Protein AF-A0A954XA92-F1 (afdb_monomer_lite)

Foldseek 3Di:
DVCLVVVQDDAAAFAEAAAAVLRCLLLVVLLCCQQPLVLVVAAEEEEEADPVVLVVNVVSNVVRNVNRNNDDPDAAEAEEEPDPPHDHQVPQALRHRYYRYYLVRLLVCLVVVPVNVVSNLVSRVLRYEYEYEQLLCCLPPSNVVSLVSSCVSRVSYHYYYYHNDLDHPDPVSRVCSCVSGVVYHPDHDAPLLCCLQVSDPQDDDDDDDDPDDQDDDPVNVVVCVVPPNDDDPVSLVVCLPPLRNLLVVLVVCLVCVVVCPQDDDDHDDQSSQVSNCVSNVVVVAQDHGADADDDPDPDDPCNVPGCDPVNNVVRVVCSVVCVSPDDDDPDPVVPDPPDPPPDRDDPDDQDPVLFVVQCVVQVCAALQQGDRPDSVQKDKQFLQHSSSNGDSDSVRIHIHGCQQCDPLHCPNPNAEQVDQAAPDPDFDPDFRQGDQDAAPRLLDPSSVSSRVSRRVCRRSSYSFWDDKFDDNDDPSVQEIETETDPNYDPVSCVVVFVVVLVVSQVRQVNNVHHRHHNYYYYYD

Secondary structure (DSSP, 8-state):
-HHHHHT--SS-EEEEEE--TTS-HHHHHHHHHIIIIITTT-EEEEEESSHHHHHHHHHHHHTTGGG--S--S---EEEESSSTTSBPGGG--TT-SEEEEEHHHHHHHHHTT-HHHHHHHHHTTT-EEEEEETGGGTTSHHHHHHHHHHHHH-TT-EEEEEES----SSHHHHTTHHHH-TT-EEEE--HHHHHHTTSSPPP---PPPP-PPP---HHHHHHHHTTTTPPPHHHHHHHHH-HHHHHHHHHHHHHTHHHH-S-----SSHHHHHHHHHHHHHTT-----------S-TTSGGGG----HHHHHHHHHHHHTTTT-------TTTTS------------PPPHHHHHHHHHHTTTS-TTT---S-GGGEEEEESS-GGGT--S-GGGEEEEEHHHHSTTTTTTS---TT-SS---SS--SS---PPPP-GGGGG-HHHHHHHHHHHHHHHHTS--EEEEE--SSSHHHHEEEEEEPTTS-GGGTGGGHHHHHHHHHHHHHHTTS----SEEEEE-

Sequence (524 aa):
MDRWYKSAPSEHRGGILVLPTGGGKTFTACHFLGRNPLSDGFKVLWLAHTHHLLEQAFASFDQLVGLIAEPKTQFNIRVVSGTIGHFPVHSIQPRDDVVISSLQTICNAMGHRHQKFDQFLDSARGRLFVVFDEAHHSPAPSYRSLLQSLRERCPQMHLLGLTATPTYTDEKKRGWLPKLFPQEIIFEIPAKDLMAAGILSRPVFEEARTTFEANFDDREYENWVGTHRDIPDTIIASLASSRERNEYIAGCYVNERAKYGKTIIFADRWEQCEQLSEALKKRGVKADAIYSHVDANPGSAEGRNRRMSAENAKVLQAFRDGKDACEHGNDPENHRPFFQTPEAIPIVEPSEELKDRVKSRDGFRCLCCGYNKLRSKLQVDHISPSYHGGGNHFDNLQTLCKDCNGPAGKGIDNISFRNNQTTLTTSPSRLPLPKPPTGVHAKSAERWELFLRRTINLFFRCAAVDTVEIGGRGPRFRHWQIRLFPGNNEAWLKPHLPDLIQRIREARERAGYEAAPDKITVTS

Structure (mmCIF, N/CA/C/O backbone):
data_AF-A0A954XA92-F1
#
_entry.id   AF-A0A954XA92-F1
#
loop_
_atom_site.group_PDB
_atom_site.id
_atom_site.type_symbol
_atom_site.label_atom_id
_atom_site.label_alt_id
_atom_site.label_comp_id
_atom_site.label_asym_id
_atom_site.label_entity_id
_atom_site.label_seq_id
_atom_site.pdbx_PDB_ins_code
_atom_site.Cartn_x
_atom_site.Cartn_y
_atom_site.Cartn_z
_atom_site.occupancy
_atom_site.B_iso_or_equiv
_atom_site.auth_seq_id
_atom_site.auth_comp_id
_atom_site.auth_asym_id
_atom_site.auth_atom_id
_atom_site.pdbx_PDB_model_num
ATOM 1 N N . MET A 1 1 ? 1.728 0.191 -20.570 1.00 84.75 1 MET A N 1
ATOM 2 C CA . MET A 1 1 ? 3.183 0.062 -20.800 1.00 84.75 1 MET A CA 1
ATOM 3 C C . MET A 1 1 ? 3.549 0.223 -22.272 1.00 84.75 1 MET A C 1
ATOM 5 O O . MET A 1 1 ? 4.360 1.088 -22.556 1.00 84.75 1 MET A O 1
ATOM 9 N N . ASP A 1 2 ? 2.906 -0.478 -23.212 1.00 86.12 2 ASP A N 1
ATOM 10 C CA . ASP A 1 2 ? 3.204 -0.370 -24.658 1.00 86.12 2 ASP A CA 1
ATOM 11 C C . ASP A 1 2 ? 3.196 1.067 -25.203 1.00 86.12 2 ASP A C 1
ATOM 13 O O . ASP A 1 2 ? 4.102 1.458 -25.934 1.00 86.12 2 ASP A O 1
ATOM 17 N N . ARG A 1 3 ? 2.208 1.885 -24.804 1.00 86.75 3 ARG A N 1
ATOM 18 C CA . ARG A 1 3 ? 2.155 3.312 -25.174 1.00 86.75 3 ARG A CA 1
ATOM 19 C C . ARG A 1 3 ? 3.400 4.084 -24.721 1.00 86.75 3 ARG A C 1
ATOM 21 O O . ARG A 1 3 ? 3.930 4.859 -25.503 1.00 86.75 3 ARG A O 1
ATOM 28 N N . TRP A 1 4 ? 3.874 3.842 -23.496 1.00 89.50 4 TRP A N 1
ATOM 29 C CA . TRP A 1 4 ? 5.079 4.477 -22.944 1.00 89.50 4 TRP A CA 1
ATOM 30 C C . TRP A 1 4 ? 6.350 4.001 -23.654 1.00 89.50 4 TRP A C 1
ATOM 32 O O . TRP A 1 4 ? 7.219 4.803 -23.984 1.00 89.50 4 TRP A O 1
ATOM 42 N N . TYR A 1 5 ? 6.442 2.701 -23.937 1.00 89.56 5 TYR A N 1
ATOM 43 C CA . TYR A 1 5 ? 7.590 2.137 -24.639 1.00 89.56 5 TYR A CA 1
ATOM 44 C C . TYR A 1 5 ? 7.730 2.707 -26.060 1.00 89.56 5 TYR A C 1
ATOM 46 O O . TYR A 1 5 ? 8.819 3.102 -26.469 1.00 89.56 5 TYR A O 1
ATOM 54 N N . LYS A 1 6 ? 6.608 2.845 -26.780 1.00 85.62 6 LYS A N 1
ATOM 55 C CA . LYS A 1 6 ? 6.569 3.397 -28.143 1.00 85.62 6 LYS A CA 1
ATOM 56 C C . LYS A 1 6 ? 6.732 4.918 -28.203 1.00 85.62 6 LYS A C 1
ATOM 58 O O . LYS A 1 6 ? 7.181 5.424 -29.224 1.00 85.62 6 LYS A O 1
ATOM 63 N N . SER A 1 7 ? 6.385 5.657 -27.145 1.00 80.12 7 SER A N 1
ATOM 64 C CA . SER A 1 7 ? 6.400 7.129 -27.167 1.00 80.12 7 SER A CA 1
ATOM 65 C C . SER A 1 7 ? 7.797 7.761 -27.140 1.00 80.12 7 SER A C 1
ATOM 67 O O . SER A 1 7 ? 7.891 8.966 -27.336 1.00 80.12 7 SER A O 1
ATOM 69 N N . ALA A 1 8 ? 8.858 6.985 -26.880 1.00 64.25 8 ALA A N 1
ATOM 70 C CA . ALA A 1 8 ? 10.270 7.392 -26.969 1.00 64.25 8 ALA A CA 1
ATOM 71 C C . ALA A 1 8 ? 10.578 8.847 -26.505 1.00 64.25 8 ALA A C 1
ATOM 73 O O . ALA A 1 8 ? 11.054 9.649 -27.310 1.00 64.25 8 ALA A O 1
ATOM 74 N N . PRO A 1 9 ? 10.330 9.208 -25.225 1.00 62.28 9 PRO A N 1
ATOM 75 C CA . PRO A 1 9 ? 10.504 10.580 -24.731 1.00 62.28 9 PRO A CA 1
ATOM 76 C C . PRO A 1 9 ? 11.953 11.088 -24.870 1.00 62.28 9 PRO A C 1
ATOM 78 O O . PRO A 1 9 ? 12.904 10.302 -24.835 1.00 62.28 9 PRO A O 1
ATOM 81 N N . SER A 1 10 ? 12.101 12.410 -25.034 1.00 57.12 10 SER A N 1
ATOM 82 C CA . SER A 1 10 ? 13.317 13.085 -25.524 1.00 57.12 10 SER A CA 1
ATOM 83 C C . SER A 1 10 ? 14.496 13.136 -24.547 1.00 57.12 10 SER A C 1
ATOM 85 O O . SER A 1 10 ? 15.609 13.417 -24.979 1.00 57.12 10 SER A O 1
ATOM 87 N N . GLU A 1 11 ? 14.300 12.839 -23.261 1.00 63.09 11 GLU A N 1
ATOM 88 C CA . GLU A 1 11 ? 15.386 12.829 -22.276 1.00 63.09 11 GLU A CA 1
ATOM 89 C C . GLU A 1 11 ? 15.151 11.736 -21.221 1.00 63.09 11 GLU A C 1
ATOM 91 O O . GLU A 1 11 ? 14.123 11.745 -20.550 1.00 63.09 11 GLU A O 1
ATOM 96 N N . HIS A 1 12 ? 16.093 10.783 -21.122 1.00 75.88 12 HIS A N 1
ATOM 97 C CA . HIS A 1 12 ? 16.122 9.616 -20.221 1.00 75.88 12 HIS A CA 1
ATOM 98 C C . HIS A 1 12 ? 14.807 8.813 -20.100 1.00 75.88 12 HIS A C 1
ATOM 100 O O . HIS A 1 12 ? 13.819 9.253 -19.523 1.00 75.88 12 HIS A O 1
ATOM 106 N N . ARG A 1 13 ? 14.786 7.553 -20.544 1.00 88.25 13 ARG A N 1
ATOM 107 C CA . ARG A 1 13 ? 13.566 6.726 -20.487 1.00 88.25 13 ARG A CA 1
ATOM 108 C C . ARG A 1 13 ? 13.476 6.002 -19.139 1.00 88.25 13 ARG A C 1
ATOM 110 O O . ARG A 1 13 ? 14.216 5.054 -18.896 1.00 88.25 13 ARG A O 1
ATOM 117 N N . GLY A 1 14 ? 12.607 6.459 -18.242 1.00 92.12 14 GLY A N 1
ATOM 118 C CA . GLY A 1 14 ? 12.354 5.885 -16.922 1.00 92.12 14 GLY A CA 1
ATOM 119 C C . GLY A 1 14 ? 10.914 6.084 -16.438 1.00 92.12 14 GLY A C 1
ATOM 120 O O . GLY A 1 14 ? 10.512 7.223 -16.216 1.00 92.12 14 GLY A O 1
ATOM 121 N N . GLY A 1 15 ? 10.177 4.994 -16.213 1.00 92.38 15 GLY A N 1
ATOM 122 C CA . GLY A 1 15 ? 8.802 5.013 -15.693 1.00 92.38 15 GLY A CA 1
ATOM 123 C C . GLY A 1 15 ? 8.561 3.978 -14.591 1.00 92.38 15 GLY A C 1
ATOM 124 O O . GLY A 1 15 ? 9.321 3.020 -14.460 1.00 92.38 15 GLY A O 1
ATOM 125 N N . ILE A 1 16 ? 7.507 4.167 -13.797 1.00 92.94 16 ILE A N 1
ATOM 126 C CA . ILE A 1 16 ? 7.153 3.324 -12.648 1.00 92.94 16 ILE A CA 1
ATOM 127 C C . ILE A 1 16 ? 5.808 2.632 -12.886 1.00 92.94 16 ILE A C 1
ATOM 129 O O . ILE A 1 16 ? 4.801 3.278 -13.180 1.00 92.94 16 ILE A O 1
ATOM 133 N N . LEU A 1 17 ? 5.797 1.311 -12.726 1.00 93.75 17 LEU A N 1
ATOM 134 C CA . LEU A 1 17 ? 4.610 0.474 -12.655 1.00 93.75 17 LEU A CA 1
ATOM 135 C C . LEU A 1 17 ? 4.245 0.238 -11.187 1.00 93.75 17 LEU A C 1
ATOM 137 O O . LEU A 1 17 ? 4.991 -0.412 -10.447 1.00 93.75 17 LEU A O 1
ATOM 141 N N . VAL A 1 18 ? 3.081 0.744 -10.783 1.00 91.50 18 VAL A N 1
ATOM 142 C CA . VAL A 1 18 ? 2.555 0.582 -9.428 1.00 91.50 18 VAL A CA 1
ATOM 143 C C . VAL A 1 18 ? 1.498 -0.514 -9.420 1.00 91.50 18 VAL A C 1
ATOM 145 O O . VAL A 1 18 ? 0.409 -0.373 -9.979 1.00 91.50 18 VAL A O 1
ATOM 148 N N . LEU A 1 19 ? 1.846 -1.632 -8.793 1.00 89.38 19 LEU A N 1
ATOM 149 C CA . LEU A 1 19 ? 0.996 -2.811 -8.678 1.00 89.38 19 LEU A CA 1
ATOM 150 C C . LEU A 1 19 ? 1.098 -3.350 -7.238 1.00 89.38 19 LEU A C 1
ATOM 152 O O . LEU A 1 19 ? 2.203 -3.630 -6.760 1.00 89.38 19 LEU A O 1
ATOM 156 N N . PRO A 1 20 ? -0.027 -3.538 -6.535 1.00 85.62 20 PRO A N 1
ATOM 157 C CA . PRO A 1 20 ? -0.081 -4.101 -5.191 1.00 85.62 20 PRO A CA 1
ATOM 158 C C . PRO A 1 20 ? 0.601 -5.467 -5.086 1.00 85.62 20 PRO A C 1
ATOM 160 O O . PRO A 1 20 ? 0.795 -6.187 -6.071 1.00 85.62 20 PRO A O 1
ATOM 163 N N . THR A 1 21 ? 1.011 -5.847 -3.879 1.00 83.31 21 THR A N 1
ATOM 164 C CA . THR A 1 21 ? 1.504 -7.210 -3.624 1.00 83.31 21 THR A CA 1
ATOM 165 C C . THR A 1 21 ? 0.387 -8.216 -3.897 1.00 83.31 21 THR A C 1
ATOM 167 O O . THR A 1 21 ? -0.765 -7.967 -3.562 1.00 83.31 21 THR A O 1
ATOM 170 N N . GLY A 1 22 ? 0.714 -9.304 -4.598 1.00 80.62 22 GLY A N 1
ATOM 171 C CA . GLY A 1 22 ? -0.271 -10.252 -5.135 1.00 80.62 22 GLY A CA 1
ATOM 172 C C . GLY A 1 22 ? -0.924 -9.826 -6.459 1.00 80.62 22 GLY A C 1
ATOM 173 O O . GLY A 1 22 ? -1.494 -10.663 -7.141 1.00 80.62 22 GLY A O 1
ATOM 174 N N . GLY A 1 23 ? -0.780 -8.569 -6.893 1.00 81.00 23 GLY A N 1
ATOM 175 C CA . GLY A 1 23 ? -1.396 -8.055 -8.124 1.00 81.00 23 GLY A CA 1
ATOM 176 C C . GLY A 1 23 ? -0.697 -8.429 -9.435 1.00 81.00 23 GLY A C 1
ATOM 177 O O . GLY A 1 23 ? -0.973 -7.824 -10.462 1.00 81.00 23 GLY A O 1
ATOM 178 N N . GLY A 1 24 ? 0.253 -9.368 -9.412 1.00 87.44 24 GLY A N 1
ATOM 179 C CA . GLY A 1 24 ? 0.945 -9.816 -10.624 1.00 87.44 24 GLY A CA 1
ATOM 180 C C . GLY A 1 24 ? 2.026 -8.863 -11.154 1.00 87.44 24 GLY A C 1
ATOM 181 O O . GLY A 1 24 ? 2.227 -8.808 -12.366 1.00 87.44 24 GLY A O 1
ATOM 182 N N . LYS A 1 25 ? 2.743 -8.133 -10.278 1.00 90.62 25 LYS A N 1
ATOM 183 C CA . LYS A 1 25 ? 3.892 -7.259 -10.632 1.00 90.62 25 LYS A CA 1
ATOM 184 C C . LYS A 1 25 ? 4.873 -7.920 -11.603 1.00 90.62 25 LYS A C 1
ATOM 186 O O . LYS A 1 25 ? 5.048 -7.457 -12.728 1.00 90.62 25 LYS A O 1
ATOM 191 N N . THR A 1 26 ? 5.491 -9.010 -11.151 1.00 88.62 26 THR A N 1
ATOM 192 C CA . THR A 1 26 ? 6.530 -9.737 -11.889 1.00 88.62 26 THR A CA 1
ATOM 193 C C . THR A 1 26 ? 5.985 -10.299 -13.197 1.00 88.62 26 THR A C 1
ATOM 195 O O . THR A 1 26 ? 6.572 -10.061 -14.245 1.00 88.62 26 THR A O 1
ATOM 198 N N . PHE A 1 27 ? 4.815 -10.947 -13.153 1.00 88.75 27 PHE A N 1
ATOM 199 C CA . PHE A 1 27 ? 4.141 -11.487 -14.337 1.00 88.75 27 PHE A CA 1
ATOM 200 C C . PHE A 1 27 ? 3.892 -10.408 -15.397 1.00 88.75 27 PHE A C 1
ATOM 202 O O . PHE A 1 27 ? 4.273 -10.568 -16.552 1.00 88.75 27 PHE A O 1
ATOM 209 N N . THR A 1 28 ? 3.309 -9.277 -14.994 1.00 90.56 28 THR A N 1
ATOM 210 C CA . THR A 1 28 ? 2.965 -8.175 -15.901 1.00 90.56 28 THR A CA 1
ATOM 211 C C . THR A 1 28 ? 4.214 -7.578 -16.549 1.00 90.56 28 THR A C 1
ATOM 213 O O . THR A 1 28 ? 4.221 -7.313 -17.752 1.00 90.56 28 THR A O 1
ATOM 216 N N . ALA A 1 29 ? 5.292 -7.413 -15.776 1.00 93.75 29 ALA A N 1
ATOM 217 C CA . ALA A 1 29 ? 6.573 -6.941 -16.286 1.00 93.75 29 ALA A CA 1
ATOM 218 C C . ALA A 1 29 ? 7.216 -7.950 -17.252 1.00 93.75 29 ALA A C 1
ATOM 220 O O . ALA A 1 29 ? 7.543 -7.567 -18.371 1.00 93.75 29 ALA A O 1
ATOM 221 N N . CYS A 1 30 ? 7.340 -9.231 -16.889 1.00 90.81 30 CYS A N 1
ATOM 222 C CA . CYS A 1 30 ? 7.895 -10.269 -17.768 1.00 90.81 30 CYS A CA 1
ATOM 223 C C . CYS A 1 30 ? 7.089 -10.421 -19.067 1.00 90.81 30 CYS A C 1
ATOM 225 O O . CYS A 1 30 ? 7.675 -10.486 -20.146 1.00 90.81 30 CYS A O 1
ATOM 227 N N . HIS A 1 31 ? 5.755 -10.389 -18.989 1.00 91.19 31 HIS A N 1
ATOM 228 C CA . HIS A 1 31 ? 4.875 -10.455 -20.156 1.00 91.19 31 HIS A CA 1
ATOM 229 C C . HIS A 1 31 ? 5.090 -9.258 -21.095 1.00 91.19 31 HIS A C 1
ATOM 231 O O . HIS A 1 31 ? 5.191 -9.418 -22.313 1.00 91.19 31 HIS A O 1
ATOM 237 N N . PHE A 1 32 ? 5.209 -8.048 -20.538 1.00 93.38 32 PHE A N 1
ATOM 238 C CA . PHE A 1 32 ? 5.537 -6.849 -21.307 1.00 93.38 32 PHE A CA 1
ATOM 239 C C . PHE A 1 32 ? 6.926 -6.929 -21.954 1.00 93.38 32 PHE A C 1
ATOM 241 O O . PHE A 1 32 ? 7.054 -6.607 -23.136 1.00 93.38 32 PHE A O 1
ATOM 248 N N . LEU A 1 33 ? 7.941 -7.376 -21.206 1.00 93.88 33 LEU A N 1
ATOM 249 C CA . LEU A 1 33 ? 9.314 -7.523 -21.693 1.00 93.88 33 LEU A CA 1
ATOM 250 C C . LEU A 1 33 ? 9.385 -8.511 -22.854 1.00 93.88 33 LEU A C 1
ATOM 252 O O . LEU A 1 33 ? 10.007 -8.192 -23.862 1.00 93.88 33 LEU A O 1
ATOM 256 N N . GLY A 1 34 ? 8.720 -9.665 -22.728 1.00 89.69 34 GLY A N 1
ATOM 257 C CA . GLY A 1 34 ? 8.687 -10.700 -23.759 1.00 89.69 34 GLY A CA 1
ATOM 258 C C . GLY A 1 34 ? 8.094 -10.190 -25.069 1.00 89.69 34 GLY A C 1
ATOM 259 O O . GLY A 1 34 ? 8.745 -10.260 -26.108 1.00 89.69 34 GLY A O 1
ATOM 260 N N . ARG A 1 35 ? 6.899 -9.588 -25.010 1.00 89.50 35 ARG A N 1
ATOM 261 C CA . ARG A 1 35 ? 6.171 -9.104 -26.200 1.00 89.50 35 ARG A CA 1
ATOM 262 C C . ARG A 1 35 ? 6.770 -7.866 -26.864 1.00 89.50 35 ARG A C 1
ATOM 264 O O . ARG A 1 35 ? 6.435 -7.596 -28.011 1.00 89.50 35 ARG A O 1
ATOM 271 N N . ASN A 1 36 ? 7.559 -7.082 -26.131 1.00 91.25 36 ASN A N 1
ATOM 272 C CA . ASN A 1 36 ? 8.072 -5.796 -26.600 1.00 91.25 36 ASN A CA 1
ATOM 273 C C . ASN A 1 36 ? 9.618 -5.764 -26.514 1.00 91.25 36 ASN A C 1
ATOM 275 O O . ASN A 1 36 ? 10.221 -6.318 -27.426 1.00 91.25 36 ASN A O 1
ATOM 279 N N . PRO A 1 37 ? 10.304 -5.219 -25.474 1.00 93.50 37 PRO A N 1
ATOM 280 C CA . PRO A 1 37 ? 11.764 -5.074 -25.473 1.00 93.50 37 PRO A CA 1
ATOM 281 C C . PRO A 1 37 ? 12.572 -6.279 -25.957 1.00 93.50 37 PRO A C 1
ATOM 283 O O . PRO A 1 37 ? 13.443 -6.111 -26.805 1.00 93.50 37 PRO A O 1
ATOM 286 N N . LEU A 1 38 ? 12.294 -7.480 -25.448 1.00 92.56 38 LEU A N 1
ATOM 287 C CA . LEU A 1 38 ? 13.018 -8.686 -25.854 1.00 92.56 38 LEU A CA 1
ATOM 288 C C . LEU A 1 38 ? 12.739 -9.032 -27.320 1.00 92.56 38 LEU A C 1
ATOM 290 O O . LEU A 1 38 ? 13.668 -9.360 -28.044 1.00 92.56 38 LEU A O 1
ATOM 294 N N . SER A 1 39 ? 11.494 -8.878 -27.777 1.00 90.94 39 SER A N 1
ATOM 295 C CA . SER A 1 39 ? 11.123 -9.049 -29.190 1.00 90.94 39 SER A CA 1
ATOM 296 C C . SER A 1 39 ? 11.783 -8.020 -30.121 1.00 90.94 39 SER A C 1
ATOM 298 O O . SER A 1 39 ? 12.052 -8.325 -31.280 1.00 90.94 39 SER A O 1
ATOM 300 N N . ASP A 1 40 ? 12.108 -6.832 -29.606 1.00 91.56 40 ASP A N 1
ATOM 301 C CA . ASP A 1 40 ? 12.797 -5.758 -30.336 1.00 91.56 40 ASP A CA 1
ATOM 302 C C . ASP A 1 40 ? 14.341 -5.853 -30.234 1.00 91.56 40 ASP A C 1
ATOM 304 O O . ASP A 1 40 ? 15.083 -4.958 -30.674 1.00 91.56 40 ASP A O 1
ATOM 308 N N . GLY A 1 41 ? 14.849 -6.945 -29.650 1.00 91.31 41 GLY A N 1
ATOM 309 C CA . GLY A 1 41 ? 16.274 -7.243 -29.515 1.00 91.31 41 GLY A CA 1
ATOM 310 C C . GLY A 1 41 ? 16.976 -6.492 -28.380 1.00 91.31 41 GLY A C 1
ATOM 311 O O . GLY A 1 41 ? 18.195 -6.309 -28.427 1.00 91.31 41 GLY A O 1
ATOM 312 N N . PHE A 1 42 ? 16.239 -6.010 -27.374 1.00 95.06 42 PHE A N 1
ATOM 313 C CA . PHE A 1 42 ? 16.845 -5.478 -26.152 1.00 95.06 42 PHE A CA 1
ATOM 314 C C . PHE A 1 42 ? 17.377 -6.608 -25.273 1.00 95.06 42 PHE A C 1
ATOM 316 O O . PHE A 1 42 ? 16.752 -7.656 -25.136 1.00 95.06 42 PHE A O 1
ATOM 323 N N . LYS A 1 43 ? 18.492 -6.347 -24.587 1.00 96.56 43 LYS A N 1
ATOM 324 C CA . LYS A 1 43 ? 18.918 -7.150 -23.434 1.00 96.56 43 LYS A CA 1
ATOM 325 C C . LYS A 1 43 ? 18.266 -6.622 -22.169 1.00 96.56 43 LYS A C 1
ATOM 327 O O . LYS A 1 43 ? 18.122 -5.407 -22.009 1.00 96.56 43 LYS A O 1
ATOM 332 N N . VAL A 1 44 ? 17.913 -7.518 -21.253 1.00 97.81 44 VAL A N 1
ATOM 333 C CA . VAL A 1 44 ? 17.263 -7.158 -19.989 1.00 97.81 44 VAL A CA 1
ATOM 334 C C . VAL A 1 44 ? 18.221 -7.340 -18.816 1.00 97.81 44 VAL A C 1
ATOM 336 O O . VAL A 1 44 ? 18.825 -8.396 -18.646 1.00 97.81 44 VAL A O 1
ATOM 339 N N . LEU A 1 45 ? 18.315 -6.315 -17.971 1.00 98.19 45 LEU A N 1
ATOM 340 C CA . LEU A 1 45 ? 18.932 -6.383 -16.650 1.00 98.19 45 LEU A CA 1
ATOM 341 C C . LEU A 1 45 ? 17.839 -6.226 -15.590 1.00 98.19 45 LEU A C 1
ATOM 343 O O . LEU A 1 45 ? 17.310 -5.131 -15.406 1.00 98.19 45 LEU A O 1
ATOM 347 N N . TRP A 1 46 ? 17.501 -7.308 -14.895 1.00 98.12 46 TRP A N 1
ATOM 348 C CA . TRP A 1 46 ? 16.521 -7.299 -13.811 1.00 98.12 46 TRP A CA 1
ATOM 349 C C . TRP A 1 46 ? 17.226 -7.205 -12.461 1.00 98.12 46 TRP A C 1
ATOM 351 O O . TRP A 1 46 ? 18.015 -8.078 -12.104 1.00 98.12 46 TRP A O 1
ATOM 361 N N . LEU A 1 47 ? 16.931 -6.157 -11.699 1.00 96.00 47 LEU A N 1
ATOM 362 C CA . LEU A 1 47 ? 17.544 -5.864 -10.409 1.00 96.00 47 LEU A CA 1
ATOM 363 C C . LEU A 1 47 ? 16.515 -6.026 -9.291 1.00 96.00 47 LEU A C 1
ATOM 365 O O . LEU A 1 47 ? 15.463 -5.396 -9.340 1.00 96.00 47 LEU A O 1
ATOM 369 N N . ALA A 1 48 ? 16.834 -6.815 -8.266 1.00 87.94 48 ALA A N 1
ATOM 370 C CA . ALA A 1 48 ? 16.020 -6.911 -7.051 1.00 87.94 48 ALA A CA 1
ATOM 371 C C . ALA A 1 48 ? 16.887 -6.914 -5.783 1.00 87.94 48 ALA A C 1
ATOM 373 O O . ALA A 1 48 ? 18.095 -7.155 -5.827 1.00 87.94 48 ALA A O 1
ATOM 374 N N . HIS A 1 49 ? 16.282 -6.632 -4.631 1.00 75.69 49 HIS A N 1
ATOM 375 C CA . HIS A 1 49 ? 16.993 -6.529 -3.352 1.00 75.69 49 HIS A CA 1
ATOM 376 C C . HIS A 1 49 ? 17.079 -7.868 -2.588 1.00 75.69 49 HIS A C 1
ATOM 378 O O . HIS A 1 49 ? 17.993 -8.041 -1.785 1.00 75.69 49 HIS A O 1
ATOM 384 N N . THR A 1 50 ? 16.184 -8.830 -2.851 1.00 72.81 50 THR A N 1
ATOM 385 C CA . THR A 1 50 ? 16.161 -10.157 -2.202 1.00 72.81 50 THR A CA 1
ATOM 386 C C . THR A 1 50 ? 16.273 -11.292 -3.214 1.00 72.81 50 THR A C 1
ATOM 388 O O . THR A 1 50 ? 15.806 -11.188 -4.346 1.00 72.81 50 THR A O 1
ATOM 391 N N . HIS A 1 51 ? 16.869 -12.409 -2.795 1.00 72.38 51 HIS A N 1
ATOM 392 C CA . HIS A 1 51 ? 17.087 -13.583 -3.649 1.00 72.38 51 HIS A CA 1
ATOM 393 C C . HIS A 1 51 ? 15.784 -14.246 -4.103 1.00 72.38 51 HIS A C 1
ATOM 395 O O . HIS A 1 51 ? 15.675 -14.639 -5.258 1.00 72.38 51 HIS A O 1
ATOM 401 N N . HIS A 1 52 ? 14.769 -14.260 -3.236 1.00 70.81 52 HIS A N 1
ATOM 402 C CA . HIS A 1 52 ? 13.440 -14.773 -3.564 1.00 70.81 52 HIS A CA 1
ATOM 403 C C . HIS A 1 52 ? 12.803 -14.047 -4.759 1.00 70.81 52 HIS A C 1
ATOM 405 O O . HIS A 1 52 ? 12.166 -14.672 -5.603 1.00 70.81 52 HIS A O 1
ATOM 411 N N . LEU A 1 53 ? 12.985 -12.726 -4.861 1.00 81.00 53 LEU A N 1
ATOM 412 C CA . LEU A 1 53 ? 12.476 -11.961 -6.002 1.00 81.00 53 LEU A CA 1
ATOM 413 C C . LEU A 1 53 ? 13.208 -12.315 -7.304 1.00 81.00 53 LEU A C 1
ATOM 415 O O . LEU A 1 53 ? 12.596 -12.281 -8.370 1.00 81.00 53 LEU A O 1
ATOM 419 N N . LEU A 1 54 ? 14.488 -12.700 -7.231 1.00 81.88 54 LEU A N 1
ATOM 420 C CA . LEU A 1 54 ? 15.243 -13.163 -8.400 1.00 81.88 54 LEU A CA 1
ATOM 421 C C . LEU A 1 54 ? 14.694 -14.495 -8.918 1.00 81.88 54 LEU A C 1
ATOM 423 O O . LEU A 1 54 ? 14.459 -14.635 -10.115 1.00 81.88 54 LEU A O 1
ATOM 427 N N . GLU A 1 55 ? 14.455 -15.450 -8.017 1.00 78.25 55 GLU A N 1
ATOM 428 C CA . GLU A 1 55 ? 13.868 -16.754 -8.351 1.00 78.25 55 GLU A CA 1
ATOM 429 C C . GLU A 1 55 ? 12.453 -16.597 -8.925 1.00 78.25 55 GLU A C 1
ATOM 431 O O . GLU A 1 55 ? 12.120 -17.202 -9.943 1.00 78.25 55 GLU A O 1
ATOM 436 N N . GLN A 1 56 ? 11.641 -15.717 -8.332 1.00 80.25 56 GLN A N 1
ATOM 437 C CA . GLN A 1 56 ? 10.298 -15.405 -8.822 1.00 80.25 56 GLN A CA 1
ATOM 438 C C . GLN A 1 56 ? 10.322 -14.795 -10.233 1.00 80.25 56 GLN A C 1
ATOM 440 O O . GLN A 1 56 ? 9.492 -15.148 -11.076 1.00 80.25 56 GLN A O 1
ATOM 445 N N . ALA A 1 57 ? 11.268 -13.892 -10.510 1.00 84.88 57 ALA A N 1
ATOM 446 C CA . ALA A 1 57 ? 11.458 -13.334 -11.845 1.00 84.88 57 ALA A CA 1
ATOM 447 C C . ALA A 1 57 ? 11.908 -14.409 -12.845 1.00 84.88 57 ALA A C 1
ATOM 449 O O . ALA A 1 57 ? 11.340 -14.499 -13.931 1.00 84.88 57 ALA A O 1
ATOM 450 N N . PHE A 1 58 ? 12.862 -15.266 -12.465 1.00 85.56 58 PHE A N 1
ATOM 451 C CA . PHE A 1 58 ? 13.336 -16.372 -13.299 1.00 85.56 58 PHE A CA 1
ATOM 452 C C . PHE A 1 58 ? 12.201 -17.330 -13.686 1.00 85.56 58 PHE A C 1
ATOM 454 O O . PHE A 1 58 ? 11.984 -17.572 -14.872 1.00 85.56 58 PHE A O 1
ATOM 461 N N . ALA A 1 59 ? 11.420 -17.791 -12.705 1.00 81.88 59 ALA A N 1
ATOM 462 C CA . ALA A 1 59 ? 10.277 -18.674 -12.938 1.00 81.88 59 ALA A CA 1
ATOM 463 C C . ALA A 1 59 ? 9.195 -18.026 -13.822 1.00 81.88 59 ALA A C 1
ATOM 465 O O . ALA A 1 59 ? 8.558 -18.703 -14.624 1.00 81.88 59 ALA A O 1
ATOM 466 N N . SER A 1 60 ? 9.004 -16.706 -13.710 1.00 83.56 60 SER A N 1
ATOM 467 C CA . SER A 1 60 ? 8.050 -15.975 -14.554 1.00 83.56 60 SER A CA 1
ATOM 468 C C . SER A 1 60 ? 8.499 -15.919 -16.016 1.00 83.56 60 SER A C 1
ATOM 470 O O . SER A 1 60 ? 7.661 -15.988 -16.908 1.00 83.56 60 SER A O 1
ATOM 472 N N . PHE A 1 61 ? 9.803 -15.797 -16.287 1.00 81.12 61 PHE A N 1
ATOM 473 C CA . PHE A 1 61 ? 10.301 -15.802 -17.663 1.00 81.12 61 PHE A CA 1
ATOM 474 C C . PHE A 1 61 ? 10.180 -17.168 -18.330 1.00 81.12 61 PHE A C 1
ATOM 476 O O . PHE A 1 61 ? 9.806 -17.200 -19.497 1.00 81.12 61 PHE A O 1
ATOM 483 N N . ASP A 1 62 ? 10.440 -18.262 -17.609 1.00 75.62 62 ASP A N 1
ATOM 484 C CA . ASP A 1 62 ? 10.343 -19.634 -18.135 1.00 75.62 62 ASP A CA 1
ATOM 485 C C . ASP A 1 62 ? 8.975 -19.905 -18.790 1.00 75.62 62 ASP A C 1
ATOM 487 O O . ASP A 1 62 ? 8.886 -20.381 -19.920 1.00 75.62 62 ASP A O 1
ATOM 491 N N . GLN A 1 63 ? 7.899 -19.452 -18.143 1.00 73.06 63 GLN A N 1
ATOM 492 C CA . GLN A 1 63 ? 6.527 -19.590 -18.645 1.00 73.06 63 GLN A CA 1
ATOM 493 C C . GLN A 1 63 ? 6.193 -18.671 -19.832 1.00 73.06 63 GLN A C 1
ATOM 495 O O . GLN A 1 63 ? 5.185 -18.873 -20.508 1.00 73.06 63 GLN A O 1
ATOM 500 N N . LEU A 1 64 ? 6.997 -17.633 -20.072 1.00 73.88 64 LEU A N 1
ATOM 501 C CA . LEU A 1 64 ? 6.684 -16.534 -20.989 1.00 73.88 64 LEU A CA 1
ATOM 502 C C . LEU A 1 64 ? 7.659 -16.427 -22.169 1.00 73.88 64 LEU A C 1
ATOM 504 O O . LEU A 1 64 ? 7.459 -15.566 -23.027 1.00 73.88 64 LEU A O 1
ATOM 508 N N . VAL A 1 65 ? 8.665 -17.308 -22.264 1.00 74.38 65 VAL A N 1
ATOM 509 C CA . VAL A 1 65 ? 9.631 -17.338 -23.382 1.00 74.38 65 VAL A CA 1
ATOM 510 C C . VAL A 1 65 ? 8.920 -17.413 -24.738 1.00 74.38 65 VAL A C 1
ATOM 512 O O . VAL A 1 65 ? 9.327 -16.738 -25.679 1.00 74.38 65 VAL A O 1
ATOM 515 N N . GLY A 1 66 ? 7.812 -18.157 -24.833 1.00 76.19 66 GLY A N 1
ATOM 516 C CA . GLY A 1 66 ? 7.034 -18.299 -26.072 1.00 76.19 66 GLY A CA 1
ATOM 517 C C . GLY A 1 66 ? 6.367 -17.012 -26.582 1.00 76.19 66 GLY A C 1
ATOM 518 O O . GLY A 1 66 ? 5.865 -16.995 -27.701 1.00 76.19 66 GLY A O 1
ATOM 519 N N . LEU A 1 67 ? 6.351 -15.933 -25.792 1.00 79.56 67 LEU A N 1
ATOM 520 C CA . LEU A 1 67 ? 5.830 -14.626 -26.214 1.00 79.56 67 LEU A CA 1
ATOM 521 C C . LEU A 1 67 ? 6.853 -13.782 -26.981 1.00 79.56 67 LEU A C 1
ATOM 523 O O . LEU A 1 67 ? 6.493 -12.722 -27.495 1.00 79.56 67 LEU A O 1
ATOM 527 N N . ILE A 1 68 ? 8.116 -14.207 -27.010 1.00 82.56 68 ILE A N 1
ATOM 528 C CA . ILE A 1 68 ? 9.200 -13.476 -27.658 1.00 82.56 68 ILE A CA 1
ATOM 529 C C . ILE A 1 68 ? 9.139 -13.758 -29.157 1.00 82.56 68 ILE A C 1
ATOM 531 O O . ILE A 1 68 ? 9.330 -14.887 -29.599 1.00 82.56 68 ILE A O 1
ATOM 535 N N . ALA A 1 69 ? 8.858 -12.718 -29.937 1.00 78.56 69 ALA A N 1
ATOM 536 C CA . ALA A 1 69 ? 8.745 -12.802 -31.388 1.00 78.56 69 ALA A CA 1
ATOM 537 C C . ALA A 1 69 ? 10.107 -12.756 -32.099 1.00 78.56 69 ALA A C 1
ATOM 539 O O . ALA A 1 69 ? 10.192 -13.126 -33.269 1.00 78.56 69 ALA A O 1
ATOM 540 N N . GLU A 1 70 ? 11.165 -12.292 -31.420 1.00 72.38 70 GLU A N 1
ATOM 541 C CA . GLU A 1 70 ? 12.515 -12.264 -31.989 1.00 72.38 70 GLU A CA 1
ATOM 542 C C . GLU A 1 70 ? 12.948 -13.697 -32.355 1.00 72.38 70 GLU A C 1
ATOM 544 O O . GLU A 1 70 ? 12.964 -14.570 -31.482 1.00 72.38 70 GLU A O 1
ATOM 549 N N . PRO A 1 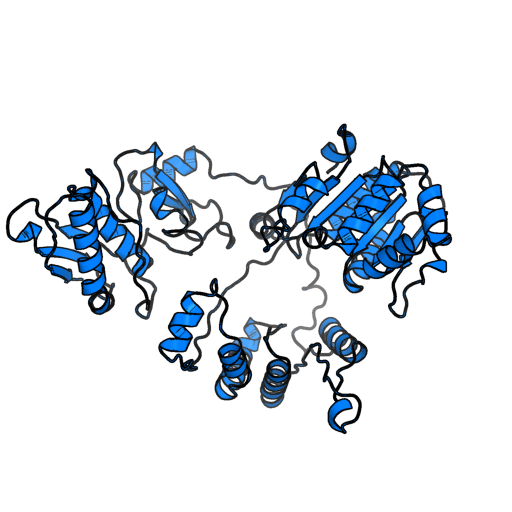71 ? 13.318 -13.974 -33.620 1.00 63.66 71 PRO A N 1
ATOM 550 C CA . PRO A 1 71 ? 13.715 -15.311 -34.032 1.00 63.66 71 PRO A CA 1
ATOM 551 C C . PRO A 1 71 ? 15.074 -15.660 -33.415 1.00 63.66 71 PRO A C 1
ATOM 553 O O . PRO A 1 71 ? 16.131 -15.310 -33.942 1.00 63.66 71 PRO A O 1
ATOM 556 N N . LYS A 1 72 ? 15.045 -16.372 -32.288 1.00 70.75 72 LYS A N 1
ATOM 557 C CA . LYS A 1 72 ? 16.224 -16.928 -31.619 1.00 70.75 72 LYS A CA 1
ATOM 558 C C . LYS A 1 72 ? 16.081 -18.432 -31.452 1.00 70.75 72 LYS A C 1
ATOM 560 O O . LYS A 1 72 ? 15.070 -18.928 -30.971 1.00 70.75 72 LYS A O 1
ATOM 565 N N . THR A 1 73 ? 17.132 -19.163 -31.814 1.00 73.12 73 THR A N 1
ATOM 566 C CA . THR A 1 73 ? 17.223 -20.614 -31.584 1.00 73.12 73 THR A CA 1
ATOM 567 C C . THR A 1 73 ? 17.510 -20.955 -30.122 1.00 73.12 73 THR A C 1
ATOM 569 O O . THR A 1 73 ? 17.282 -22.086 -29.701 1.00 73.12 73 THR A O 1
ATOM 572 N N . GLN A 1 74 ? 18.040 -19.999 -29.356 1.00 80.88 74 GLN A N 1
ATOM 573 C CA . GLN A 1 74 ? 18.373 -20.131 -27.941 1.00 80.88 74 GLN A CA 1
ATOM 574 C C . GLN A 1 74 ? 18.082 -18.812 -27.224 1.00 80.88 74 GLN A C 1
ATOM 576 O O . GLN A 1 74 ? 18.446 -17.749 -27.726 1.00 80.88 74 GLN A O 1
ATOM 581 N N . PHE A 1 75 ? 17.468 -18.898 -26.044 1.00 86.00 75 PHE A N 1
ATOM 582 C CA . PHE A 1 75 ? 17.197 -17.762 -25.168 1.00 86.00 75 PHE A CA 1
ATOM 583 C C . PHE A 1 75 ? 17.920 -17.969 -23.835 1.00 86.00 75 PHE A C 1
ATOM 585 O O . PHE A 1 75 ? 17.678 -18.955 -23.140 1.00 86.00 75 PHE A O 1
ATOM 592 N N . ASN A 1 76 ? 18.847 -17.075 -23.498 1.00 90.31 76 ASN A N 1
ATOM 593 C CA . ASN A 1 76 ? 19.758 -17.246 -22.370 1.00 90.31 76 ASN A CA 1
ATOM 594 C C . ASN A 1 76 ? 19.341 -16.363 -21.190 1.00 90.31 76 ASN A C 1
ATOM 596 O O . ASN A 1 76 ? 19.442 -15.136 -21.252 1.00 90.31 76 ASN A O 1
ATOM 600 N N . ILE A 1 77 ? 18.941 -16.990 -20.085 1.00 91.62 77 ILE A N 1
ATOM 601 C CA . ILE A 1 77 ? 18.624 -16.310 -18.825 1.00 91.62 77 ILE A CA 1
ATOM 602 C C . ILE A 1 77 ? 19.642 -16.726 -17.767 1.00 91.62 77 ILE A C 1
ATOM 604 O O . ILE A 1 77 ? 19.906 -17.916 -17.589 1.00 91.62 77 ILE A O 1
ATOM 608 N N . ARG A 1 78 ? 20.193 -15.758 -17.030 1.00 91.19 78 ARG A N 1
ATOM 609 C CA . ARG A 1 78 ? 21.144 -16.019 -15.943 1.00 91.19 78 ARG A CA 1
ATOM 610 C C . ARG A 1 78 ? 20.738 -15.319 -14.654 1.00 91.19 78 ARG A C 1
ATOM 612 O O . ARG A 1 78 ? 20.585 -14.101 -14.635 1.00 91.19 78 ARG A O 1
ATOM 619 N N . VAL A 1 79 ? 20.654 -16.086 -13.565 1.00 90.38 79 VAL A N 1
ATOM 620 C CA . VAL A 1 79 ? 20.458 -15.559 -12.206 1.00 90.38 79 VAL A CA 1
ATOM 621 C C . VAL A 1 79 ? 21.805 -15.407 -11.502 1.00 90.38 79 VAL A C 1
ATOM 623 O O . VAL A 1 79 ? 22.515 -16.394 -11.310 1.00 90.38 79 VAL A O 1
ATOM 626 N N . VAL A 1 80 ? 22.161 -14.182 -11.114 1.00 85.25 80 VAL A N 1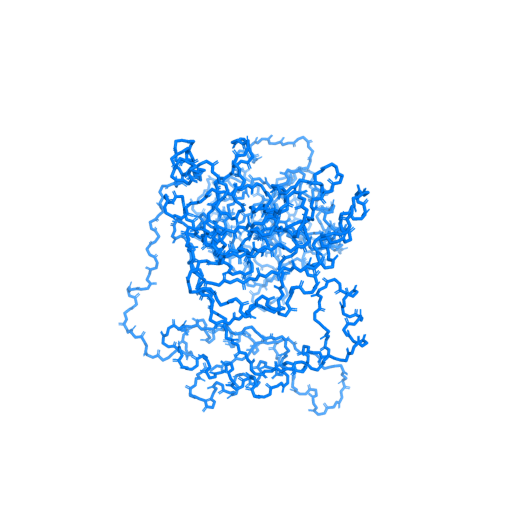
ATOM 627 C CA . VAL A 1 80 ? 23.471 -13.819 -10.558 1.00 85.25 80 VAL A CA 1
ATOM 628 C C . VAL A 1 80 ? 23.324 -13.244 -9.151 1.00 85.25 80 VAL A C 1
ATOM 630 O O . VAL A 1 80 ? 22.633 -12.252 -8.937 1.00 85.25 80 VAL A O 1
ATOM 633 N N . SER A 1 81 ? 23.978 -13.839 -8.153 1.00 82.88 81 SER A N 1
ATOM 634 C CA . SER A 1 81 ? 24.011 -13.274 -6.794 1.00 82.88 81 SER A CA 1
ATOM 635 C C . SER A 1 81 ? 25.078 -13.944 -5.919 1.00 82.88 81 SER A C 1
ATOM 637 O O . SER A 1 81 ? 25.766 -14.853 -6.371 1.00 82.88 81 SER A O 1
ATOM 639 N N . GLY A 1 82 ? 25.190 -13.524 -4.654 1.00 69.12 82 GLY A N 1
ATOM 640 C CA . GLY A 1 82 ? 26.026 -14.195 -3.647 1.00 69.12 82 GLY A CA 1
ATOM 641 C C . GLY A 1 82 ? 25.419 -15.457 -3.010 1.00 69.12 82 GLY A C 1
ATOM 642 O O . GLY A 1 82 ? 26.049 -16.036 -2.131 1.00 69.12 82 GLY A O 1
ATOM 643 N N . THR A 1 83 ? 24.208 -15.871 -3.393 1.00 69.50 83 THR A N 1
ATOM 644 C CA . THR A 1 83 ? 23.523 -17.043 -2.818 1.00 69.50 83 THR A CA 1
ATOM 645 C C . THR A 1 83 ? 24.005 -18.348 -3.429 1.00 69.50 83 THR A C 1
ATOM 647 O O . THR A 1 83 ? 24.278 -18.427 -4.626 1.00 69.50 83 THR A O 1
ATOM 650 N N . ILE A 1 84 ? 24.046 -19.396 -2.607 1.00 58.78 84 ILE A N 1
ATOM 651 C CA . ILE A 1 84 ? 24.306 -20.769 -3.049 1.00 58.78 84 ILE A CA 1
ATOM 652 C C . ILE A 1 84 ? 23.252 -21.174 -4.089 1.00 58.78 84 ILE A C 1
ATOM 654 O O . ILE A 1 84 ? 22.062 -20.987 -3.865 1.00 58.78 84 ILE A O 1
ATOM 658 N N . GLY A 1 85 ? 23.695 -21.725 -5.221 1.00 64.81 85 GLY A N 1
ATOM 659 C CA . GLY A 1 85 ? 22.825 -22.111 -6.339 1.00 64.81 85 GLY A CA 1
ATOM 660 C C . GLY A 1 85 ? 22.651 -21.028 -7.408 1.00 64.81 85 GLY A C 1
ATOM 661 O O . GLY A 1 85 ? 22.205 -21.336 -8.509 1.00 64.81 85 GLY A O 1
ATOM 662 N N . HIS A 1 86 ? 23.064 -19.786 -7.138 1.00 78.44 86 HIS A N 1
ATOM 663 C CA . HIS A 1 86 ? 23.119 -18.727 -8.145 1.00 78.44 86 HIS A CA 1
ATOM 664 C C . HIS A 1 86 ? 24.509 -18.612 -8.764 1.00 78.44 86 HIS A C 1
ATOM 666 O O . HIS A 1 86 ? 25.526 -19.005 -8.189 1.00 78.44 86 HIS A O 1
ATOM 672 N N . PHE A 1 87 ? 24.552 -18.046 -9.964 1.00 81.94 87 PHE A N 1
ATOM 673 C CA . PHE A 1 87 ? 25.795 -17.858 -10.681 1.00 81.94 87 PHE A CA 1
ATOM 674 C C . PHE A 1 87 ? 26.603 -16.668 -10.124 1.00 81.94 87 PHE A C 1
ATOM 676 O O . PHE A 1 87 ? 26.029 -15.638 -9.761 1.00 81.94 87 PHE A O 1
ATOM 683 N N . PRO A 1 88 ? 27.944 -16.744 -10.099 1.00 83.75 88 PRO A N 1
ATOM 684 C CA . PRO A 1 88 ? 28.790 -15.599 -9.772 1.00 83.75 88 PRO A CA 1
ATOM 685 C C . PRO A 1 88 ? 28.891 -14.621 -10.955 1.00 83.75 88 PRO A C 1
ATOM 687 O O . PRO A 1 88 ? 28.727 -15.007 -12.113 1.00 83.75 88 PRO A O 1
ATOM 690 N N . VAL A 1 89 ? 29.249 -13.358 -10.692 1.00 89.81 89 VAL A N 1
ATOM 691 C CA . VAL A 1 89 ? 29.335 -12.288 -11.717 1.00 89.81 89 VAL A CA 1
ATOM 692 C C . VAL A 1 89 ? 30.254 -12.648 -12.889 1.00 89.81 89 VAL A C 1
ATOM 694 O O . VAL A 1 89 ? 29.950 -12.332 -14.036 1.00 89.81 89 VAL A O 1
ATOM 697 N N . HIS A 1 90 ? 31.360 -13.352 -12.641 1.00 89.88 90 HIS A N 1
ATOM 698 C CA . HIS A 1 90 ? 32.306 -13.739 -13.695 1.00 89.88 90 HIS A CA 1
ATOM 699 C C . HIS A 1 90 ? 31.758 -14.768 -14.693 1.00 89.88 90 HIS A C 1
ATOM 701 O O . HIS A 1 90 ? 32.383 -15.017 -15.723 1.00 89.88 90 HIS A O 1
ATOM 707 N N . SER A 1 91 ? 30.601 -15.360 -14.408 1.00 90.50 91 SER A N 1
ATOM 708 C CA . SER A 1 91 ? 29.924 -16.269 -15.330 1.00 90.50 91 SER A CA 1
ATOM 709 C C . SER A 1 91 ? 28.969 -15.560 -16.294 1.00 90.50 91 SER A C 1
ATOM 711 O O . SER A 1 91 ? 28.463 -16.222 -17.195 1.00 90.50 91 SER A O 1
ATOM 713 N N . ILE A 1 92 ? 28.724 -14.251 -16.123 1.00 94.38 92 ILE A N 1
ATOM 714 C CA . ILE A 1 92 ? 27.948 -13.445 -17.075 1.00 94.38 92 ILE A CA 1
ATOM 715 C C . ILE A 1 92 ? 28.611 -13.528 -18.451 1.00 94.38 92 ILE A C 1
ATOM 717 O O . ILE A 1 92 ? 29.838 -13.455 -18.577 1.00 94.38 92 ILE A O 1
ATOM 721 N N . GLN A 1 93 ? 27.799 -13.690 -19.490 1.00 92.19 93 GLN A N 1
ATOM 722 C CA . GLN A 1 93 ? 28.255 -13.841 -20.862 1.00 92.19 93 GLN A CA 1
ATOM 723 C C . GLN A 1 93 ? 27.610 -12.794 -21.776 1.00 92.19 93 GLN A C 1
ATOM 725 O O . GLN A 1 93 ? 26.438 -12.466 -21.613 1.00 92.19 93 GLN A O 1
ATOM 730 N N . PRO A 1 94 ? 28.320 -12.336 -22.824 1.00 94.12 94 PRO A N 1
ATOM 731 C CA . PRO A 1 94 ? 27.752 -11.432 -23.830 1.00 94.12 94 PRO A CA 1
ATOM 732 C C . PRO A 1 94 ? 26.504 -11.983 -24.531 1.00 94.12 94 PRO A C 1
ATOM 734 O O . PRO A 1 94 ? 25.689 -11.224 -25.044 1.00 94.12 94 PRO A O 1
ATOM 737 N N . ARG A 1 95 ? 26.346 -13.310 -24.578 1.00 92.56 95 ARG A N 1
ATOM 738 C CA . ARG A 1 95 ? 25.185 -13.971 -25.188 1.00 92.56 95 ARG A CA 1
ATOM 739 C C . ARG A 1 95 ? 23.958 -14.050 -24.278 1.00 92.56 95 ARG A C 1
ATOM 741 O O . ARG A 1 95 ? 22.911 -14.442 -24.770 1.00 92.56 95 ARG A O 1
ATOM 748 N N . ASP A 1 96 ? 24.072 -13.686 -22.999 1.00 93.88 96 ASP A N 1
ATOM 749 C CA . ASP A 1 96 ? 22.926 -13.678 -22.086 1.00 93.88 96 ASP A CA 1
ATOM 750 C C . ASP A 1 96 ? 21.898 -12.639 -22.569 1.00 93.88 96 ASP A C 1
ATOM 752 O O . ASP A 1 96 ? 22.253 -11.495 -22.863 1.00 93.88 96 ASP A O 1
ATOM 756 N N . ASP A 1 97 ? 20.633 -13.029 -22.694 1.00 93.62 97 ASP A N 1
ATOM 757 C CA . ASP A 1 97 ? 19.532 -12.152 -23.108 1.00 93.62 97 ASP A CA 1
ATOM 758 C C . ASP A 1 97 ? 18.925 -11.439 -21.898 1.00 93.62 97 ASP A C 1
ATOM 760 O O . ASP A 1 97 ? 18.630 -10.243 -21.951 1.00 93.62 97 ASP A O 1
ATOM 764 N N . VAL A 1 98 ? 18.812 -12.166 -20.782 1.00 95.88 98 VAL A N 1
ATOM 765 C CA . VAL A 1 98 ? 18.342 -11.646 -19.497 1.00 95.88 98 VAL A CA 1
ATOM 766 C C . VAL A 1 98 ? 19.342 -11.975 -18.396 1.00 95.88 98 VAL A C 1
ATOM 768 O O . VAL A 1 98 ? 19.652 -13.139 -18.141 1.00 95.88 98 VAL A O 1
ATOM 771 N N . VAL A 1 99 ? 19.799 -10.946 -17.686 1.00 97.00 99 VAL A N 1
ATOM 772 C CA . VAL A 1 99 ? 20.558 -11.089 -16.440 1.00 97.00 99 VAL A CA 1
ATOM 773 C C . VAL A 1 99 ? 19.673 -10.639 -15.285 1.00 97.00 99 VAL A C 1
ATOM 775 O O . VAL A 1 99 ? 19.313 -9.467 -15.190 1.00 97.00 99 VAL A O 1
ATOM 778 N N . ILE A 1 100 ? 19.323 -11.569 -14.400 1.00 95.06 100 ILE A N 1
ATOM 779 C CA . ILE A 1 100 ? 18.554 -11.321 -13.178 1.00 95.06 100 ILE A CA 1
ATOM 780 C C . ILE A 1 100 ? 19.542 -11.312 -12.019 1.00 95.06 100 ILE A C 1
ATOM 782 O O . ILE A 1 100 ? 20.208 -12.313 -11.778 1.00 95.06 100 ILE A O 1
ATOM 786 N N . SER A 1 101 ? 19.686 -10.199 -11.305 1.00 93.69 101 SER A N 1
ATOM 787 C CA . SER A 1 101 ? 20.718 -10.080 -10.277 1.00 93.69 101 SER A CA 1
ATOM 788 C C . SER A 1 101 ? 20.282 -9.300 -9.051 1.00 93.69 101 SER A C 1
ATOM 790 O O . SER A 1 101 ? 19.453 -8.391 -9.117 1.00 93.69 101 SER A O 1
ATOM 792 N N . SER A 1 102 ? 20.905 -9.618 -7.913 1.00 87.94 102 SER A N 1
ATOM 793 C CA . SER A 1 102 ? 20.761 -8.777 -6.729 1.00 87.94 102 SER A CA 1
ATOM 794 C C . SER A 1 102 ? 21.415 -7.409 -6.957 1.00 87.94 102 SER A C 1
ATOM 796 O O . SER A 1 102 ? 22.452 -7.298 -7.627 1.00 87.94 102 SER A O 1
ATOM 798 N N . LEU A 1 103 ? 20.827 -6.368 -6.364 1.00 88.25 103 LEU A N 1
ATOM 799 C CA . LEU A 1 103 ? 21.345 -5.000 -6.430 1.00 88.25 103 LEU A CA 1
ATOM 800 C C . LEU A 1 103 ? 22.783 -4.908 -5.915 1.00 88.25 103 LEU A C 1
ATOM 802 O O . LEU A 1 103 ? 23.635 -4.322 -6.576 1.00 88.25 103 LEU A O 1
ATOM 806 N N . GLN A 1 104 ? 23.076 -5.530 -4.769 1.00 81.75 104 GLN A N 1
ATOM 807 C CA . GLN A 1 104 ? 24.412 -5.496 -4.170 1.00 81.75 104 GLN A CA 1
ATOM 808 C C . GLN A 1 104 ? 25.478 -6.077 -5.108 1.00 81.75 104 GLN A C 1
ATOM 810 O O . GLN A 1 104 ? 26.567 -5.517 -5.241 1.00 81.75 104 GLN A O 1
ATOM 815 N N . THR A 1 105 ? 25.160 -7.185 -5.779 1.00 88.69 105 THR A N 1
ATOM 816 C CA . THR A 1 105 ? 26.088 -7.857 -6.687 1.00 88.69 105 THR A CA 1
ATOM 817 C C . THR A 1 105 ? 26.413 -6.988 -7.905 1.00 88.69 105 THR A C 1
ATOM 819 O O . THR A 1 105 ? 27.589 -6.846 -8.244 1.00 88.69 105 THR A O 1
ATOM 822 N N . ILE A 1 106 ? 25.416 -6.335 -8.514 1.00 94.19 106 ILE A N 1
ATOM 823 C CA . ILE A 1 106 ? 25.649 -5.434 -9.656 1.00 94.19 106 ILE A CA 1
ATOM 824 C C . ILE A 1 106 ? 26.306 -4.117 -9.236 1.00 94.19 106 ILE A C 1
ATOM 826 O O . ILE A 1 106 ? 27.188 -3.644 -9.949 1.00 94.19 106 ILE A O 1
ATOM 830 N N . CYS A 1 107 ? 25.957 -3.547 -8.078 1.00 90.12 107 CYS A N 1
ATOM 831 C CA . CYS A 1 107 ? 26.652 -2.375 -7.534 1.00 90.12 107 CYS A CA 1
ATOM 832 C C . CYS A 1 107 ? 28.160 -2.633 -7.413 1.00 90.12 107 CYS A C 1
ATOM 834 O O . CYS A 1 107 ? 28.966 -1.829 -7.881 1.00 90.12 107 CYS A O 1
ATOM 836 N N . ASN A 1 108 ? 28.541 -3.783 -6.847 1.00 88.81 108 ASN A N 1
ATOM 837 C CA . ASN A 1 108 ? 29.944 -4.171 -6.727 1.00 88.81 108 ASN A CA 1
ATOM 838 C C . ASN A 1 108 ? 30.591 -4.376 -8.104 1.00 88.81 108 ASN A C 1
ATOM 840 O O . ASN A 1 108 ? 31.702 -3.896 -8.326 1.00 88.81 108 ASN A O 1
ATOM 844 N N . ALA A 1 109 ? 29.904 -5.049 -9.031 1.00 91.62 109 ALA A N 1
ATOM 845 C CA . ALA A 1 109 ? 30.408 -5.287 -10.383 1.00 91.62 109 ALA A CA 1
ATOM 846 C C . ALA A 1 109 ? 30.660 -3.978 -11.151 1.00 91.62 109 ALA A C 1
ATOM 848 O O . ALA A 1 109 ? 31.709 -3.826 -11.774 1.00 91.62 109 ALA A O 1
ATOM 849 N N . MET A 1 110 ? 29.737 -3.017 -11.061 1.00 90.50 110 MET A N 1
ATOM 850 C CA . MET A 1 110 ? 29.871 -1.699 -11.686 1.00 90.50 110 MET A CA 1
ATOM 851 C C . MET A 1 110 ? 30.976 -0.861 -11.052 1.00 90.50 110 MET A C 1
ATOM 853 O O . MET A 1 110 ? 31.788 -0.286 -11.775 1.00 90.50 110 MET A O 1
ATOM 857 N N . GLY A 1 111 ? 31.047 -0.826 -9.717 1.00 8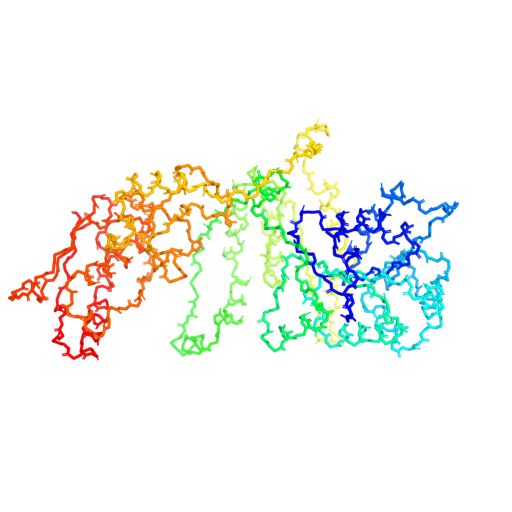7.88 111 GLY A N 1
ATOM 858 C CA . GLY A 1 111 ? 32.071 -0.068 -8.994 1.00 87.88 111 GLY A CA 1
ATOM 859 C C . GLY A 1 111 ? 33.499 -0.522 -9.313 1.00 87.88 111 GLY A C 1
ATOM 860 O O . GLY A 1 111 ? 34.398 0.308 -9.393 1.00 87.88 111 GLY A O 1
ATOM 861 N N . HIS A 1 112 ? 33.697 -1.819 -9.572 1.00 90.81 112 HIS A N 1
ATOM 862 C CA . HIS A 1 112 ? 35.003 -2.400 -9.906 1.00 90.81 112 HIS A CA 1
ATOM 863 C C . HIS A 1 112 ? 35.236 -2.587 -11.414 1.00 90.81 112 HIS A C 1
ATOM 865 O O . HIS A 1 112 ? 36.209 -3.240 -11.785 1.00 90.81 112 HIS A O 1
ATOM 871 N N . ARG A 1 113 ? 34.359 -2.061 -12.288 1.00 89.38 113 ARG A N 1
ATOM 872 C CA . ARG A 1 113 ? 34.451 -2.232 -13.757 1.00 89.38 113 ARG A CA 1
ATOM 873 C C . ARG A 1 113 ? 34.640 -3.701 -14.160 1.00 89.38 113 ARG A C 1
ATOM 875 O O . ARG A 1 113 ? 35.556 -4.065 -14.897 1.00 89.38 113 ARG A O 1
ATOM 882 N N . HIS A 1 114 ? 33.799 -4.576 -13.611 1.00 95.31 114 HIS A N 1
ATOM 883 C CA . HIS A 1 114 ? 33.951 -6.013 -13.783 1.00 95.31 114 HIS A CA 1
ATOM 884 C C . HIS A 1 114 ? 33.825 -6.414 -15.264 1.00 95.31 114 HIS A C 1
ATOM 886 O O . HIS A 1 114 ? 32.740 -6.368 -15.844 1.00 95.31 114 HIS A O 1
ATOM 892 N N . GLN A 1 115 ? 34.914 -6.933 -15.842 1.00 96.19 115 GLN A N 1
ATOM 893 C CA . GLN A 1 115 ? 35.059 -7.208 -17.278 1.00 96.19 115 GLN A CA 1
ATOM 894 C C . GLN A 1 115 ? 33.871 -7.955 -17.911 1.00 96.19 115 GLN A C 1
ATOM 896 O O . GLN A 1 115 ? 33.406 -7.587 -18.983 1.00 96.19 115 GLN A O 1
ATOM 901 N N . LYS A 1 116 ? 33.355 -9.010 -17.268 1.00 96.38 116 LYS A N 1
ATOM 902 C CA . LYS A 1 116 ? 32.236 -9.802 -17.821 1.00 96.38 116 LYS A CA 1
ATOM 903 C C . LYS A 1 116 ? 30.901 -9.062 -17.840 1.00 96.38 116 LYS A C 1
ATOM 905 O O . LYS A 1 116 ? 30.120 -9.252 -18.766 1.00 96.38 116 LYS A O 1
ATOM 910 N N . PHE A 1 117 ? 30.655 -8.218 -16.841 1.00 96.44 117 PHE A N 1
ATOM 911 C CA . PHE A 1 117 ? 29.447 -7.402 -16.798 1.00 96.44 117 PHE A CA 1
ATOM 912 C C . PHE A 1 117 ? 29.525 -6.299 -17.853 1.00 96.44 117 PHE A C 1
ATOM 914 O O . PHE A 1 117 ? 28.588 -6.099 -18.617 1.00 96.44 117 PHE A O 1
ATOM 921 N N . ASP A 1 118 ? 30.698 -5.682 -17.971 1.00 96.12 118 ASP A N 1
ATOM 922 C CA . ASP A 1 118 ? 31.026 -4.710 -19.006 1.00 96.12 118 ASP A CA 1
ATOM 923 C C . ASP A 1 118 ? 30.796 -5.271 -20.417 1.00 96.12 118 ASP A C 1
ATOM 925 O O . ASP A 1 118 ? 30.063 -4.678 -21.203 1.00 96.12 118 ASP A O 1
ATOM 929 N N . GLN A 1 119 ? 31.314 -6.470 -20.702 1.00 96.94 119 GLN A N 1
ATOM 930 C CA . GLN A 1 119 ? 31.102 -7.149 -21.984 1.00 96.94 119 GLN A CA 1
ATOM 931 C C . GLN A 1 119 ? 29.618 -7.441 -22.273 1.00 96.94 119 GLN A C 1
ATOM 933 O O . GLN A 1 119 ? 29.197 -7.384 -23.429 1.00 96.94 119 GLN A O 1
ATOM 938 N N . PHE A 1 120 ? 28.812 -7.749 -21.251 1.00 97.44 120 PHE A N 1
ATOM 939 C CA . PHE A 1 120 ? 27.363 -7.896 -21.405 1.00 97.44 120 PHE A CA 1
ATOM 940 C C . PHE A 1 120 ? 26.698 -6.564 -21.779 1.00 97.44 120 PHE A C 1
ATOM 942 O O . PHE A 1 120 ? 25.931 -6.524 -22.742 1.00 97.44 120 PHE A O 1
ATOM 949 N N . LEU A 1 121 ? 27.034 -5.468 -21.092 1.00 96.81 121 LEU A N 1
ATOM 950 C CA . LEU A 1 121 ? 26.505 -4.139 -21.417 1.00 96.81 121 LEU A CA 1
ATOM 951 C C . LEU A 1 121 ? 26.895 -3.707 -22.838 1.00 96.81 121 LEU A C 1
ATOM 953 O O . LEU A 1 121 ? 26.043 -3.251 -23.598 1.00 96.81 121 LEU A O 1
ATOM 957 N N . ASP A 1 122 ? 28.150 -3.923 -23.233 1.00 96.06 122 ASP A N 1
ATOM 958 C CA . ASP A 1 122 ? 28.642 -3.574 -24.569 1.00 96.06 122 ASP A CA 1
ATOM 959 C C . ASP A 1 122 ? 27.925 -4.398 -25.656 1.00 96.06 122 ASP A C 1
ATOM 961 O O . ASP A 1 122 ? 27.554 -3.885 -26.716 1.00 96.06 122 ASP A O 1
ATOM 965 N N . SER A 1 123 ? 27.631 -5.671 -25.367 1.00 96.00 123 SER A N 1
ATOM 966 C CA . SER A 1 123 ? 26.877 -6.546 -26.271 1.00 96.00 123 SER A CA 1
ATOM 967 C C . SER A 1 123 ? 25.417 -6.126 -26.475 1.00 96.00 123 SER A C 1
ATOM 969 O O . SER A 1 123 ? 24.810 -6.537 -27.463 1.00 96.00 123 SER A O 1
ATOM 971 N N . ALA A 1 124 ? 24.856 -5.287 -25.592 1.00 94.38 124 ALA A N 1
ATOM 972 C CA . ALA A 1 124 ? 23.513 -4.731 -25.755 1.00 94.38 124 ALA A CA 1
ATOM 973 C C . ALA A 1 124 ? 23.441 -3.676 -26.870 1.00 94.38 124 ALA A C 1
ATOM 975 O O . ALA A 1 124 ? 22.346 -3.350 -27.320 1.00 94.38 124 ALA A O 1
ATOM 976 N N . ARG A 1 125 ? 24.583 -3.129 -27.328 1.00 91.81 125 ARG A N 1
ATOM 977 C CA . ARG A 1 125 ? 24.665 -2.145 -28.430 1.00 91.81 125 ARG A CA 1
ATOM 978 C C . ARG A 1 125 ? 23.682 -0.973 -28.265 1.00 91.81 125 ARG A C 1
ATOM 980 O O . ARG A 1 125 ? 22.996 -0.581 -29.205 1.00 91.81 125 ARG A O 1
ATOM 987 N N . GLY A 1 126 ? 23.570 -0.454 -27.041 1.00 88.62 126 GLY A N 1
ATOM 988 C CA . GLY A 1 126 ? 22.648 0.632 -26.681 1.00 88.62 126 GLY A CA 1
ATOM 989 C C . GLY A 1 126 ? 21.195 0.206 -26.422 1.00 88.62 126 GLY A C 1
ATOM 990 O O . GLY A 1 126 ? 20.429 0.991 -25.869 1.00 88.62 126 GLY A O 1
ATOM 991 N N . ARG A 1 127 ? 20.814 -1.040 -26.730 1.00 93.69 127 ARG A N 1
ATOM 992 C CA . ARG A 1 127 ? 19.480 -1.610 -26.478 1.00 93.69 127 ARG A CA 1
ATOM 993 C C . ARG A 1 127 ? 19.430 -2.347 -25.140 1.00 93.69 127 ARG A C 1
ATOM 995 O O . ARG A 1 127 ? 19.235 -3.558 -25.077 1.00 93.69 127 ARG A O 1
ATOM 1002 N N . LEU A 1 128 ? 19.623 -1.604 -24.053 1.00 97.06 128 LEU A N 1
ATOM 1003 C CA . LEU A 1 128 ? 19.492 -2.126 -22.692 1.00 97.06 128 LEU A CA 1
ATOM 1004 C C . LEU A 1 128 ? 18.134 -1.744 -22.095 1.00 97.06 128 LEU A C 1
ATOM 1006 O O . LEU A 1 128 ? 17.720 -0.584 -22.147 1.00 97.06 128 LEU A O 1
ATOM 1010 N N . PHE A 1 129 ? 17.456 -2.714 -21.493 1.00 97.56 129 PHE A N 1
ATOM 1011 C CA . PHE A 1 129 ? 16.254 -2.499 -20.703 1.00 97.56 129 PHE A CA 1
ATOM 1012 C C . PHE A 1 129 ? 16.523 -2.912 -19.254 1.00 97.56 129 PHE A C 1
ATOM 1014 O O . PHE A 1 129 ? 16.843 -4.063 -18.971 1.00 97.56 129 PHE A O 1
ATOM 1021 N N . VAL A 1 130 ? 16.411 -1.973 -18.323 1.00 98.06 130 VAL A N 1
ATOM 1022 C CA . VAL A 1 130 ? 16.662 -2.194 -16.898 1.00 98.06 130 VAL A CA 1
ATOM 1023 C C . VAL A 1 130 ? 15.330 -2.261 -16.164 1.00 98.06 130 VAL A C 1
ATOM 1025 O O . VAL A 1 130 ? 14.510 -1.351 -16.272 1.00 98.06 130 VAL A O 1
ATOM 1028 N N . VAL A 1 131 ? 15.122 -3.320 -15.389 1.00 97.94 131 VAL A N 1
ATOM 1029 C CA . VAL A 1 131 ? 14.003 -3.443 -14.449 1.00 97.94 131 VAL A CA 1
ATOM 1030 C C . VAL A 1 131 ? 14.547 -3.285 -13.039 1.00 97.94 131 VAL A C 1
ATOM 1032 O O . VAL A 1 131 ? 15.513 -3.948 -12.675 1.00 97.94 131 VAL A O 1
ATOM 1035 N N . PHE A 1 132 ? 13.934 -2.412 -12.247 1.00 95.88 132 PHE A N 1
ATOM 1036 C CA . PHE A 1 132 ? 14.257 -2.213 -10.840 1.00 95.88 132 PHE A CA 1
ATOM 1037 C C . PHE A 1 132 ? 13.052 -2.622 -9.992 1.00 95.88 132 PHE A C 1
ATOM 1039 O O . PHE A 1 132 ? 12.072 -1.880 -9.904 1.00 95.88 132 PHE A O 1
ATOM 1046 N N . ASP A 1 133 ? 13.124 -3.802 -9.382 1.00 92.06 133 ASP A N 1
ATOM 1047 C CA . ASP A 1 133 ? 12.099 -4.316 -8.478 1.00 92.06 133 ASP A CA 1
ATOM 1048 C C . ASP A 1 133 ? 12.228 -3.687 -7.084 1.00 92.06 133 ASP A C 1
ATOM 1050 O O . ASP A 1 133 ? 13.333 -3.433 -6.598 1.00 92.06 133 ASP A O 1
ATOM 1054 N N . GLU A 1 134 ? 11.094 -3.398 -6.454 1.00 87.44 134 GLU A N 1
ATOM 1055 C CA . GLU A 1 134 ? 10.978 -2.469 -5.324 1.00 87.44 134 GLU A CA 1
ATOM 1056 C C . GLU A 1 134 ? 11.657 -1.112 -5.578 1.00 87.44 134 GLU A C 1
ATOM 1058 O O . GLU A 1 134 ? 12.520 -0.638 -4.834 1.00 87.44 134 GLU A O 1
ATOM 1063 N N . ALA A 1 135 ? 11.231 -0.450 -6.655 1.00 89.56 135 ALA A N 1
ATOM 1064 C CA . ALA A 1 135 ? 11.734 0.846 -7.110 1.00 89.56 135 ALA A CA 1
ATOM 1065 C C . ALA A 1 135 ? 11.686 1.951 -6.046 1.00 89.56 135 ALA A C 1
ATOM 1067 O O . ALA A 1 135 ? 12.445 2.915 -6.137 1.00 89.56 135 ALA A O 1
ATOM 1068 N N . HIS A 1 136 ? 10.859 1.803 -5.009 1.00 83.62 136 HIS A N 1
ATOM 1069 C CA . HIS A 1 136 ? 10.858 2.707 -3.865 1.00 83.62 136 HIS A CA 1
ATOM 1070 C C . HIS A 1 136 ? 12.202 2.720 -3.110 1.00 83.62 136 HIS A C 1
ATOM 1072 O O . HIS A 1 136 ? 12.492 3.687 -2.417 1.00 83.62 136 HIS A O 1
ATOM 1078 N N . HIS A 1 137 ? 13.075 1.723 -3.279 1.00 82.50 137 HIS A N 1
ATOM 1079 C CA . HIS A 1 137 ? 14.434 1.738 -2.730 1.00 82.50 137 HIS A CA 1
ATOM 1080 C C . HIS A 1 137 ? 15.463 2.472 -3.603 1.00 82.50 137 HIS A C 1
ATOM 1082 O O . HIS A 1 137 ? 16.544 2.805 -3.110 1.00 82.50 137 HIS A O 1
ATOM 1088 N N . SER A 1 138 ? 15.161 2.764 -4.873 1.00 87.25 138 SER A N 1
ATOM 1089 C CA . SER A 1 138 ? 16.125 3.354 -5.815 1.00 87.25 138 SER A CA 1
ATOM 1090 C C . SER A 1 138 ? 16.762 4.690 -5.380 1.00 87.25 138 SER A C 1
ATOM 1092 O O . SER A 1 138 ? 17.901 4.939 -5.788 1.00 87.25 138 SER A O 1
ATOM 1094 N N . PRO A 1 139 ? 16.127 5.543 -4.539 1.00 86.38 139 PRO A N 1
ATOM 1095 C CA . PRO A 1 139 ? 16.757 6.765 -4.038 1.00 86.38 139 PRO A CA 1
ATOM 1096 C C . PRO A 1 139 ? 17.977 6.550 -3.128 1.00 86.38 139 PRO A C 1
ATOM 1098 O O . PRO A 1 139 ? 18.687 7.516 -2.840 1.00 86.38 139 PRO A O 1
ATOM 1101 N N . ALA A 1 140 ? 18.226 5.328 -2.639 1.00 83.00 140 ALA A N 1
ATOM 1102 C CA . ALA A 1 140 ? 19.402 5.035 -1.822 1.00 83.00 140 ALA A CA 1
ATOM 1103 C C . ALA A 1 140 ? 20.713 5.366 -2.576 1.00 83.00 140 ALA A C 1
ATOM 1105 O O . ALA A 1 140 ? 20.805 5.097 -3.775 1.00 83.00 140 ALA A O 1
ATOM 1106 N N . PRO A 1 141 ? 21.752 5.918 -1.909 1.00 83.25 141 PRO A N 1
ATOM 1107 C CA . PRO A 1 141 ? 22.946 6.440 -2.586 1.00 83.25 141 PRO A CA 1
ATOM 1108 C C . PRO A 1 141 ? 23.644 5.450 -3.527 1.00 83.25 141 PRO A C 1
ATOM 1110 O O . PRO A 1 141 ? 24.000 5.822 -4.644 1.00 83.25 141 PRO A O 1
ATOM 1113 N N . SER A 1 142 ? 23.805 4.195 -3.099 1.00 84.19 142 SER A N 1
ATOM 1114 C CA . SER A 1 142 ? 24.440 3.133 -3.889 1.00 84.19 142 SER A CA 1
ATOM 1115 C C . SER A 1 142 ? 23.638 2.795 -5.149 1.00 84.19 142 SER A C 1
ATOM 1117 O O . SER A 1 142 ? 24.198 2.731 -6.241 1.00 84.19 142 SER A O 1
ATOM 1119 N N . TYR A 1 143 ? 22.318 2.645 -5.024 1.00 89.62 143 TYR A N 1
ATOM 1120 C CA . TYR A 1 143 ? 21.430 2.298 -6.138 1.00 89.62 143 TYR A CA 1
ATOM 1121 C C . TYR A 1 143 ? 21.244 3.460 -7.111 1.00 89.62 143 TYR A C 1
ATOM 1123 O O . TYR A 1 143 ? 21.243 3.264 -8.326 1.00 89.62 143 TYR A O 1
ATOM 1131 N N . ARG A 1 144 ? 21.176 4.686 -6.590 1.00 90.50 144 ARG A N 1
ATOM 1132 C CA . ARG A 1 144 ? 21.193 5.904 -7.398 1.00 90.50 144 ARG A CA 1
ATOM 1133 C C . ARG A 1 144 ? 22.464 5.985 -8.241 1.00 90.50 144 ARG A C 1
ATOM 1135 O O . ARG A 1 144 ? 22.366 6.204 -9.444 1.00 90.50 144 ARG A O 1
ATOM 1142 N N . SER A 1 145 ? 23.631 5.786 -7.622 1.00 90.62 145 SER A N 1
ATOM 1143 C CA . SER A 1 145 ? 24.917 5.799 -8.329 1.00 90.62 145 SER A CA 1
ATOM 1144 C C . SER A 1 145 ? 24.962 4.725 -9.412 1.00 90.62 145 SER A C 1
ATOM 1146 O O . SER A 1 145 ? 25.386 5.010 -10.526 1.00 90.62 145 SER A O 1
ATOM 1148 N N . LEU A 1 146 ? 24.464 3.518 -9.122 1.00 94.12 146 LEU A N 1
ATOM 1149 C CA . LEU A 1 146 ? 24.357 2.443 -10.107 1.00 94.12 146 LEU A CA 1
ATOM 1150 C C . LEU A 1 146 ? 23.528 2.873 -11.328 1.00 94.12 146 LEU A C 1
ATOM 1152 O O . LEU A 1 146 ? 23.983 2.735 -12.461 1.00 94.12 146 LEU A O 1
ATOM 1156 N N . LEU A 1 147 ? 22.324 3.409 -11.109 1.00 94.69 147 LEU A N 1
ATOM 1157 C CA . LEU A 1 147 ? 21.438 3.837 -12.194 1.00 94.69 147 LEU A CA 1
ATOM 1158 C C . LEU A 1 147 ? 22.031 4.987 -13.017 1.00 94.69 147 LEU A C 1
ATOM 1160 O O . LEU A 1 147 ? 21.872 5.004 -14.236 1.00 94.69 147 LEU A O 1
ATOM 1164 N N . GLN A 1 148 ? 22.727 5.925 -12.372 1.00 93.31 148 GLN A N 1
ATOM 1165 C CA . GLN A 1 148 ? 23.436 7.008 -13.057 1.00 93.31 148 GLN A CA 1
ATOM 1166 C C . GLN A 1 148 ? 24.575 6.465 -13.927 1.00 93.31 148 GLN A C 1
ATOM 1168 O O . GLN A 1 148 ? 24.611 6.762 -15.116 1.00 93.31 148 GLN A O 1
ATOM 1173 N N . SER A 1 149 ? 25.425 5.583 -13.393 1.00 94.06 149 SER A N 1
ATOM 1174 C CA . SER A 1 149 ? 26.510 4.968 -14.168 1.00 94.06 149 SER A CA 1
ATOM 1175 C C . SER A 1 149 ? 26.002 4.100 -15.326 1.00 94.06 149 SER A C 1
ATOM 1177 O O . SER A 1 149 ? 26.628 4.056 -16.385 1.00 94.06 149 SER A O 1
ATOM 1179 N N . LEU A 1 150 ? 24.857 3.425 -15.165 1.00 94.94 150 LEU A N 1
ATOM 1180 C CA . LEU A 1 150 ? 24.206 2.710 -16.267 1.00 94.94 150 LEU A CA 1
ATOM 1181 C C . LEU A 1 150 ? 23.712 3.675 -17.354 1.00 94.94 150 LEU A C 1
ATOM 1183 O O . LEU A 1 150 ? 23.913 3.388 -18.529 1.00 94.94 150 LEU A O 1
ATOM 1187 N N . ARG A 1 151 ? 23.130 4.827 -16.990 1.00 92.75 151 ARG A N 1
ATOM 1188 C CA . ARG A 1 151 ? 22.702 5.860 -17.956 1.00 92.75 151 ARG A CA 1
ATOM 1189 C C . ARG A 1 151 ? 23.871 6.484 -18.702 1.00 92.75 151 ARG A C 1
ATOM 1191 O O . ARG A 1 151 ? 23.785 6.656 -19.910 1.00 92.75 151 ARG A O 1
ATOM 1198 N N . GLU A 1 152 ? 24.957 6.786 -17.999 1.00 92.25 152 GLU A N 1
ATOM 1199 C CA . GLU A 1 152 ? 26.184 7.313 -18.605 1.00 92.25 152 GLU A CA 1
ATOM 1200 C C . GLU A 1 152 ? 26.754 6.337 -19.639 1.00 92.25 152 GLU A C 1
ATOM 1202 O O . GLU A 1 152 ? 27.155 6.742 -20.727 1.00 92.25 152 GLU A O 1
ATOM 1207 N N . ARG A 1 153 ? 26.749 5.035 -19.326 1.00 91.50 153 ARG A N 1
ATOM 1208 C CA . ARG A 1 153 ? 27.254 3.995 -20.230 1.00 91.50 153 ARG A CA 1
ATOM 1209 C C . ARG A 1 153 ? 26.279 3.626 -21.346 1.00 91.50 153 ARG A C 1
ATOM 1211 O O . ARG A 1 153 ? 26.704 3.266 -22.439 1.00 91.50 153 ARG A O 1
ATOM 1218 N N . CYS A 1 154 ? 24.981 3.658 -21.074 1.00 92.69 154 CYS A N 1
ATOM 1219 C CA . CYS A 1 154 ? 23.916 3.285 -21.999 1.00 92.69 154 CYS A CA 1
ATOM 1220 C C . CYS A 1 154 ? 22.864 4.410 -22.066 1.00 92.69 154 CYS A C 1
ATOM 1222 O O . CYS A 1 154 ? 21.774 4.258 -21.510 1.00 92.69 154 CYS A O 1
ATOM 1224 N N . PRO A 1 155 ? 23.133 5.524 -22.780 1.00 90.88 155 PRO A N 1
ATOM 1225 C CA . PRO A 1 155 ? 22.244 6.695 -22.788 1.00 90.88 155 PRO A CA 1
ATOM 1226 C C . PRO A 1 155 ? 20.836 6.418 -23.331 1.00 90.88 155 PRO A C 1
ATOM 1228 O O . PRO A 1 155 ? 19.877 7.097 -22.974 1.00 90.88 155 PRO A O 1
ATOM 1231 N N . GLN A 1 156 ? 20.703 5.401 -24.188 1.00 90.25 156 GLN A N 1
ATOM 1232 C CA . GLN A 1 156 ? 19.434 4.978 -24.790 1.00 90.25 156 GLN A CA 1
ATOM 1233 C C . GLN A 1 156 ? 18.696 3.902 -23.975 1.00 90.25 156 GLN A C 1
ATOM 1235 O O . GLN A 1 156 ? 17.672 3.383 -24.432 1.00 90.25 156 GLN A O 1
ATOM 1240 N N . MET A 1 157 ? 19.192 3.550 -22.780 1.00 93.75 157 MET A N 1
ATOM 1241 C CA . MET A 1 157 ? 18.558 2.525 -21.957 1.00 93.75 157 MET A CA 1
ATOM 1242 C C . MET A 1 157 ? 17.142 2.929 -21.534 1.00 93.75 157 MET A C 1
ATOM 1244 O O . MET A 1 157 ? 16.847 4.107 -21.314 1.00 93.75 157 MET A O 1
ATOM 1248 N N . HIS A 1 158 ? 16.284 1.930 -21.349 1.00 94.81 158 HIS A N 1
ATOM 1249 C CA . HIS A 1 158 ? 14.997 2.109 -20.679 1.00 94.81 158 HIS A CA 1
ATOM 1250 C C . HIS A 1 158 ? 15.100 1.631 -19.240 1.00 94.81 158 HIS A C 1
ATOM 1252 O O . HIS A 1 158 ? 15.784 0.651 -18.958 1.00 94.81 158 HIS A O 1
ATOM 1258 N N . LEU A 1 159 ? 14.395 2.306 -18.342 1.00 96.00 159 LEU A N 1
ATOM 1259 C CA . LEU A 1 159 ? 14.301 1.947 -16.939 1.00 96.00 159 LEU A CA 1
ATOM 1260 C C . LEU A 1 159 ? 12.828 1.772 -16.549 1.00 96.00 159 LEU A C 1
ATOM 1262 O O . LEU A 1 159 ? 12.021 2.687 -16.701 1.00 96.00 159 LEU A O 1
ATOM 1266 N N . LEU A 1 160 ? 12.479 0.601 -16.031 1.00 96.69 160 LEU A N 1
ATOM 1267 C CA . LEU A 1 160 ? 11.160 0.302 -15.484 1.00 96.69 160 LEU A CA 1
ATOM 1268 C C . LEU A 1 160 ? 11.286 0.033 -13.987 1.00 96.69 160 LEU A C 1
ATOM 1270 O O . LEU A 1 160 ? 11.954 -0.912 -13.580 1.00 96.69 160 LEU A O 1
ATOM 1274 N N . GLY A 1 161 ? 10.640 0.854 -13.170 1.00 95.50 161 GLY A N 1
ATOM 1275 C CA . GLY A 1 161 ? 10.514 0.616 -11.739 1.00 95.50 161 GLY A CA 1
ATOM 1276 C C . GLY A 1 161 ? 9.259 -0.194 -11.438 1.00 95.50 161 GLY A C 1
ATOM 1277 O O . GLY A 1 161 ? 8.193 0.155 -11.932 1.00 95.50 161 GLY A O 1
ATOM 1278 N N . LEU A 1 162 ? 9.359 -1.240 -10.622 1.00 94.50 162 LEU A N 1
ATOM 1279 C CA . LEU A 1 162 ? 8.208 -1.980 -10.100 1.00 94.50 162 LEU A CA 1
ATOM 1280 C C . LEU A 1 162 ? 8.069 -1.673 -8.611 1.00 94.50 162 LEU A C 1
ATOM 1282 O O . LEU A 1 162 ? 9.049 -1.757 -7.879 1.00 94.50 162 LEU A O 1
ATOM 1286 N N . THR A 1 163 ? 6.883 -1.301 -8.136 1.00 88.94 163 THR A N 1
ATOM 1287 C CA . THR A 1 163 ? 6.664 -1.094 -6.694 1.00 88.94 163 THR A CA 1
ATOM 1288 C C . THR A 1 163 ? 5.197 -1.272 -6.317 1.00 88.94 163 THR A C 1
ATOM 1290 O O . THR A 1 163 ? 4.306 -1.031 -7.129 1.00 88.94 163 THR A O 1
ATOM 1293 N N . ALA A 1 164 ? 4.924 -1.698 -5.083 1.00 82.00 164 ALA A N 1
ATOM 1294 C CA . ALA A 1 164 ? 3.580 -1.596 -4.503 1.00 82.00 164 ALA A CA 1
ATOM 1295 C C . ALA A 1 164 ? 3.299 -0.198 -3.930 1.00 82.00 164 ALA A C 1
ATOM 1297 O O . ALA A 1 164 ? 2.145 0.197 -3.795 1.00 82.00 164 ALA A O 1
ATOM 1298 N N . THR A 1 165 ? 4.355 0.539 -3.587 1.00 71.19 165 THR A N 1
ATOM 1299 C CA . THR A 1 165 ? 4.305 1.815 -2.875 1.00 71.19 165 THR A CA 1
ATOM 1300 C C . THR A 1 165 ? 5.172 2.834 -3.621 1.00 71.19 165 THR A C 1
ATOM 1302 O O . THR A 1 165 ? 6.398 2.740 -3.609 1.00 71.19 165 THR A O 1
ATOM 1305 N N . PRO A 1 166 ? 4.590 3.816 -4.328 1.00 65.00 166 PRO A N 1
ATOM 1306 C CA . PRO A 1 166 ? 5.371 4.778 -5.111 1.00 65.00 166 PRO A CA 1
ATOM 1307 C C . PRO A 1 166 ? 5.990 5.905 -4.268 1.00 65.00 166 PRO A C 1
ATOM 1309 O O . PRO A 1 166 ? 6.613 6.814 -4.810 1.00 65.00 166 PRO A O 1
ATOM 1312 N N . THR A 1 167 ? 5.819 5.885 -2.944 1.00 60.41 167 THR A N 1
ATOM 1313 C CA . THR A 1 167 ? 6.243 6.962 -2.041 1.00 60.41 167 THR A CA 1
ATOM 1314 C C . THR A 1 167 ? 7.363 6.518 -1.112 1.00 60.41 167 THR A C 1
ATOM 1316 O O . THR A 1 167 ? 7.290 5.454 -0.505 1.00 60.41 167 THR A O 1
ATOM 1319 N N . TYR A 1 168 ? 8.360 7.387 -0.944 1.00 55.59 168 TYR A N 1
ATOM 1320 C CA . TYR A 1 168 ? 9.409 7.257 0.065 1.00 55.59 168 TYR A CA 1
ATOM 1321 C C . TYR A 1 168 ? 9.002 8.039 1.328 1.00 55.59 168 TYR A C 1
ATOM 1323 O O . TYR A 1 168 ? 8.560 9.182 1.206 1.00 55.59 168 TYR A O 1
ATOM 1331 N N . THR A 1 169 ? 9.151 7.454 2.521 1.00 42.62 169 THR A N 1
ATOM 1332 C CA . THR A 1 169 ? 8.735 8.070 3.803 1.00 42.62 169 THR A CA 1
ATOM 1333 C C . THR A 1 169 ? 9.572 9.307 4.180 1.00 42.62 169 THR A C 1
ATOM 1335 O O . THR A 1 169 ? 9.066 10.245 4.780 1.00 42.62 169 THR A O 1
ATOM 1338 N N . ASP A 1 170 ? 10.847 9.336 3.786 1.00 49.88 170 ASP A N 1
ATOM 1339 C CA . ASP A 1 170 ? 11.794 10.455 3.953 1.00 49.88 170 ASP A CA 1
ATOM 1340 C C . ASP A 1 170 ? 11.646 11.524 2.844 1.00 49.88 170 ASP A C 1
ATOM 1342 O O . ASP A 1 170 ? 11.961 11.289 1.668 1.00 49.88 170 ASP A O 1
ATOM 1346 N N . GLU A 1 171 ? 11.212 12.729 3.231 1.00 52.31 171 GLU A N 1
ATOM 1347 C CA . GLU A 1 171 ? 10.989 13.876 2.340 1.00 52.31 171 GLU A CA 1
ATOM 1348 C C . GLU A 1 171 ? 12.236 14.290 1.540 1.00 52.31 171 GLU A C 1
ATOM 1350 O O . GLU A 1 171 ? 12.111 14.699 0.382 1.00 52.31 171 GLU A O 1
ATOM 1355 N N . LYS A 1 172 ? 13.452 14.125 2.089 1.00 52.69 172 LYS A N 1
ATOM 1356 C CA . LYS A 1 172 ? 14.704 14.489 1.392 1.00 52.69 172 LYS A CA 1
ATOM 1357 C C . LYS A 1 172 ? 15.012 13.546 0.229 1.00 52.69 172 LYS A C 1
ATOM 1359 O O . LYS A 1 172 ? 15.634 13.945 -0.757 1.00 52.69 172 LYS A O 1
ATOM 1364 N N . LYS A 1 173 ? 14.577 12.287 0.329 1.00 55.50 173 LYS A N 1
ATOM 1365 C CA . LYS A 1 173 ? 14.784 11.249 -0.695 1.00 55.50 173 LYS A CA 1
ATOM 1366 C C . LYS A 1 173 ? 13.668 11.221 -1.736 1.00 55.50 173 LYS A C 1
ATOM 1368 O O . LYS A 1 173 ? 13.911 10.805 -2.869 1.00 55.50 173 LYS A O 1
ATOM 1373 N N . ARG A 1 174 ? 12.488 11.754 -1.401 1.00 60.22 174 ARG A N 1
ATOM 1374 C CA . ARG A 1 174 ? 11.336 11.895 -2.307 1.00 60.22 174 ARG A CA 1
ATOM 1375 C C . ARG A 1 174 ? 11.683 12.625 -3.611 1.00 60.22 174 ARG A C 1
ATOM 1377 O O . ARG A 1 174 ? 11.210 12.229 -4.671 1.00 60.22 174 ARG A O 1
ATOM 1384 N N . GLY A 1 175 ? 12.570 13.622 -3.559 1.00 71.00 175 GLY A N 1
ATOM 1385 C CA . GLY A 1 175 ? 12.999 14.392 -4.736 1.00 71.00 175 GLY A CA 1
ATOM 1386 C C . GLY A 1 175 ? 13.856 13.628 -5.758 1.00 71.00 175 GLY A C 1
ATOM 1387 O O . GLY A 1 175 ? 14.081 14.135 -6.855 1.00 71.00 175 GLY A O 1
ATOM 1388 N N . TRP A 1 176 ? 14.349 12.427 -5.433 1.00 80.25 176 TRP A N 1
ATOM 1389 C CA . TRP A 1 176 ? 15.161 11.621 -6.354 1.00 80.25 176 TRP A CA 1
ATOM 1390 C C . TRP A 1 176 ? 14.341 10.702 -7.250 1.00 80.25 176 TRP A C 1
ATOM 1392 O O . TRP A 1 176 ? 14.796 10.395 -8.350 1.00 80.25 176 TRP A O 1
ATOM 1402 N N . LEU A 1 177 ? 13.149 10.285 -6.819 1.00 82.19 177 LEU A N 1
ATOM 1403 C CA . LEU A 1 177 ? 12.327 9.358 -7.593 1.00 82.19 177 LEU A CA 1
ATOM 1404 C C . LEU A 1 177 ? 11.940 9.948 -8.964 1.00 82.19 177 LEU A C 1
ATOM 1406 O O . LEU A 1 177 ? 12.214 9.284 -9.959 1.00 82.19 177 LEU A O 1
ATOM 1410 N N . PRO A 1 178 ? 11.464 11.209 -9.068 1.00 81.94 178 PRO A N 1
ATOM 1411 C CA . PRO A 1 178 ? 11.184 11.829 -10.368 1.00 81.94 178 PRO A CA 1
ATOM 1412 C C . PRO A 1 178 ? 12.445 12.066 -11.215 1.00 81.94 178 PRO A C 1
ATOM 1414 O O . PRO A 1 178 ? 12.390 12.050 -12.436 1.00 81.94 178 PRO A O 1
ATOM 1417 N N . LYS A 1 179 ? 13.622 12.240 -10.593 1.00 86.50 179 LYS A N 1
ATOM 1418 C CA . LYS A 1 179 ? 14.898 12.376 -11.328 1.00 86.50 179 LYS A CA 1
ATOM 1419 C C . LYS A 1 179 ? 15.346 11.049 -11.946 1.00 86.50 179 LYS A C 1
ATOM 1421 O O . LYS A 1 179 ? 15.873 11.002 -13.058 1.00 86.50 179 LYS A O 1
ATOM 1426 N N . LEU A 1 180 ? 15.165 9.958 -11.204 1.00 89.06 180 LEU A N 1
ATOM 1427 C CA . LEU A 1 180 ? 15.486 8.609 -11.660 1.00 89.06 180 LEU A CA 1
ATOM 1428 C C . LEU A 1 180 ? 14.428 8.081 -12.634 1.00 89.06 180 LEU A C 1
ATOM 1430 O O . LEU A 1 180 ? 14.786 7.408 -13.593 1.00 89.06 180 LEU A O 1
ATOM 1434 N N . PHE A 1 181 ? 13.161 8.441 -12.463 1.00 91.00 181 PHE A N 1
ATOM 1435 C CA . PHE A 1 181 ? 12.049 8.039 -13.321 1.00 91.00 181 PHE A CA 1
ATOM 1436 C C . PHE A 1 181 ? 11.318 9.284 -13.848 1.00 91.00 181 PHE A C 1
ATOM 1438 O O . PHE A 1 181 ? 10.290 9.669 -13.294 1.00 91.00 181 PHE A O 1
ATOM 1445 N N . PRO A 1 182 ? 11.843 9.938 -14.899 1.00 89.56 182 PRO A N 1
ATOM 1446 C CA . PRO A 1 182 ? 11.306 11.218 -15.361 1.00 89.56 182 PRO A CA 1
ATOM 1447 C C . PRO A 1 182 ? 9.932 11.131 -16.033 1.00 89.56 182 PRO A C 1
ATOM 1449 O O . PRO A 1 182 ? 9.291 12.157 -16.221 1.00 89.56 182 PRO A O 1
ATOM 1452 N N . GLN A 1 183 ? 9.449 9.930 -16.367 1.00 89.31 183 GLN A N 1
ATOM 1453 C CA . GLN A 1 183 ? 8.058 9.708 -16.781 1.00 89.31 183 GLN A CA 1
ATOM 1454 C C . GLN A 1 183 ? 7.139 9.296 -15.620 1.00 89.31 183 GLN A C 1
ATOM 1456 O O . GLN A 1 183 ? 6.005 8.894 -15.865 1.00 89.31 183 GLN A O 1
ATOM 1461 N N . GLU A 1 184 ? 7.622 9.396 -14.378 1.00 88.38 184 GLU A N 1
ATOM 1462 C CA . GLU A 1 184 ? 6.866 9.150 -13.149 1.00 88.38 184 GLU A CA 1
ATOM 1463 C C . GLU A 1 184 ? 6.103 7.813 -13.185 1.00 88.38 184 GLU A C 1
ATOM 1465 O O . GLU A 1 184 ? 6.657 6.785 -13.582 1.00 88.38 184 GLU A O 1
ATOM 1470 N N . ILE A 1 185 ? 4.848 7.796 -12.737 1.00 89.38 185 ILE A N 1
ATOM 1471 C CA . ILE A 1 185 ? 3.986 6.616 -12.743 1.00 89.38 185 ILE A CA 1
ATOM 1472 C C . ILE A 1 185 ? 3.386 6.452 -14.143 1.00 89.38 185 ILE A C 1
ATOM 1474 O O . ILE A 1 185 ? 2.524 7.219 -14.563 1.00 89.38 185 ILE A O 1
ATOM 1478 N N . ILE A 1 186 ? 3.815 5.410 -14.857 1.00 90.88 186 ILE A N 1
ATOM 1479 C CA . ILE A 1 186 ? 3.316 5.094 -16.207 1.00 90.88 186 ILE A CA 1
ATOM 1480 C C . ILE A 1 186 ? 2.034 4.259 -16.178 1.00 90.88 186 ILE A C 1
ATOM 1482 O O . ILE A 1 186 ? 1.302 4.202 -17.168 1.00 90.88 186 ILE A O 1
ATOM 1486 N N . PHE A 1 187 ? 1.793 3.561 -15.069 1.00 89.44 187 PHE A N 1
ATOM 1487 C CA . PHE A 1 187 ? 0.562 2.837 -14.787 1.00 89.44 187 PHE A CA 1
ATOM 1488 C C . PHE A 1 187 ? 0.473 2.548 -13.291 1.00 89.44 187 PHE A C 1
ATOM 1490 O O . PHE A 1 187 ? 1.455 2.128 -12.679 1.00 89.44 187 PHE A O 1
ATOM 1497 N N . GLU A 1 188 ? -0.718 2.715 -12.733 1.00 88.38 188 GLU A N 1
ATOM 1498 C CA . GLU A 1 188 ? -1.049 2.345 -11.365 1.00 88.38 188 GLU A CA 1
ATOM 1499 C C . GLU A 1 188 ? -2.413 1.670 -11.355 1.00 88.38 188 GLU A C 1
ATOM 1501 O O . GLU A 1 188 ? -3.362 2.178 -11.954 1.00 88.38 188 GLU A O 1
ATOM 1506 N N . ILE A 1 189 ? -2.507 0.536 -10.663 1.00 81.19 189 ILE A N 1
ATOM 1507 C CA . ILE A 1 189 ? -3.794 -0.051 -10.295 1.00 81.19 189 ILE A CA 1
ATOM 1508 C C . ILE A 1 189 ? -3.854 -0.212 -8.773 1.00 81.19 189 ILE A C 1
ATOM 1510 O O . ILE A 1 189 ? -3.083 -0.972 -8.188 1.00 81.19 189 ILE A O 1
ATOM 1514 N N . PRO A 1 190 ? -4.746 0.516 -8.097 1.00 77.19 190 PRO A N 1
ATOM 1515 C CA . PRO A 1 190 ? -4.966 0.369 -6.667 1.00 77.19 190 PRO A CA 1
ATOM 1516 C C . PRO A 1 190 ? -5.356 -1.062 -6.251 1.00 77.19 190 PRO A C 1
ATOM 1518 O O . PRO A 1 190 ? -6.077 -1.760 -6.962 1.00 77.19 190 PRO A O 1
ATOM 1521 N N . ALA A 1 191 ? -4.973 -1.476 -5.035 1.00 76.00 191 ALA A N 1
ATOM 1522 C CA . ALA A 1 191 ? -5.332 -2.792 -4.473 1.00 76.00 191 ALA A CA 1
ATOM 1523 C C . ALA A 1 191 ? -6.839 -3.052 -4.477 1.00 76.00 191 ALA A C 1
ATOM 1525 O O . ALA A 1 191 ? -7.273 -4.165 -4.762 1.00 76.00 191 ALA A O 1
ATOM 1526 N N . LYS A 1 192 ? -7.631 -2.002 -4.253 1.00 64.81 192 LYS A N 1
ATOM 1527 C CA . LYS A 1 192 ? -9.093 -2.046 -4.306 1.00 64.81 192 LYS A CA 1
ATOM 1528 C C . LYS A 1 192 ? -9.650 -2.571 -5.631 1.00 64.81 192 LYS A C 1
ATOM 1530 O O . LYS A 1 192 ? -10.624 -3.314 -5.612 1.00 64.81 192 LYS A O 1
ATOM 1535 N N . ASP A 1 193 ? -9.032 -2.227 -6.758 1.00 72.62 193 ASP A N 1
ATOM 1536 C CA . ASP A 1 193 ? -9.559 -2.562 -8.081 1.00 72.62 193 ASP A CA 1
ATOM 1537 C C . ASP A 1 193 ? -9.261 -4.033 -8.384 1.00 72.62 193 ASP A C 1
ATOM 1539 O O . ASP A 1 193 ? -10.109 -4.759 -8.896 1.00 72.62 193 ASP A O 1
ATOM 1543 N N . LEU A 1 194 ? -8.103 -4.518 -7.930 1.00 76.81 194 LEU A N 1
ATOM 1544 C CA . LEU A 1 194 ? -7.763 -5.937 -7.970 1.00 76.81 194 LEU A CA 1
ATOM 1545 C C . LEU A 1 194 ? -8.622 -6.772 -7.005 1.00 76.81 194 LEU A C 1
ATOM 1547 O O . LEU A 1 194 ? -9.004 -7.889 -7.343 1.00 76.81 194 LEU A O 1
ATOM 1551 N N . MET A 1 195 ? -8.971 -6.244 -5.827 1.00 78.81 195 MET A N 1
ATOM 1552 C CA . MET A 1 195 ? -9.916 -6.899 -4.909 1.00 78.81 195 MET A CA 1
ATOM 1553 C C . MET A 1 195 ? -11.340 -6.938 -5.476 1.00 78.81 195 MET A C 1
ATOM 1555 O O . MET A 1 195 ? -12.072 -7.907 -5.270 1.00 78.81 195 MET A O 1
ATOM 1559 N N . ALA A 1 196 ? -11.758 -5.884 -6.181 1.00 70.38 196 ALA A N 1
ATOM 1560 C CA . ALA A 1 196 ? -13.050 -5.832 -6.857 1.00 70.38 196 ALA A CA 1
ATOM 1561 C C . ALA A 1 196 ? -13.115 -6.832 -8.020 1.00 70.38 196 ALA A C 1
ATOM 1563 O O . ALA A 1 196 ? -14.137 -7.490 -8.192 1.00 70.38 196 ALA A O 1
ATOM 1564 N N . ALA A 1 197 ? -12.010 -6.997 -8.750 1.00 73.75 197 ALA A N 1
ATOM 1565 C CA . ALA A 1 197 ? -11.870 -7.968 -9.832 1.00 73.75 197 ALA A CA 1
ATOM 1566 C C . ALA A 1 197 ? -11.707 -9.427 -9.357 1.00 73.75 197 ALA A C 1
ATOM 1568 O O . ALA A 1 197 ? -11.551 -10.317 -10.187 1.00 73.75 197 ALA A O 1
ATOM 1569 N N . GLY A 1 198 ? -11.695 -9.689 -8.043 1.00 77.19 198 GLY A N 1
ATOM 1570 C CA . GLY A 1 198 ? -11.464 -11.031 -7.495 1.00 77.19 198 GLY A CA 1
ATOM 1571 C C . GLY A 1 198 ? -10.024 -11.539 -7.653 1.00 77.19 198 GLY A C 1
ATOM 1572 O O . GLY A 1 198 ? -9.765 -12.713 -7.416 1.00 77.19 198 GLY A O 1
ATOM 1573 N N . ILE A 1 199 ? -9.085 -10.665 -8.032 1.00 79.81 199 ILE A N 1
ATOM 1574 C CA . ILE A 1 199 ? -7.656 -10.982 -8.170 1.00 79.81 199 ILE A CA 1
ATOM 1575 C C . ILE A 1 199 ? -6.970 -10.983 -6.797 1.00 79.81 199 ILE A C 1
ATOM 1577 O O . ILE A 1 199 ? -6.099 -11.811 -6.540 1.00 79.81 199 ILE A O 1
ATOM 1581 N N . LEU A 1 200 ? -7.350 -10.057 -5.910 1.00 78.00 200 LEU A N 1
ATOM 1582 C CA . LEU A 1 200 ? -6.863 -10.000 -4.528 1.00 78.00 200 LEU A CA 1
ATOM 1583 C C . LEU A 1 200 ? -7.960 -10.377 -3.532 1.00 78.00 200 LEU A C 1
ATOM 1585 O O . LEU A 1 200 ? -9.118 -9.985 -3.678 1.00 78.00 200 LEU A O 1
ATOM 1589 N N . SER A 1 201 ? -7.567 -11.058 -2.459 1.00 78.75 201 SER A N 1
ATOM 1590 C CA . SER A 1 201 ? -8.446 -11.327 -1.321 1.00 78.75 201 SER A CA 1
ATOM 1591 C C . SER A 1 201 ? -8.830 -10.035 -0.597 1.00 78.75 201 SER A C 1
ATOM 1593 O O . SER A 1 201 ? -8.009 -9.130 -0.430 1.00 78.75 201 SER A O 1
ATOM 1595 N N . ARG A 1 202 ? -10.078 -9.962 -0.123 1.00 75.69 202 ARG A N 1
ATOM 1596 C CA . ARG A 1 202 ? -10.555 -8.848 0.705 1.00 75.69 202 ARG A CA 1
ATOM 1597 C C . ARG A 1 202 ? -10.133 -9.073 2.161 1.00 75.69 202 ARG A C 1
ATOM 1599 O O . ARG A 1 202 ? -10.493 -10.109 2.717 1.00 75.69 202 ARG A O 1
ATOM 1606 N N . PRO A 1 203 ? -9.386 -8.146 2.784 1.00 78.12 203 PRO A N 1
ATOM 1607 C CA . PRO A 1 203 ? -8.970 -8.301 4.171 1.00 78.12 203 PRO A CA 1
ATOM 1608 C C . PRO A 1 203 ? -10.163 -8.141 5.121 1.00 78.12 203 PRO A C 1
ATOM 1610 O O . PRO A 1 203 ? -10.982 -7.236 4.956 1.00 78.12 203 PRO A O 1
ATOM 1613 N N . VAL A 1 204 ? -10.223 -8.996 6.141 1.00 79.06 204 VAL A N 1
ATOM 1614 C CA . VAL A 1 204 ? -11.125 -8.856 7.290 1.00 79.06 204 VAL A CA 1
ATOM 1615 C C . VAL A 1 204 ? -10.269 -8.430 8.476 1.00 79.06 204 VAL A C 1
ATOM 1617 O O . VAL A 1 204 ? -9.330 -9.134 8.841 1.00 79.06 204 VAL A O 1
ATOM 1620 N N . PHE A 1 205 ? -10.545 -7.247 9.024 1.00 78.12 205 PHE A N 1
ATOM 1621 C CA . PHE A 1 205 ? -9.777 -6.680 10.131 1.00 78.12 205 PHE A CA 1
ATOM 1622 C C . PHE A 1 205 ? -10.482 -6.945 11.453 1.00 78.12 205 PHE A C 1
ATOM 1624 O O . PHE A 1 205 ? -11.662 -6.629 11.604 1.00 78.12 205 PHE A O 1
ATOM 1631 N N . GLU A 1 206 ? -9.735 -7.488 12.408 1.00 78.81 206 GLU A N 1
ATOM 1632 C CA . GLU A 1 206 ? -10.215 -7.797 13.750 1.00 78.81 206 GLU A CA 1
ATOM 1633 C C . GLU A 1 206 ? -9.199 -7.286 14.765 1.00 78.81 206 GLU A C 1
ATOM 1635 O O . GLU A 1 206 ? -8.008 -7.582 14.677 1.00 78.81 206 GLU A O 1
ATOM 1640 N N . GLU A 1 207 ? -9.673 -6.485 15.717 1.00 82.31 207 GLU A N 1
ATOM 1641 C CA . GLU A 1 207 ? -8.843 -5.927 16.779 1.00 82.31 207 GLU A CA 1
ATOM 1642 C C . GLU A 1 207 ? -9.079 -6.698 18.077 1.00 82.31 207 GLU A C 1
ATOM 1644 O O . GLU A 1 207 ? -10.185 -6.706 18.622 1.00 82.31 207 GLU A O 1
ATOM 1649 N N . ALA A 1 208 ? -8.022 -7.319 18.597 1.00 79.94 208 ALA A N 1
ATOM 1650 C CA . ALA A 1 208 ? -8.033 -7.946 19.912 1.00 79.94 208 ALA A CA 1
ATOM 1651 C C . ALA A 1 208 ? -7.470 -6.967 20.952 1.00 79.94 208 ALA A C 1
ATOM 1653 O O . ALA A 1 208 ? -6.320 -6.532 20.852 1.00 79.94 208 ALA A O 1
ATOM 1654 N N . ARG A 1 209 ? -8.276 -6.609 21.959 1.00 79.62 209 ARG A N 1
ATOM 1655 C CA . ARG A 1 209 ? -7.836 -5.734 23.055 1.00 79.62 209 ARG A CA 1
ATOM 1656 C C . ARG A 1 209 ? -7.075 -6.537 24.104 1.00 79.62 209 ARG A C 1
ATOM 1658 O O . ARG A 1 209 ? -7.601 -7.500 24.650 1.00 79.62 209 ARG A O 1
ATOM 1665 N N . THR A 1 210 ? -5.860 -6.098 24.413 1.00 80.56 210 THR A N 1
ATOM 1666 C CA . THR A 1 210 ? -5.027 -6.673 25.476 1.00 80.56 210 THR A CA 1
ATOM 1667 C C . THR A 1 210 ? -5.228 -5.916 26.786 1.00 80.56 210 THR A C 1
ATOM 1669 O O . THR A 1 210 ? -5.488 -4.717 26.759 1.00 80.56 210 THR A O 1
ATOM 1672 N N . THR A 1 211 ? -5.027 -6.584 27.920 1.00 76.75 211 THR A N 1
ATOM 1673 C CA . THR A 1 211 ? -5.026 -5.992 29.276 1.00 76.75 211 THR A CA 1
ATOM 1674 C C . THR A 1 211 ? -3.758 -5.201 29.605 1.00 76.75 211 THR A C 1
ATOM 1676 O O . THR A 1 211 ? -3.639 -4.655 30.693 1.00 76.75 211 THR A O 1
ATOM 1679 N N . PHE A 1 212 ? -2.798 -5.136 28.678 1.00 76.12 212 PHE A N 1
ATOM 1680 C CA . PHE A 1 212 ? -1.534 -4.439 28.881 1.00 76.12 212 PHE A CA 1
ATOM 1681 C C . PHE A 1 212 ? -1.738 -2.924 29.019 1.00 76.12 212 PHE A C 1
ATOM 1683 O O . PHE A 1 212 ? -2.169 -2.263 28.072 1.00 76.12 212 PHE A O 1
ATOM 1690 N N . GLU A 1 213 ? -1.354 -2.382 30.171 1.00 72.31 213 GLU A N 1
ATOM 1691 C CA . GLU A 1 213 ? -1.265 -0.946 30.419 1.00 72.31 213 GLU A CA 1
ATOM 1692 C C . GLU A 1 213 ? 0.203 -0.516 30.343 1.00 72.31 213 GLU A C 1
ATOM 1694 O O . GLU A 1 213 ? 1.046 -0.967 31.119 1.00 72.31 213 GLU A O 1
ATOM 1699 N N . ALA A 1 214 ? 0.524 0.342 29.375 1.00 66.38 214 ALA A N 1
ATOM 1700 C CA . ALA A 1 214 ? 1.844 0.947 29.293 1.00 66.38 214 ALA A CA 1
ATOM 1701 C C . ALA A 1 214 ? 1.977 1.997 30.401 1.00 66.38 214 ALA A C 1
ATOM 1703 O O . ALA A 1 214 ? 1.146 2.901 30.495 1.00 66.38 214 ALA A O 1
ATOM 1704 N N . ASN A 1 215 ? 3.025 1.892 31.215 1.00 65.94 215 ASN A N 1
ATOM 1705 C CA . ASN A 1 215 ? 3.343 2.937 32.176 1.00 65.94 215 ASN A CA 1
ATOM 1706 C C . ASN A 1 215 ? 3.950 4.123 31.414 1.00 65.94 215 ASN A C 1
ATOM 1708 O O . ASN A 1 215 ? 5.024 3.986 30.835 1.00 65.94 215 ASN A O 1
ATOM 1712 N N . PHE A 1 216 ? 3.235 5.243 31.379 1.00 60.88 216 PHE A N 1
ATOM 1713 C CA . PHE A 1 216 ? 3.732 6.514 30.866 1.00 60.88 216 PHE A CA 1
ATOM 1714 C C . PHE A 1 216 ? 3.878 7.443 32.061 1.00 60.88 216 PHE A C 1
ATOM 1716 O O . PHE A 1 216 ? 2.867 7.842 32.640 1.00 60.88 216 PHE A O 1
ATOM 1723 N N . ASP A 1 217 ? 5.107 7.792 32.435 1.00 63.47 217 ASP A N 1
ATOM 1724 C CA . ASP A 1 217 ? 5.272 8.962 33.291 1.00 63.47 217 ASP A CA 1
ATOM 1725 C C . ASP A 1 217 ? 5.015 10.244 32.471 1.00 63.47 217 ASP A C 1
ATOM 1727 O O . ASP A 1 217 ? 5.144 10.263 31.239 1.00 63.47 217 ASP A O 1
ATOM 1731 N N . ASP A 1 218 ? 4.606 11.324 33.141 1.00 60.91 218 ASP A N 1
ATOM 1732 C CA . ASP A 1 218 ? 4.222 12.578 32.476 1.00 60.91 218 ASP A CA 1
ATOM 1733 C C . ASP A 1 218 ? 5.361 13.161 31.612 1.00 60.91 218 ASP A C 1
ATOM 1735 O O . ASP A 1 218 ? 5.118 13.822 30.601 1.00 60.91 218 ASP A O 1
ATOM 1739 N N . ARG A 1 219 ? 6.620 12.867 31.960 1.00 59.06 219 ARG A N 1
ATOM 1740 C CA . ARG A 1 219 ? 7.820 13.368 31.280 1.00 59.06 219 ARG A CA 1
ATOM 1741 C C . ARG A 1 219 ? 8.140 12.563 30.015 1.00 59.06 219 ARG A C 1
ATOM 1743 O O . ARG A 1 219 ? 8.558 13.134 29.007 1.00 59.06 219 ARG A O 1
ATOM 1750 N N . GLU A 1 220 ? 7.939 11.251 30.041 1.00 57.84 220 GLU A N 1
ATOM 1751 C CA . GLU A 1 220 ? 8.020 10.358 28.883 1.00 57.84 220 GLU A CA 1
ATOM 1752 C C . GLU A 1 220 ? 6.886 10.637 27.895 1.00 57.84 220 GLU A C 1
ATOM 1754 O O . GLU A 1 220 ? 7.118 10.642 26.684 1.00 57.84 220 GLU A O 1
ATOM 1759 N N . TYR A 1 221 ? 5.689 10.962 28.394 1.00 59.50 221 TYR A N 1
ATOM 1760 C CA . TYR A 1 221 ? 4.566 11.391 27.564 1.00 59.50 221 TYR A CA 1
ATOM 1761 C C . TYR A 1 221 ? 4.854 12.720 26.845 1.00 59.50 221 TYR A C 1
ATOM 1763 O O . TYR A 1 221 ? 4.645 12.819 25.634 1.00 59.50 221 TYR A O 1
ATOM 1771 N N . GLU A 1 222 ? 5.397 13.727 27.538 1.00 56.22 222 GLU A N 1
ATOM 1772 C CA . GLU A 1 222 ? 5.795 15.003 26.922 1.00 56.22 222 GLU A CA 1
ATOM 1773 C C . GLU A 1 222 ? 6.895 14.833 25.861 1.00 56.22 222 GLU A C 1
ATOM 1775 O O . GLU A 1 222 ? 6.806 15.416 24.775 1.00 56.22 222 GLU A O 1
ATOM 1780 N N . ASN A 1 223 ? 7.894 13.984 26.127 1.00 54.59 223 ASN A N 1
ATOM 1781 C CA . ASN A 1 223 ? 8.933 13.648 25.150 1.00 54.59 223 ASN A CA 1
ATOM 1782 C C . ASN A 1 223 ? 8.358 12.913 23.925 1.00 54.59 223 ASN A C 1
ATOM 1784 O O . ASN A 1 223 ? 8.748 13.210 22.794 1.00 54.59 223 ASN A O 1
ATOM 1788 N N . TRP A 1 224 ? 7.395 12.008 24.126 1.00 53.12 224 TRP A N 1
ATOM 1789 C CA . TRP A 1 224 ? 6.719 11.264 23.058 1.00 53.12 224 TRP A CA 1
ATOM 1790 C C . TRP A 1 224 ? 5.843 12.151 22.159 1.00 53.12 224 TRP A C 1
ATOM 1792 O O . TRP A 1 224 ? 5.833 11.999 20.934 1.00 53.12 224 TRP A O 1
ATOM 1802 N N . VAL A 1 225 ? 5.143 13.136 22.733 1.00 49.88 225 VAL A N 1
ATOM 1803 C CA . VAL A 1 225 ? 4.335 14.107 21.971 1.00 49.88 225 VAL A CA 1
ATOM 1804 C C . VAL A 1 225 ? 5.201 14.913 20.984 1.00 49.88 225 VAL A C 1
ATOM 1806 O O . VAL A 1 225 ? 4.702 15.351 19.942 1.00 49.88 225 VAL A O 1
ATOM 1809 N N . GLY A 1 226 ? 6.505 15.052 21.254 1.00 47.66 226 GLY A N 1
ATOM 1810 C CA . GLY A 1 226 ? 7.482 15.684 20.363 1.00 47.66 226 GLY A CA 1
ATOM 1811 C C . GLY A 1 226 ? 8.023 14.798 19.229 1.00 47.66 226 GLY A C 1
ATOM 1812 O O . GLY A 1 226 ? 8.530 15.323 18.234 1.00 47.66 226 GLY A O 1
ATOM 1813 N N . THR A 1 227 ? 7.909 13.468 19.316 1.00 45.06 227 THR A N 1
ATOM 1814 C CA . THR A 1 227 ? 8.561 12.520 18.394 1.00 45.06 227 THR A CA 1
ATOM 1815 C C . THR A 1 227 ? 7.596 11.935 17.369 1.00 45.06 227 THR A C 1
ATOM 1817 O O . THR A 1 227 ? 7.335 10.743 17.393 1.00 45.06 227 THR A O 1
ATOM 1820 N N . HIS A 1 228 ? 7.048 12.753 16.464 1.00 43.41 228 HIS A N 1
ATOM 1821 C CA . HIS A 1 228 ? 6.441 12.335 15.177 1.00 43.41 228 HIS A CA 1
ATOM 1822 C C . HIS A 1 228 ? 5.532 11.069 15.150 1.00 43.41 228 HIS A C 1
ATOM 1824 O O . HIS A 1 228 ? 5.244 10.572 14.065 1.00 43.41 228 HIS A O 1
ATOM 1830 N N . ARG A 1 229 ? 4.965 10.637 16.291 1.00 48.09 229 ARG A N 1
ATOM 1831 C CA . ARG A 1 229 ? 4.110 9.447 16.499 1.00 48.09 229 ARG A CA 1
ATOM 1832 C C . ARG A 1 229 ? 4.789 8.064 16.560 1.00 48.09 229 ARG A C 1
ATOM 1834 O O . ARG A 1 229 ? 4.060 7.078 16.479 1.00 48.09 229 ARG A O 1
ATOM 1841 N N . ASP A 1 230 ? 6.098 7.955 16.772 1.00 54.19 230 ASP A N 1
ATOM 1842 C CA . ASP A 1 230 ? 6.720 6.642 17.031 1.00 54.19 230 ASP A CA 1
ATOM 1843 C C . ASP A 1 230 ? 6.610 6.262 18.520 1.00 54.19 230 ASP A C 1
ATOM 1845 O O . ASP A 1 230 ? 6.815 7.101 19.397 1.00 54.19 230 ASP A O 1
ATOM 1849 N N . ILE A 1 231 ? 6.226 5.014 18.818 1.00 63.78 231 ILE A N 1
ATOM 1850 C CA . ILE A 1 231 ? 6.136 4.495 20.197 1.00 63.78 231 ILE A CA 1
ATOM 1851 C C . ILE A 1 231 ? 7.563 4.390 20.769 1.00 63.78 231 ILE A C 1
ATOM 1853 O O . ILE A 1 231 ? 8.435 3.872 20.071 1.00 63.78 231 ILE A O 1
ATOM 1857 N N . PRO A 1 232 ? 7.828 4.832 22.015 1.00 68.50 232 PRO A N 1
ATOM 1858 C CA . PRO A 1 232 ? 9.148 4.709 22.626 1.00 68.50 232 PRO A CA 1
ATOM 1859 C C . PRO A 1 232 ? 9.654 3.260 22.638 1.00 68.50 232 PRO A C 1
ATOM 1861 O O . PRO A 1 232 ? 8.910 2.337 22.980 1.00 68.50 232 PRO A O 1
ATOM 1864 N N . ASP A 1 233 ? 10.940 3.062 22.333 1.00 72.50 233 ASP A N 1
ATOM 1865 C CA . ASP A 1 233 ? 11.571 1.732 22.288 1.00 72.50 233 ASP A CA 1
ATOM 1866 C C . ASP A 1 233 ? 11.436 0.957 23.608 1.00 72.50 233 ASP A C 1
ATOM 1868 O O . ASP A 1 233 ? 11.321 -0.270 23.602 1.00 72.50 233 ASP A O 1
ATOM 1872 N N . THR A 1 234 ? 11.408 1.663 24.741 1.00 73.62 234 THR A N 1
ATOM 1873 C CA . THR A 1 234 ? 11.188 1.091 26.078 1.00 73.62 234 THR A CA 1
ATOM 1874 C C . THR A 1 234 ? 9.809 0.443 26.202 1.00 73.62 234 THR A C 1
ATOM 1876 O O . THR A 1 234 ? 9.681 -0.657 26.743 1.00 73.62 234 THR A O 1
ATOM 1879 N N . ILE A 1 235 ? 8.778 1.071 25.635 1.00 75.75 235 ILE A N 1
ATOM 1880 C CA . ILE A 1 235 ? 7.405 0.557 25.626 1.00 75.75 235 ILE A CA 1
ATOM 1881 C C . ILE A 1 235 ? 7.282 -0.608 24.650 1.00 75.75 235 ILE A C 1
ATOM 1883 O O . ILE A 1 235 ? 6.666 -1.617 24.983 1.00 75.75 235 ILE A O 1
ATOM 1887 N N . ILE A 1 236 ? 7.910 -0.514 23.476 1.00 79.44 236 ILE A N 1
ATOM 1888 C CA . ILE A 1 236 ? 7.971 -1.627 22.520 1.00 79.44 236 ILE A CA 1
ATOM 1889 C C . ILE A 1 236 ? 8.632 -2.853 23.172 1.00 79.44 236 ILE A C 1
ATOM 1891 O O . ILE A 1 236 ? 8.095 -3.958 23.095 1.00 79.44 236 ILE A O 1
ATOM 1895 N N . ALA A 1 237 ? 9.745 -2.664 23.888 1.00 80.62 237 ALA A N 1
ATOM 1896 C CA . ALA A 1 237 ? 10.411 -3.732 24.633 1.00 80.62 237 ALA A CA 1
ATOM 1897 C C . ALA A 1 237 ? 9.527 -4.308 25.757 1.00 80.62 237 ALA A C 1
ATOM 1899 O O . ALA A 1 237 ? 9.476 -5.527 25.946 1.00 80.62 237 ALA A O 1
ATOM 1900 N N . SER A 1 238 ? 8.783 -3.462 26.474 1.00 82.56 238 SER A N 1
ATOM 1901 C CA . SER A 1 238 ? 7.825 -3.897 27.501 1.00 82.56 238 SER A CA 1
ATOM 1902 C C . SER A 1 238 ? 6.662 -4.709 26.905 1.00 82.56 238 SER A C 1
ATOM 1904 O O . SER A 1 238 ? 6.314 -5.778 27.407 1.00 82.56 238 SER A O 1
ATOM 1906 N N . LEU A 1 239 ? 6.120 -4.274 25.763 1.00 84.25 239 LEU A N 1
ATOM 1907 C CA . LEU A 1 239 ? 5.085 -4.992 25.014 1.00 84.25 239 LEU A CA 1
ATOM 1908 C C . LEU A 1 239 ? 5.576 -6.351 24.506 1.00 84.25 239 LEU A C 1
ATOM 1910 O O . LEU A 1 239 ? 4.826 -7.329 24.539 1.00 84.25 239 LEU A O 1
ATOM 1914 N N . ALA A 1 240 ? 6.816 -6.402 24.016 1.00 84.81 240 ALA A N 1
ATOM 1915 C CA . ALA A 1 240 ? 7.442 -7.612 23.498 1.00 84.81 240 ALA A CA 1
ATOM 1916 C C . ALA A 1 240 ? 7.744 -8.636 24.605 1.00 84.81 240 ALA A C 1
ATOM 1918 O O . ALA A 1 240 ? 7.572 -9.836 24.390 1.00 84.81 240 ALA A O 1
ATOM 1919 N N . SER A 1 241 ? 8.145 -8.168 25.791 1.00 85.38 241 SER A N 1
ATOM 1920 C CA . SER A 1 241 ? 8.481 -9.009 26.949 1.00 85.38 241 SER A CA 1
ATOM 1921 C C . SER A 1 241 ? 7.279 -9.398 27.821 1.00 85.38 241 SER A C 1
ATOM 1923 O O . SER A 1 241 ? 7.407 -10.267 28.685 1.00 85.38 241 SER A O 1
ATOM 1925 N N . SER A 1 242 ? 6.100 -8.806 27.597 1.00 88.00 242 SER A N 1
ATOM 1926 C CA . SER A 1 242 ? 4.887 -9.130 28.352 1.00 88.00 242 SER A CA 1
ATOM 1927 C C . SER A 1 242 ? 4.403 -10.555 28.063 1.00 88.00 242 SER A C 1
ATOM 1929 O O . SER A 1 242 ? 3.732 -10.834 27.064 1.00 88.00 242 SER A O 1
ATOM 1931 N N . ARG A 1 243 ? 4.707 -11.470 28.989 1.00 87.12 243 ARG A N 1
ATOM 1932 C CA . ARG A 1 243 ? 4.299 -12.876 28.901 1.00 87.12 243 ARG A CA 1
ATOM 1933 C C . ARG A 1 243 ? 2.782 -13.045 28.873 1.00 87.12 243 ARG A C 1
ATOM 1935 O O . ARG A 1 243 ? 2.286 -13.824 28.067 1.00 87.12 243 ARG A O 1
ATOM 1942 N N . GLU A 1 244 ? 2.054 -12.302 29.705 1.00 89.06 244 GLU A N 1
ATOM 1943 C CA . GLU A 1 244 ? 0.584 -12.322 29.728 1.00 89.06 244 GLU A CA 1
ATOM 1944 C C . GLU A 1 244 ? 0.009 -11.956 28.353 1.00 89.06 244 GLU A C 1
ATOM 1946 O O . GLU A 1 244 ? -0.824 -12.680 27.807 1.00 89.06 244 GLU A O 1
ATOM 1951 N N . ARG A 1 245 ? 0.526 -10.886 27.734 1.00 89.31 245 ARG A N 1
ATOM 1952 C CA . ARG A 1 245 ? 0.110 -10.455 26.397 1.00 89.31 245 ARG A CA 1
ATOM 1953 C C . ARG A 1 245 ? 0.451 -11.490 25.326 1.00 89.31 245 ARG A C 1
ATOM 1955 O O . ARG A 1 245 ? -0.384 -11.770 24.470 1.00 89.31 245 ARG A O 1
ATOM 1962 N N . ASN A 1 246 ? 1.649 -12.068 25.361 1.00 91.75 246 ASN A N 1
ATOM 1963 C CA . ASN A 1 246 ? 2.064 -13.084 24.390 1.00 91.75 246 ASN A CA 1
ATOM 1964 C C . ASN A 1 246 ? 1.231 -14.374 24.530 1.00 91.75 246 ASN A C 1
ATOM 1966 O O . ASN A 1 246 ? 0.827 -14.965 23.526 1.00 91.75 246 ASN A O 1
ATOM 1970 N N . GLU A 1 247 ? 0.894 -14.782 25.757 1.00 90.81 247 GLU A N 1
ATOM 1971 C CA . GLU A 1 247 ? -0.021 -15.899 26.007 1.00 90.81 247 GLU A CA 1
ATOM 1972 C C . GLU A 1 247 ? -1.449 -15.599 25.532 1.00 90.81 247 GLU A C 1
ATOM 1974 O O . GLU A 1 247 ? -2.090 -16.480 24.952 1.00 90.81 247 GLU A O 1
ATOM 1979 N N . TYR A 1 248 ? -1.922 -14.362 25.708 1.00 91.31 248 TYR A N 1
ATOM 1980 C CA . TYR A 1 248 ? -3.204 -13.902 25.175 1.00 91.31 248 TYR A CA 1
ATOM 1981 C C . TYR A 1 248 ? -3.235 -13.949 23.641 1.00 91.31 248 TYR A C 1
ATOM 1983 O O . TYR A 1 248 ? -4.155 -14.535 23.078 1.00 91.31 248 TYR A O 1
ATOM 1991 N N . ILE A 1 249 ? -2.208 -13.426 22.957 1.00 91.62 249 ILE A N 1
ATOM 1992 C CA . ILE A 1 249 ? -2.099 -13.469 21.485 1.00 91.62 249 ILE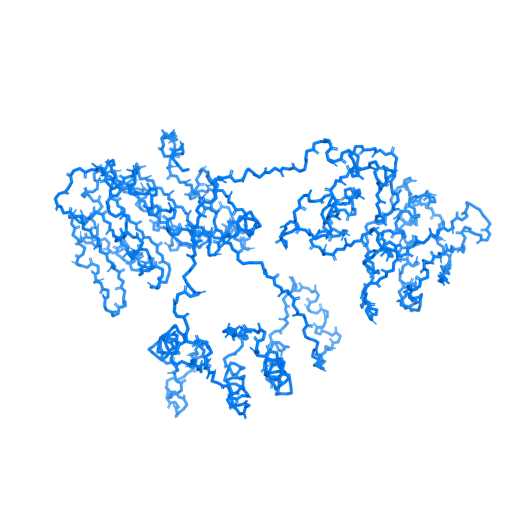 A CA 1
ATOM 1993 C C . ILE A 1 249 ? -2.153 -14.914 20.976 1.00 91.62 249 ILE A C 1
ATOM 1995 O O . ILE A 1 249 ? -2.914 -15.223 20.055 1.00 91.62 249 ILE A O 1
ATOM 1999 N N . ALA A 1 250 ? -1.386 -15.817 21.596 1.00 92.62 250 ALA A N 1
ATOM 2000 C CA . ALA A 1 250 ? -1.414 -17.236 21.248 1.00 92.62 250 ALA A CA 1
ATOM 2001 C C . ALA A 1 250 ? -2.804 -17.854 21.491 1.00 92.62 250 ALA A C 1
ATOM 2003 O O . ALA A 1 250 ? -3.287 -18.630 20.667 1.00 92.62 250 ALA A O 1
ATOM 2004 N N . GLY A 1 251 ? -3.471 -17.487 22.590 1.00 91.06 251 GLY A N 1
ATOM 2005 C CA . GLY A 1 251 ? -4.840 -17.902 22.896 1.00 91.06 251 GLY A CA 1
ATOM 2006 C C . GLY A 1 251 ? -5.859 -17.430 21.855 1.00 91.06 251 GLY A C 1
ATOM 2007 O O . GLY A 1 251 ? -6.653 -18.238 21.379 1.00 91.06 251 GLY A O 1
ATOM 2008 N N . CYS A 1 252 ? -5.794 -16.161 21.441 1.00 89.12 252 CYS A N 1
ATOM 2009 C CA . CYS A 1 252 ? -6.647 -15.601 20.392 1.00 89.12 252 CYS A CA 1
ATOM 2010 C C . CYS A 1 252 ? -6.532 -16.387 19.086 1.00 89.12 252 CYS A C 1
ATOM 2012 O O . CYS A 1 252 ? -7.550 -16.710 18.477 1.00 89.12 252 CYS A O 1
ATOM 2014 N N . TYR A 1 253 ? -5.308 -16.737 18.676 1.00 90.81 253 TYR A N 1
ATOM 2015 C CA . TYR A 1 253 ? -5.113 -17.584 17.502 1.00 90.81 253 TYR A CA 1
ATOM 2016 C C . TYR A 1 253 ? -5.726 -18.976 17.694 1.00 90.81 253 TYR A C 1
ATOM 2018 O O . TYR A 1 253 ? -6.450 -19.444 16.823 1.00 90.81 253 TYR A O 1
ATOM 2026 N N . VAL A 1 254 ? -5.467 -19.641 18.826 1.00 90.38 254 VAL A N 1
ATOM 2027 C CA . VAL A 1 254 ? -5.940 -21.015 19.072 1.00 90.38 254 VAL A CA 1
ATOM 2028 C C . VAL A 1 254 ? -7.466 -21.110 19.065 1.00 90.38 254 VAL A C 1
ATOM 2030 O O . VAL A 1 254 ? -8.004 -22.045 18.471 1.00 90.38 254 VAL A O 1
ATOM 2033 N N . ASN A 1 255 ? -8.150 -20.137 19.671 1.00 89.38 255 ASN A N 1
ATOM 2034 C CA . ASN A 1 255 ? -9.613 -20.105 19.756 1.00 89.38 255 ASN A CA 1
ATOM 2035 C C . ASN A 1 255 ? -10.281 -19.977 18.379 1.00 89.38 255 ASN A C 1
ATOM 2037 O O . ASN A 1 255 ? -11.340 -20.550 18.151 1.00 89.38 255 ASN A O 1
ATOM 2041 N N . GLU A 1 256 ? -9.634 -19.280 17.449 1.00 86.25 256 GLU A N 1
ATOM 2042 C CA . GLU A 1 256 ? -10.160 -18.969 16.114 1.00 86.25 256 GLU A CA 1
ATOM 2043 C C . GLU A 1 256 ? -9.346 -19.666 15.003 1.00 86.25 256 GLU A C 1
ATOM 2045 O O . GLU A 1 256 ? -9.408 -19.309 13.826 1.00 86.25 256 GLU A O 1
ATOM 2050 N N . ARG A 1 257 ? -8.570 -20.707 15.342 1.00 83.94 257 ARG A N 1
ATOM 2051 C CA . ARG A 1 257 ? -7.619 -21.347 14.410 1.00 83.94 257 ARG A CA 1
ATOM 2052 C C . ARG A 1 257 ? -8.278 -21.874 13.133 1.00 83.94 257 ARG A C 1
ATOM 2054 O O . ARG A 1 257 ? -7.688 -21.808 12.060 1.00 83.94 257 ARG A O 1
ATOM 2061 N N . ALA A 1 258 ? -9.507 -22.385 13.251 1.00 81.56 258 ALA A N 1
ATOM 2062 C CA . ALA A 1 258 ? -10.267 -22.932 12.128 1.00 81.56 258 ALA A CA 1
ATOM 2063 C C . ALA A 1 258 ? -10.684 -21.841 11.132 1.00 81.56 258 ALA A C 1
ATOM 2065 O O . ALA A 1 258 ? -10.789 -22.101 9.938 1.00 81.56 258 ALA A O 1
ATOM 2066 N N . LYS A 1 259 ? -10.887 -20.618 11.628 1.00 84.25 259 LYS A N 1
ATOM 2067 C CA . LYS A 1 259 ? -11.211 -19.440 10.829 1.00 84.25 259 LYS A CA 1
ATOM 2068 C C . LYS A 1 259 ? -9.973 -18.869 10.139 1.00 84.25 259 LYS A C 1
ATOM 2070 O O . LYS A 1 259 ? -10.064 -18.460 8.987 1.00 84.25 259 LYS A O 1
ATOM 2075 N N . TYR A 1 260 ? -8.830 -18.834 10.828 1.00 82.75 260 TYR A N 1
ATOM 2076 C CA . TYR A 1 260 ? -7.611 -18.213 10.298 1.00 82.75 260 TYR A CA 1
ATOM 2077 C C . TYR A 1 260 ? -6.831 -19.098 9.318 1.00 82.75 260 TYR A C 1
ATOM 2079 O O . TYR A 1 260 ? -6.235 -18.582 8.374 1.00 82.75 260 TYR A O 1
ATOM 2087 N N . GLY A 1 261 ? -6.834 -20.420 9.505 1.00 84.12 261 GLY A N 1
ATOM 2088 C CA . GLY A 1 261 ? -6.067 -21.330 8.653 1.00 84.12 261 GLY A CA 1
ATOM 2089 C C . GLY A 1 261 ? -4.553 -21.101 8.769 1.00 84.12 261 GLY A C 1
ATOM 2090 O O . GLY A 1 261 ? -4.004 -21.094 9.869 1.00 84.12 261 GLY A O 1
ATOM 2091 N N . LYS A 1 262 ? -3.856 -20.953 7.631 1.00 81.88 262 LYS A N 1
ATOM 2092 C CA . LYS A 1 262 ? -2.409 -20.671 7.611 1.00 81.88 262 LYS A CA 1
ATOM 2093 C C . LYS A 1 262 ? -2.149 -19.223 8.035 1.00 81.88 262 LYS A C 1
ATOM 2095 O O . LYS A 1 262 ? -2.553 -18.299 7.334 1.00 81.88 262 LYS A O 1
ATOM 2100 N N . THR A 1 263 ? -1.389 -19.038 9.111 1.00 87.62 263 THR A N 1
ATOM 2101 C CA . THR A 1 263 ? -1.202 -17.722 9.739 1.00 87.62 263 THR A CA 1
ATOM 2102 C C . THR A 1 263 ? 0.261 -17.316 9.816 1.00 87.62 263 THR A C 1
ATOM 2104 O O . THR A 1 263 ? 1.127 -18.118 10.158 1.00 87.62 263 THR A O 1
ATOM 2107 N N . ILE A 1 264 ? 0.520 -16.036 9.542 1.00 89.94 264 ILE A N 1
ATOM 2108 C CA . ILE A 1 264 ? 1.790 -15.363 9.822 1.00 89.94 264 ILE A CA 1
ATOM 2109 C C . ILE A 1 264 ? 1.529 -14.363 10.946 1.00 89.94 264 ILE A C 1
ATOM 2111 O O . ILE A 1 264 ? 0.633 -13.527 10.830 1.00 89.94 264 ILE A O 1
ATOM 2115 N N . ILE A 1 265 ? 2.312 -14.440 12.021 1.00 90.12 265 ILE A N 1
ATOM 2116 C CA . ILE A 1 265 ? 2.250 -13.487 13.131 1.00 90.12 265 ILE A CA 1
ATOM 2117 C C . ILE A 1 265 ? 3.465 -12.570 13.030 1.00 90.12 265 ILE A C 1
ATOM 2119 O O . ILE A 1 265 ? 4.601 -13.029 13.126 1.00 90.12 265 ILE A O 1
ATOM 2123 N N . PHE A 1 266 ? 3.221 -11.275 12.832 1.00 87.69 266 PHE A N 1
ATOM 2124 C CA . PHE A 1 266 ? 4.269 -10.261 12.864 1.00 87.69 266 PHE A CA 1
ATOM 2125 C C . PHE A 1 266 ? 4.479 -9.798 14.306 1.00 87.69 266 PHE A C 1
ATOM 2127 O O . PHE A 1 266 ? 3.554 -9.294 14.944 1.00 87.69 266 PHE A O 1
ATOM 2134 N N . ALA A 1 267 ? 5.696 -9.983 14.804 1.00 87.56 267 ALA A N 1
ATOM 2135 C CA . ALA A 1 267 ? 6.151 -9.517 16.106 1.00 87.56 267 ALA A CA 1
ATOM 2136 C C . ALA A 1 267 ? 7.346 -8.576 15.920 1.00 87.56 267 ALA A C 1
ATOM 2138 O O . ALA A 1 267 ? 8.021 -8.619 14.890 1.00 87.56 267 ALA A O 1
ATOM 2139 N N . ASP A 1 268 ? 7.571 -7.706 16.900 1.00 81.69 268 ASP A N 1
ATOM 2140 C CA . ASP A 1 268 ? 8.540 -6.618 16.766 1.00 81.69 268 ASP A CA 1
ATOM 2141 C C . ASP A 1 268 ? 9.972 -7.049 17.135 1.00 81.69 268 ASP A C 1
ATOM 2143 O O . ASP A 1 268 ? 10.923 -6.761 16.408 1.00 81.69 268 ASP A O 1
ATOM 2147 N N . ARG A 1 269 ? 10.127 -7.798 18.236 1.00 82.38 269 ARG A N 1
ATOM 2148 C CA . ARG A 1 269 ? 11.428 -8.270 18.743 1.00 82.38 269 ARG A CA 1
ATOM 2149 C C . ARG A 1 269 ? 11.588 -9.783 18.582 1.00 82.38 269 ARG A C 1
ATOM 2151 O O . ARG A 1 269 ? 10.608 -10.530 18.615 1.00 82.38 269 ARG A O 1
ATOM 2158 N N . TRP A 1 270 ? 12.828 -10.253 18.440 1.00 83.06 270 TRP A N 1
ATOM 2159 C CA . TRP A 1 270 ? 13.112 -11.673 18.207 1.00 83.06 270 TRP A CA 1
ATOM 2160 C C . TRP A 1 270 ? 12.725 -12.555 19.402 1.00 83.06 270 TRP A C 1
ATOM 2162 O O . TRP A 1 270 ? 12.218 -13.659 19.201 1.00 83.06 270 TRP A O 1
ATOM 2172 N N . GLU A 1 271 ? 12.881 -12.060 20.635 1.00 84.19 271 GLU A N 1
ATOM 2173 C CA . GLU A 1 271 ? 12.484 -12.776 21.850 1.00 84.19 271 GLU A CA 1
ATOM 2174 C C . GLU A 1 271 ? 10.972 -13.007 21.877 1.00 84.19 271 GLU A C 1
ATOM 2176 O O . GLU A 1 271 ? 10.504 -14.060 22.308 1.00 84.19 271 GLU A O 1
ATOM 2181 N N . GLN A 1 272 ? 10.195 -12.037 21.382 1.00 89.31 272 GLN A N 1
ATOM 2182 C CA . GLN A 1 272 ? 8.746 -12.166 21.271 1.00 89.31 272 GLN A CA 1
ATOM 2183 C C . GLN A 1 272 ? 8.363 -13.245 20.254 1.00 89.31 272 GLN A C 1
ATOM 2185 O O . GLN A 1 272 ? 7.434 -14.012 20.509 1.00 89.31 272 GLN A O 1
ATOM 2190 N N . CYS A 1 273 ? 9.079 -13.343 19.128 1.00 89.31 273 CYS A N 1
ATOM 2191 C CA . CYS A 1 273 ? 8.855 -14.403 18.145 1.00 89.31 273 CYS A CA 1
ATOM 2192 C C . CYS A 1 273 ? 9.032 -15.798 18.767 1.00 89.31 273 CYS A C 1
ATOM 2194 O O . CYS A 1 273 ? 8.187 -16.670 18.558 1.00 89.31 273 CYS A O 1
ATOM 2196 N N . GLU A 1 274 ? 10.093 -16.004 19.554 1.00 88.38 274 GLU A N 1
ATOM 2197 C CA . GLU A 1 274 ? 10.334 -17.270 20.261 1.00 88.38 274 GLU A CA 1
ATOM 2198 C C . GLU A 1 274 ? 9.264 -17.540 21.327 1.00 88.38 274 GLU A C 1
ATOM 2200 O O . GLU A 1 274 ? 8.671 -18.618 21.344 1.00 88.38 274 GLU A O 1
ATOM 2205 N N . GLN A 1 275 ? 8.916 -16.544 22.148 1.00 90.00 275 GLN A N 1
ATOM 2206 C CA . GLN A 1 275 ? 7.866 -16.688 23.162 1.00 90.00 275 GLN A CA 1
ATOM 2207 C C . GLN A 1 275 ? 6.503 -17.048 22.557 1.00 90.00 275 GLN A C 1
ATOM 2209 O O . GLN A 1 275 ? 5.802 -17.912 23.086 1.00 90.00 275 GLN A O 1
ATOM 2214 N N . LEU A 1 276 ? 6.121 -16.413 21.445 1.00 92.81 276 LEU A N 1
ATOM 2215 C CA . LEU A 1 276 ? 4.879 -16.720 20.733 1.00 92.81 276 LEU A CA 1
ATOM 2216 C C . LEU A 1 276 ? 4.920 -18.124 20.123 1.00 92.81 276 LEU A C 1
ATOM 2218 O O . LEU A 1 276 ? 3.956 -18.876 20.269 1.00 92.81 276 LEU A O 1
ATOM 2222 N N . SER A 1 277 ? 6.036 -18.499 19.493 1.00 91.50 277 SER A N 1
ATOM 2223 C CA . SER A 1 277 ? 6.250 -19.843 18.945 1.00 91.50 277 SER A CA 1
ATOM 2224 C C . SER A 1 277 ? 6.107 -20.914 20.030 1.00 91.50 277 SER A C 1
ATOM 2226 O O . SER A 1 277 ? 5.337 -21.862 19.872 1.00 91.50 277 SER A O 1
ATOM 2228 N N . GLU A 1 278 ? 6.750 -20.736 21.185 1.00 91.12 278 GLU A N 1
ATOM 2229 C CA . GLU A 1 278 ? 6.603 -21.639 22.327 1.00 91.12 278 GLU A CA 1
ATOM 2230 C C . GLU A 1 278 ? 5.179 -21.668 22.888 1.00 91.12 278 GLU A C 1
ATOM 2232 O O . GLU A 1 278 ? 4.656 -22.740 23.204 1.00 91.12 278 GLU A O 1
ATOM 2237 N N . ALA A 1 279 ? 4.537 -20.506 23.035 1.00 93.00 279 ALA A N 1
ATOM 2238 C CA . ALA A 1 279 ? 3.180 -20.403 23.562 1.00 93.00 279 ALA A CA 1
ATOM 2239 C C . ALA A 1 279 ? 2.164 -21.126 22.663 1.00 93.00 279 ALA A C 1
ATOM 2241 O O . ALA A 1 279 ? 1.224 -21.744 23.174 1.00 93.00 279 ALA A O 1
ATOM 2242 N N . LEU A 1 280 ? 2.370 -21.082 21.345 1.00 93.12 280 LEU A N 1
ATOM 2243 C CA . LEU A 1 280 ? 1.601 -21.823 20.349 1.00 93.12 280 LEU A CA 1
ATOM 2244 C C . LEU A 1 280 ? 1.900 -23.328 20.415 1.00 93.12 280 LEU A C 1
ATOM 2246 O O . LEU A 1 280 ? 0.964 -24.125 20.526 1.00 93.12 280 LEU A O 1
ATOM 2250 N N . LYS A 1 281 ? 3.180 -23.726 20.461 1.00 91.81 281 LYS A N 1
ATOM 2251 C CA . LYS A 1 281 ? 3.606 -25.135 20.596 1.00 91.81 281 LYS A CA 1
ATOM 2252 C C . LYS A 1 281 ? 3.018 -25.798 21.843 1.00 91.81 281 LYS A C 1
ATOM 2254 O O . LYS A 1 281 ? 2.464 -26.892 21.752 1.00 91.81 281 LYS A O 1
ATOM 2259 N N . LYS A 1 282 ? 3.037 -25.112 22.992 1.00 92.56 282 LYS A N 1
ATOM 2260 C CA . LYS A 1 282 ? 2.425 -25.585 24.253 1.00 92.56 282 LYS A CA 1
ATOM 2261 C C . LYS A 1 282 ? 0.915 -25.822 24.138 1.00 92.56 282 LYS A C 1
ATOM 2263 O O . LYS A 1 282 ? 0.371 -26.637 24.872 1.00 92.56 282 LYS A O 1
ATOM 2268 N N . ARG A 1 283 ? 0.242 -25.134 23.212 1.00 91.25 283 ARG A N 1
ATOM 2269 C CA . ARG A 1 283 ? -1.195 -25.270 22.921 1.00 91.25 283 ARG A CA 1
ATOM 2270 C C . ARG A 1 283 ? -1.475 -26.228 21.751 1.00 91.25 283 ARG A C 1
ATOM 2272 O O . ARG A 1 283 ? -2.575 -26.229 21.205 1.00 91.25 283 ARG A O 1
ATOM 2279 N N . GLY A 1 284 ? -0.489 -27.039 21.356 1.00 88.50 284 GLY A N 1
ATOM 2280 C CA . GLY A 1 284 ? -0.621 -28.045 20.300 1.00 88.50 284 GLY A CA 1
ATOM 2281 C C . GLY A 1 284 ? -0.619 -27.477 18.878 1.00 88.50 284 GLY A C 1
ATOM 2282 O O . GLY A 1 284 ? -1.034 -28.165 17.948 1.00 88.50 284 GLY A O 1
ATOM 2283 N N . VAL A 1 285 ? -0.179 -26.230 18.691 1.00 89.25 285 VAL A N 1
ATOM 2284 C CA . VAL A 1 285 ? -0.038 -25.607 17.370 1.00 89.25 285 VAL A CA 1
ATOM 2285 C C . VAL A 1 285 ? 1.384 -25.818 16.861 1.00 89.25 285 VAL A C 1
ATOM 2287 O O . VAL A 1 285 ? 2.351 -25.485 17.542 1.00 89.25 285 VAL A O 1
ATOM 2290 N N . LYS A 1 286 ? 1.521 -26.320 15.632 1.00 84.81 286 LYS A N 1
ATOM 2291 C CA . LYS A 1 286 ? 2.798 -26.290 14.913 1.00 84.81 286 LYS A CA 1
ATOM 2292 C C . LYS A 1 286 ? 3.101 -24.844 14.520 1.00 84.81 286 LYS A C 1
ATOM 2294 O O . LYS A 1 286 ? 2.348 -24.240 13.763 1.00 84.81 286 LYS A O 1
ATOM 2299 N N . ALA A 1 287 ? 4.168 -24.291 15.074 1.00 89.56 287 ALA A N 1
ATOM 2300 C CA . ALA A 1 287 ? 4.610 -22.927 14.826 1.00 89.56 287 ALA A CA 1
ATOM 2301 C C . ALA A 1 287 ? 6.136 -22.904 14.772 1.00 89.56 287 ALA A C 1
ATOM 2303 O O . ALA A 1 287 ? 6.781 -23.730 15.408 1.00 89.56 287 ALA A O 1
ATOM 2304 N N . ASP A 1 288 ? 6.709 -21.952 14.052 1.00 88.81 288 ASP A N 1
ATOM 2305 C CA . ASP A 1 288 ? 8.127 -21.626 14.136 1.00 88.81 288 ASP A CA 1
ATOM 2306 C C . ASP A 1 288 ? 8.322 -20.127 13.905 1.00 88.81 288 ASP A C 1
ATOM 2308 O O . ASP A 1 288 ? 7.424 -19.428 13.434 1.00 88.81 288 ASP A O 1
ATOM 2312 N N . ALA A 1 289 ? 9.495 -19.630 14.283 1.00 86.12 289 ALA A N 1
ATOM 2313 C CA . ALA A 1 289 ? 9.843 -18.219 14.211 1.00 86.12 289 ALA A CA 1
ATOM 2314 C C . ALA A 1 289 ? 10.878 -17.947 13.108 1.00 86.12 289 ALA A C 1
ATOM 2316 O O . ALA A 1 289 ? 11.712 -18.791 12.788 1.00 86.12 289 ALA A O 1
ATOM 2317 N N . ILE A 1 290 ? 10.836 -16.745 12.532 1.00 82.69 290 ILE A N 1
ATOM 2318 C CA . ILE A 1 290 ? 11.837 -16.241 11.585 1.00 82.69 290 ILE A CA 1
ATOM 2319 C C . ILE A 1 290 ? 12.259 -14.855 12.071 1.00 82.69 290 ILE A C 1
ATOM 2321 O O . ILE A 1 290 ? 11.414 -13.979 12.237 1.00 82.69 290 ILE A O 1
ATOM 2325 N N . TYR A 1 291 ? 13.557 -14.649 12.293 1.00 80.38 291 TYR A N 1
ATOM 2326 C CA . TYR A 1 291 ? 14.122 -13.353 12.683 1.00 80.38 291 TYR A CA 1
ATOM 2327 C C . TYR A 1 291 ? 15.614 -13.267 12.341 1.00 80.38 291 TYR A C 1
ATOM 2329 O O . TYR A 1 291 ? 16.275 -14.280 12.093 1.00 80.38 291 TYR A O 1
ATOM 2337 N N . SER A 1 292 ? 16.152 -12.047 12.328 1.00 69.56 292 SER A N 1
ATOM 2338 C CA . SER A 1 292 ? 17.589 -11.774 12.251 1.00 69.56 292 SER A CA 1
ATOM 2339 C C . SER A 1 292 ? 18.080 -11.236 13.594 1.00 69.56 292 SER A C 1
ATOM 2341 O O . SER A 1 292 ? 17.629 -10.173 14.012 1.00 69.56 292 SER A O 1
ATOM 2343 N N . HIS A 1 293 ? 19.013 -11.938 14.240 1.00 58.91 293 HIS A N 1
ATOM 2344 C CA . HIS A 1 293 ? 19.677 -11.485 15.464 1.00 58.91 293 HIS A CA 1
ATOM 2345 C C . HIS A 1 293 ? 21.198 -11.522 15.281 1.00 58.91 293 HIS A C 1
ATOM 2347 O O . HIS A 1 293 ? 21.736 -12.493 14.739 1.00 58.91 293 HIS A O 1
ATOM 2353 N N . VAL A 1 294 ? 21.888 -10.458 15.694 1.00 46.09 294 VAL A N 1
ATOM 2354 C CA . VAL A 1 294 ? 23.353 -10.384 15.703 1.00 46.09 294 VAL A CA 1
ATOM 2355 C C . VAL A 1 294 ? 23.777 -9.898 17.080 1.00 46.09 294 VAL A C 1
ATOM 2357 O O . VAL A 1 294 ? 23.724 -8.702 17.351 1.00 46.09 294 VAL A O 1
ATOM 2360 N N . ASP A 1 295 ? 24.212 -10.820 17.935 1.00 48.56 295 ASP A N 1
ATOM 2361 C CA . ASP A 1 295 ? 24.870 -10.453 19.184 1.00 48.56 295 ASP A CA 1
ATOM 2362 C C . ASP A 1 295 ? 26.228 -9.818 18.888 1.00 48.56 295 ASP A C 1
ATOM 2364 O O . ASP A 1 295 ? 27.105 -10.417 18.255 1.00 48.56 295 ASP A O 1
ATOM 2368 N N . ALA A 1 296 ? 26.419 -8.591 19.359 1.00 40.28 296 ALA A N 1
ATOM 2369 C CA . ALA A 1 296 ? 27.716 -7.939 19.359 1.00 40.28 296 ALA A CA 1
ATOM 2370 C C . ALA A 1 296 ? 28.524 -8.388 20.590 1.00 40.28 296 ALA A C 1
ATOM 2372 O O . ALA A 1 296 ? 28.535 -7.705 21.607 1.00 40.28 296 ALA A O 1
ATOM 2373 N N . ASN A 1 297 ? 29.203 -9.537 20.488 1.00 37.34 297 ASN A N 1
ATOM 2374 C CA . ASN A 1 297 ? 30.549 -9.752 21.041 1.00 37.34 297 ASN A CA 1
ATOM 2375 C C . ASN A 1 297 ? 31.116 -11.125 20.610 1.00 37.34 297 ASN A C 1
ATOM 2377 O O . ASN A 1 297 ? 30.534 -12.162 20.933 1.00 37.34 297 ASN A O 1
ATOM 2381 N N . PRO A 1 298 ? 32.263 -11.182 19.906 1.00 39.59 298 PRO A N 1
ATOM 2382 C CA . PRO A 1 298 ? 32.898 -12.443 19.545 1.00 39.59 298 PRO A CA 1
ATOM 2383 C C . PRO A 1 298 ? 33.637 -13.014 20.765 1.00 39.59 298 PRO A C 1
ATOM 2385 O O . PRO A 1 298 ? 34.758 -12.607 21.054 1.00 39.59 298 PRO A O 1
ATOM 2388 N N . GLY A 1 299 ? 33.018 -13.955 21.490 1.00 44.50 299 GLY A N 1
ATOM 2389 C CA . GLY A 1 299 ? 33.737 -14.741 22.505 1.00 44.50 299 GLY A CA 1
ATOM 2390 C C . GLY A 1 299 ? 32.940 -15.391 23.643 1.00 44.50 299 GLY A C 1
ATOM 2391 O O . GLY A 1 299 ? 33.521 -16.216 24.343 1.00 44.50 299 GLY A O 1
ATOM 2392 N N . SER A 1 300 ? 31.655 -15.087 23.862 1.00 47.94 300 SER A N 1
ATOM 2393 C CA . SER A 1 300 ? 30.881 -15.736 24.939 1.00 47.94 300 SER A CA 1
ATOM 2394 C C . SER A 1 300 ? 30.192 -17.027 24.474 1.00 47.94 300 SER A C 1
ATOM 2396 O O . SER A 1 300 ? 29.937 -17.236 23.285 1.00 47.94 300 SER A O 1
ATOM 2398 N N . ALA A 1 301 ? 29.862 -17.910 25.424 1.00 41.75 301 ALA A N 1
ATOM 2399 C CA . ALA A 1 301 ? 29.098 -19.138 25.176 1.00 41.75 301 ALA A CA 1
ATOM 2400 C C . ALA A 1 301 ? 27.697 -18.879 24.570 1.00 41.75 301 ALA A C 1
ATOM 2402 O O . ALA A 1 301 ? 27.109 -19.799 24.001 1.00 41.75 301 ALA A O 1
ATOM 2403 N N . GLU A 1 302 ? 27.211 -17.633 24.626 1.00 41.44 302 GLU A N 1
ATOM 2404 C CA . GLU A 1 302 ? 25.964 -17.142 24.018 1.00 41.44 302 GLU A CA 1
ATOM 2405 C C . GLU A 1 302 ? 26.107 -16.818 22.521 1.00 41.44 302 GLU A C 1
ATOM 2407 O O . GLU A 1 302 ? 25.120 -16.860 21.791 1.00 41.44 302 GLU A O 1
ATOM 2412 N N . GLY A 1 303 ? 27.334 -16.658 22.001 1.00 37.47 303 GLY A N 1
ATOM 2413 C CA . GLY A 1 303 ? 27.610 -16.533 20.560 1.00 37.47 303 GLY A CA 1
ATOM 2414 C C . GLY A 1 303 ? 27.242 -17.775 19.727 1.00 37.47 303 GLY A C 1
ATOM 2415 O O . GLY A 1 303 ? 27.416 -17.785 18.507 1.00 37.47 303 GLY A O 1
ATOM 2416 N N . ARG A 1 304 ? 26.731 -18.831 20.377 1.00 38.12 304 ARG A N 1
ATOM 2417 C CA . ARG A 1 304 ? 26.189 -20.050 19.758 1.00 38.12 304 ARG A CA 1
ATOM 2418 C C . ARG A 1 304 ? 24.728 -19.913 19.311 1.00 38.12 304 ARG A C 1
ATOM 2420 O O . ARG A 1 304 ? 24.297 -20.728 18.506 1.00 38.12 304 ARG A O 1
ATOM 2427 N N . ASN A 1 305 ? 23.997 -18.882 19.748 1.00 44.19 305 ASN A N 1
ATOM 2428 C CA . ASN A 1 305 ? 22.582 -18.668 19.396 1.00 44.19 305 ASN A CA 1
ATOM 2429 C C . ASN A 1 305 ? 22.389 -17.773 18.156 1.00 44.19 305 ASN A C 1
ATOM 2431 O O . ASN A 1 305 ? 21.421 -17.021 18.042 1.00 44.19 305 ASN A O 1
ATOM 2435 N N . ARG A 1 306 ? 23.301 -17.848 17.181 1.00 50.19 306 ARG A N 1
ATOM 2436 C CA . ARG A 1 306 ? 23.110 -17.192 15.884 1.00 50.19 306 ARG A CA 1
ATOM 2437 C C . ARG A 1 306 ? 22.155 -18.035 15.040 1.00 50.19 306 ARG A C 1
ATOM 2439 O O . ARG A 1 306 ? 22.607 -18.975 14.390 1.00 50.19 306 ARG A O 1
ATOM 2446 N N . ARG A 1 307 ? 20.864 -17.679 14.997 1.00 56.97 307 ARG A N 1
ATOM 2447 C CA . ARG A 1 307 ? 19.924 -18.305 14.049 1.00 56.97 307 ARG A CA 1
ATOM 2448 C C . ARG A 1 307 ? 20.427 -18.053 12.630 1.00 56.97 307 ARG A C 1
ATOM 2450 O O . ARG A 1 307 ? 20.501 -16.908 12.174 1.00 56.97 307 ARG A O 1
ATOM 2457 N N . MET A 1 308 ? 20.875 -19.102 11.949 1.00 56.28 308 MET A N 1
ATOM 2458 C CA . MET A 1 308 ? 21.528 -18.947 10.650 1.00 56.28 308 MET A CA 1
ATOM 2459 C C . MET A 1 308 ? 20.486 -18.661 9.564 1.00 56.28 308 MET A C 1
ATOM 2461 O O . MET A 1 308 ? 19.371 -19.173 9.604 1.00 56.28 308 MET A O 1
ATOM 2465 N N . SER A 1 309 ? 20.862 -17.917 8.516 1.00 57.59 309 SER A N 1
ATOM 2466 C CA . SER A 1 309 ? 19.991 -17.708 7.341 1.00 57.59 309 SER A CA 1
ATOM 2467 C C . SER A 1 309 ? 19.492 -19.033 6.737 1.00 57.59 309 SER A C 1
ATOM 2469 O O . SER A 1 309 ? 18.367 -19.095 6.245 1.00 57.59 309 SER A O 1
ATOM 2471 N N . ALA A 1 310 ? 20.284 -20.105 6.854 1.00 59.44 310 ALA A N 1
ATOM 2472 C CA . ALA A 1 310 ? 19.903 -21.458 6.456 1.00 59.44 310 ALA A CA 1
ATOM 2473 C C . ALA A 1 310 ? 18.758 -22.055 7.300 1.00 59.44 310 ALA A C 1
ATOM 2475 O O . ALA A 1 310 ? 17.953 -22.816 6.774 1.00 59.44 310 ALA A O 1
ATOM 2476 N N . GLU A 1 311 ? 18.656 -21.724 8.589 1.00 68.12 311 GLU A N 1
ATOM 2477 C CA . GLU A 1 311 ? 17.556 -22.177 9.453 1.00 68.12 311 GLU A CA 1
ATOM 2478 C C . GLU A 1 311 ? 16.260 -21.441 9.123 1.00 68.12 311 GLU A C 1
ATOM 2480 O O . GLU A 1 311 ? 15.227 -22.082 8.955 1.00 68.12 311 GLU A O 1
ATOM 2485 N N . ASN A 1 312 ? 16.324 -20.120 8.924 1.00 72.38 312 ASN A N 1
ATOM 2486 C CA . ASN A 1 312 ? 15.173 -19.340 8.457 1.00 72.38 312 ASN A CA 1
ATOM 2487 C C . ASN A 1 312 ? 14.654 -19.855 7.104 1.00 72.38 312 ASN A C 1
ATOM 2489 O O . ASN A 1 312 ? 13.447 -19.974 6.911 1.00 72.38 312 ASN A O 1
ATOM 2493 N N . ALA A 1 313 ? 15.557 -20.212 6.183 1.00 66.88 313 ALA A N 1
ATOM 2494 C CA . ALA A 1 313 ? 15.186 -20.799 4.897 1.00 66.88 313 ALA A CA 1
ATOM 2495 C C . ALA A 1 313 ? 14.483 -22.160 5.055 1.00 66.88 313 ALA A C 1
ATOM 2497 O O . ALA A 1 313 ? 13.487 -22.410 4.380 1.00 66.88 313 ALA A O 1
ATOM 2498 N N . LYS A 1 314 ? 14.951 -23.018 5.975 1.00 74.00 314 LYS A N 1
ATOM 2499 C CA . LYS A 1 314 ? 14.307 -24.309 6.276 1.00 74.00 314 LYS A CA 1
ATOM 2500 C C . LYS A 1 314 ? 12.902 -24.135 6.849 1.00 74.00 314 LYS A C 1
ATOM 2502 O O . LYS A 1 314 ? 11.985 -24.786 6.361 1.00 74.00 314 LYS A O 1
ATOM 2507 N N . VAL A 1 315 ? 12.733 -23.246 7.831 1.00 78.44 315 VAL A N 1
ATOM 2508 C CA . VAL A 1 315 ? 11.420 -22.926 8.424 1.00 78.44 315 VAL A CA 1
ATOM 2509 C C . VAL A 1 315 ? 10.457 -22.421 7.350 1.00 78.44 315 VAL A C 1
ATOM 2511 O O . VAL A 1 315 ? 9.337 -22.907 7.228 1.00 78.44 315 VAL A O 1
ATOM 2514 N N . LEU A 1 316 ? 10.912 -21.489 6.510 1.00 72.94 316 LEU A N 1
ATOM 2515 C CA . LEU A 1 316 ? 10.087 -20.940 5.437 1.00 72.94 316 LEU A CA 1
ATOM 2516 C C . LEU A 1 316 ? 9.687 -22.011 4.408 1.00 72.94 316 LEU A C 1
ATOM 2518 O O . LEU A 1 316 ? 8.559 -21.995 3.915 1.00 72.94 316 LEU A O 1
ATOM 2522 N N . GLN A 1 317 ? 10.588 -22.945 4.091 1.00 69.56 317 GLN A N 1
ATOM 2523 C CA . GLN A 1 317 ? 10.295 -24.050 3.180 1.00 69.56 317 GLN A CA 1
ATOM 2524 C C . GLN A 1 317 ? 9.298 -25.048 3.786 1.00 69.56 317 GLN A C 1
ATOM 2526 O O . GLN A 1 317 ? 8.373 -25.464 3.092 1.00 69.56 317 GLN A O 1
ATOM 2531 N N . ALA A 1 318 ? 9.436 -25.397 5.068 1.00 75.38 318 ALA A N 1
ATOM 2532 C CA . ALA A 1 318 ? 8.500 -26.284 5.766 1.00 75.38 318 ALA A CA 1
ATOM 2533 C C . ALA A 1 318 ? 7.066 -25.718 5.773 1.00 75.38 318 ALA A C 1
ATOM 2535 O O . ALA A 1 318 ? 6.110 -26.434 5.445 1.00 75.38 318 ALA A O 1
ATOM 2536 N N . PHE A 1 319 ? 6.943 -24.404 5.998 1.00 78.00 319 PHE A N 1
ATOM 2537 C CA . PHE A 1 319 ? 5.670 -23.687 5.955 1.00 78.00 319 PHE A CA 1
ATOM 2538 C C . PHE A 1 319 ? 5.035 -23.710 4.553 1.00 78.00 319 PHE A C 1
ATOM 2540 O O . PHE A 1 319 ? 3.827 -23.929 4.400 1.00 78.00 319 PHE A O 1
ATOM 2547 N N . ARG A 1 320 ? 5.851 -23.517 3.505 1.00 69.06 320 ARG A N 1
ATOM 2548 C CA . ARG A 1 320 ? 5.417 -23.551 2.094 1.00 69.06 320 ARG A CA 1
ATOM 2549 C C . ARG A 1 320 ? 4.955 -24.933 1.658 1.00 69.06 320 ARG A C 1
ATOM 2551 O O . ARG A 1 320 ? 3.875 -25.047 1.084 1.00 69.06 320 ARG A O 1
ATOM 2558 N N . ASP A 1 321 ? 5.738 -25.960 1.974 1.00 69.25 321 ASP A N 1
ATOM 2559 C CA . ASP A 1 321 ? 5.478 -27.353 1.597 1.00 69.25 321 ASP A CA 1
ATOM 2560 C C . ASP A 1 321 ? 4.236 -27.935 2.289 1.00 69.25 321 ASP A C 1
ATOM 2562 O O . ASP A 1 321 ? 3.839 -29.061 1.997 1.00 69.25 321 ASP A O 1
ATOM 2566 N N . GLY A 1 322 ? 3.645 -27.219 3.253 1.00 63.34 322 GLY A N 1
ATOM 2567 C CA . GLY A 1 322 ? 2.546 -27.745 4.057 1.00 63.34 322 GLY A CA 1
ATOM 2568 C C . GLY A 1 322 ? 2.962 -28.942 4.915 1.00 63.34 322 GLY A C 1
ATOM 2569 O O . GLY A 1 322 ? 2.101 -29.621 5.456 1.00 63.34 322 GLY A O 1
ATOM 2570 N N . LYS A 1 323 ? 4.267 -29.191 5.086 1.00 53.00 323 LYS A N 1
ATOM 2571 C CA . LYS A 1 323 ? 4.792 -30.220 6.002 1.00 53.00 323 LYS A CA 1
ATOM 2572 C C . LYS A 1 323 ? 4.592 -29.833 7.474 1.00 53.00 323 LYS A C 1
ATOM 2574 O O . LYS A 1 323 ? 4.641 -30.689 8.356 1.00 53.00 323 LYS A O 1
ATOM 2579 N N . ASP A 1 324 ? 4.231 -28.572 7.707 1.00 50.00 324 ASP A N 1
ATOM 2580 C CA . ASP A 1 324 ? 3.714 -28.055 8.974 1.00 50.00 324 ASP A CA 1
ATOM 2581 C C . ASP A 1 324 ? 2.182 -28.202 9.112 1.00 50.00 324 ASP A C 1
ATOM 2583 O O . ASP A 1 324 ? 1.637 -27.930 10.179 1.00 50.00 324 ASP A O 1
ATOM 2587 N N . ALA A 1 325 ? 1.461 -28.654 8.075 1.00 39.44 325 ALA A N 1
ATOM 2588 C CA . ALA A 1 325 ? 0.002 -28.749 8.069 1.00 39.44 325 ALA A CA 1
ATOM 2589 C C . ALA A 1 325 ? -0.491 -30.142 8.488 1.00 39.44 325 ALA A C 1
ATOM 2591 O O . ALA A 1 325 ? 0.009 -31.176 8.046 1.00 39.44 325 ALA A O 1
ATOM 2592 N N . CYS A 1 326 ? -1.485 -30.159 9.369 1.00 30.98 326 CYS A N 1
ATOM 2593 C CA . CYS A 1 326 ? -2.336 -31.318 9.584 1.00 30.98 326 CYS A CA 1
ATOM 2594 C C . CYS A 1 326 ? -3.264 -31.513 8.380 1.00 30.98 326 CYS A C 1
ATOM 2596 O O . CYS A 1 326 ? -3.601 -30.560 7.677 1.00 30.98 326 CYS A O 1
ATOM 2598 N N . GLU A 1 327 ? -3.693 -32.760 8.214 1.00 36.06 327 GLU A N 1
ATOM 2599 C CA . GLU A 1 327 ? -4.861 -33.203 7.460 1.00 36.06 327 GLU A CA 1
ATOM 2600 C C . GLU A 1 327 ? -6.043 -32.230 7.617 1.00 36.06 327 GLU A C 1
ATOM 2602 O O . GLU A 1 327 ? -6.809 -32.276 8.580 1.00 36.06 327 GLU A O 1
ATOM 2607 N N . HIS A 1 328 ? -6.205 -31.335 6.651 1.00 35.81 328 HIS A N 1
ATOM 2608 C CA . HIS A 1 328 ? -7.393 -30.510 6.496 1.00 35.81 328 HIS A CA 1
ATOM 2609 C C . HIS A 1 328 ? -7.823 -30.606 5.031 1.00 35.81 328 HIS A C 1
ATOM 2611 O O . HIS A 1 328 ? -7.379 -29.827 4.198 1.00 35.81 328 HIS A O 1
ATOM 2617 N N . GLY A 1 329 ? -8.661 -31.610 4.738 1.00 34.22 329 GLY A N 1
ATOM 2618 C CA . GLY A 1 329 ? -9.336 -31.809 3.450 1.00 34.22 329 GLY A CA 1
ATOM 2619 C C . GLY A 1 329 ? -8.428 -32.300 2.318 1.00 34.22 329 GLY A C 1
ATOM 2620 O O . GLY A 1 329 ? -7.805 -31.506 1.623 1.00 34.22 329 GLY A O 1
ATOM 2621 N N . ASN A 1 330 ? -8.400 -33.615 2.085 1.00 33.44 330 ASN A N 1
ATOM 2622 C CA . ASN A 1 330 ? -7.699 -34.238 0.956 1.00 33.44 330 ASN A CA 1
ATOM 2623 C C . ASN A 1 330 ? -8.464 -34.055 -0.367 1.00 33.44 330 ASN A C 1
ATOM 2625 O O . ASN A 1 330 ? -8.951 -35.030 -0.934 1.00 33.44 330 ASN A O 1
ATOM 2629 N N . ASP A 1 331 ? -8.552 -32.827 -0.875 1.00 34.62 331 ASP A N 1
ATOM 2630 C CA . ASP A 1 331 ? -8.895 -32.614 -2.282 1.00 34.62 331 ASP A CA 1
ATOM 2631 C C . ASP A 1 331 ? -7.977 -31.561 -2.937 1.00 34.62 331 ASP A C 1
ATOM 2633 O O . ASP A 1 331 ? -8.205 -30.354 -2.795 1.00 34.62 331 ASP A O 1
ATOM 2637 N N . PRO A 1 332 ? -6.916 -31.997 -3.643 1.00 38.69 332 PRO A N 1
ATOM 2638 C CA . PRO A 1 332 ? -6.015 -31.109 -4.370 1.00 38.69 332 PRO A CA 1
ATOM 2639 C C . PRO A 1 332 ? -6.652 -30.436 -5.603 1.00 38.69 332 PRO A C 1
ATOM 2641 O O . PRO A 1 332 ? -6.023 -29.539 -6.171 1.00 38.69 332 PRO A O 1
ATOM 2644 N N . GLU A 1 333 ? -7.874 -30.798 -6.022 1.00 37.62 333 GLU A N 1
ATOM 2645 C CA . GLU A 1 333 ? -8.574 -30.105 -7.117 1.00 37.62 333 GLU A CA 1
ATOM 2646 C C . GLU A 1 333 ? -9.305 -28.836 -6.653 1.00 37.62 333 GLU A C 1
ATOM 2648 O O . GLU A 1 333 ? -9.331 -27.844 -7.383 1.00 37.62 333 GLU A O 1
ATOM 2653 N N . ASN A 1 334 ? -9.786 -28.790 -5.406 1.00 34.56 334 ASN A N 1
ATOM 2654 C CA . ASN A 1 334 ? -10.556 -27.655 -4.873 1.00 34.56 334 ASN A CA 1
ATOM 2655 C C . ASN A 1 334 ? -9.722 -26.407 -4.519 1.00 34.56 334 ASN A C 1
ATOM 2657 O O . ASN A 1 334 ? -10.271 -25.407 -4.061 1.00 34.56 334 ASN A O 1
ATOM 2661 N N . HIS A 1 335 ? -8.400 -26.446 -4.713 1.00 36.56 335 HIS A N 1
ATOM 2662 C CA . HIS A 1 335 ? -7.479 -25.335 -4.426 1.00 36.56 335 HIS A CA 1
ATOM 2663 C C . HIS A 1 335 ? -6.650 -24.887 -5.636 1.00 36.56 335 HIS A C 1
ATOM 2665 O O . HIS A 1 335 ? -5.660 -24.169 -5.478 1.00 36.56 335 HIS A O 1
ATOM 2671 N N . ARG A 1 336 ? -7.045 -25.247 -6.864 1.00 27.03 336 ARG A N 1
ATOM 2672 C CA . ARG A 1 336 ? -6.522 -24.552 -8.046 1.00 27.03 336 ARG A CA 1
ATOM 2673 C C . ARG A 1 336 ? -7.272 -23.226 -8.198 1.00 27.03 336 ARG A C 1
ATOM 2675 O O . ARG A 1 336 ? -8.465 -23.264 -8.490 1.00 27.03 336 ARG A O 1
ATOM 2682 N N . PRO A 1 337 ? -6.631 -22.053 -8.023 1.00 28.97 337 PRO A N 1
ATOM 2683 C CA . PRO A 1 337 ? -7.278 -20.798 -8.369 1.00 28.97 337 PRO A CA 1
ATOM 2684 C C . PRO A 1 337 ? -7.590 -20.819 -9.868 1.00 28.97 337 PRO A C 1
ATOM 2686 O O . PRO A 1 337 ? -6.698 -20.828 -10.717 1.00 28.97 337 PRO A O 1
ATOM 2689 N N . PHE A 1 338 ? -8.879 -20.881 -10.188 1.00 26.81 338 PHE A N 1
ATOM 2690 C CA . PHE A 1 338 ? -9.376 -20.771 -11.547 1.00 26.81 338 PHE A CA 1
ATOM 2691 C C . PHE A 1 338 ? -9.315 -19.291 -11.938 1.00 26.81 338 PHE A C 1
ATOM 2693 O O . PHE A 1 338 ? -10.227 -18.518 -11.652 1.00 26.81 338 PHE A O 1
ATOM 2700 N N . PHE A 1 339 ? -8.207 -18.861 -12.542 1.00 28.80 339 PHE A N 1
ATOM 2701 C CA . PHE A 1 339 ? -8.093 -17.509 -13.083 1.00 28.80 339 PHE A CA 1
ATOM 2702 C C . PHE A 1 339 ? -8.806 -17.445 -14.436 1.00 28.80 339 PHE A C 1
ATOM 2704 O O . PHE A 1 339 ? -8.180 -17.561 -15.488 1.00 28.80 339 PHE A O 1
ATOM 2711 N N . GLN A 1 340 ? -10.121 -17.229 -14.428 1.00 26.78 340 GLN A N 1
ATOM 2712 C CA . GLN A 1 340 ? -10.733 -16.546 -15.565 1.00 26.78 340 GLN A CA 1
ATOM 2713 C C . GLN A 1 340 ? -10.285 -15.097 -15.487 1.00 26.78 340 GLN A C 1
ATOM 2715 O O . GLN A 1 340 ? -10.578 -14.417 -14.510 1.00 26.78 340 GLN A O 1
ATOM 2720 N N . THR A 1 341 ? -9.527 -14.640 -16.481 1.00 26.95 341 THR A N 1
ATOM 2721 C CA . THR A 1 341 ? -9.224 -13.220 -16.651 1.00 26.95 341 THR A CA 1
ATOM 2722 C C . THR A 1 341 ? -10.564 -12.531 -16.904 1.00 26.95 341 THR A C 1
ATOM 2724 O O . THR A 1 341 ? -11.137 -12.755 -17.972 1.00 26.95 341 THR A O 1
ATOM 2727 N N . PRO A 1 342 ? -11.126 -11.753 -15.960 1.00 30.56 342 PRO A N 1
ATOM 2728 C CA . PRO A 1 342 ? -12.322 -10.996 -16.272 1.00 30.56 342 PRO A CA 1
ATOM 2729 C C . PRO A 1 342 ? -11.910 -9.964 -17.318 1.00 30.56 342 PRO A C 1
ATOM 2731 O O . PRO A 1 342 ? -10.848 -9.340 -17.191 1.00 30.56 342 PRO A O 1
ATOM 2734 N N . GLU A 1 343 ? -12.723 -9.786 -18.358 1.00 31.77 343 GLU A N 1
ATOM 2735 C CA . GLU A 1 343 ? -12.615 -8.607 -19.213 1.00 31.77 343 GLU A CA 1
ATOM 2736 C C . GLU A 1 343 ? -12.510 -7.372 -18.313 1.00 31.77 343 GLU A C 1
ATOM 2738 O O . GLU A 1 343 ? -13.225 -7.266 -17.314 1.00 31.77 343 GLU A O 1
ATOM 2743 N N . ALA A 1 344 ? -11.552 -6.492 -18.615 1.00 31.55 344 ALA A N 1
ATOM 2744 C CA . ALA A 1 344 ? -11.202 -5.353 -17.780 1.00 31.55 344 ALA A CA 1
ATOM 2745 C C . ALA A 1 344 ? -12.461 -4.584 -17.355 1.00 31.55 344 ALA A C 1
ATOM 2747 O O . ALA A 1 344 ? -13.048 -3.863 -18.159 1.00 31.55 344 ALA A O 1
ATOM 2748 N N . ILE A 1 345 ? -12.869 -4.730 -16.090 1.00 31.70 345 ILE A N 1
ATOM 2749 C CA . ILE A 1 345 ? -13.951 -3.930 -15.524 1.00 31.70 345 ILE A CA 1
ATOM 2750 C C . ILE A 1 345 ? -13.384 -2.512 -15.392 1.00 31.70 345 ILE A C 1
ATOM 2752 O O . ILE A 1 345 ? -12.422 -2.318 -14.642 1.00 31.70 345 ILE A O 1
ATOM 2756 N N . PRO A 1 346 ? -13.900 -1.514 -16.128 1.00 32.06 346 PRO A N 1
ATOM 2757 C CA . PRO A 1 346 ? -13.408 -0.151 -16.009 1.00 32.06 346 PRO A CA 1
ATOM 2758 C C . PRO A 1 346 ? -13.573 0.350 -14.567 1.00 32.06 346 PRO A C 1
ATOM 2760 O O . PRO A 1 346 ? -14.555 0.038 -13.891 1.00 32.06 346 PRO A O 1
ATOM 2763 N N . ILE A 1 347 ? -12.614 1.152 -14.093 1.00 43.22 347 ILE A N 1
ATOM 2764 C CA . ILE A 1 347 ? -12.731 1.903 -12.836 1.00 43.22 347 ILE A CA 1
ATOM 2765 C C . ILE A 1 347 ? -13.808 2.966 -13.062 1.00 43.22 347 ILE A C 1
ATOM 2767 O O . ILE A 1 347 ? -13.536 4.064 -13.541 1.00 43.22 347 ILE A O 1
ATOM 2771 N N . VAL A 1 348 ? -15.058 2.616 -12.793 1.00 54.16 348 VAL A N 1
ATOM 2772 C CA . VAL A 1 348 ? -16.184 3.532 -12.955 1.00 54.16 348 VAL A CA 1
ATOM 2773 C C . VAL A 1 348 ? -16.265 4.345 -11.667 1.00 54.16 348 VAL A C 1
ATOM 2775 O O . VAL A 1 348 ? -16.573 3.795 -10.615 1.00 54.16 348 VAL A O 1
ATOM 2778 N N . GLU A 1 349 ? -15.963 5.647 -11.698 1.00 61.09 349 GLU A N 1
ATOM 2779 C CA . GLU A 1 349 ? -16.521 6.549 -10.680 1.00 61.09 349 GLU A CA 1
ATOM 2780 C C . GLU A 1 349 ? -18.044 6.361 -10.648 1.00 61.09 349 GLU A C 1
ATOM 2782 O O . GLU A 1 349 ? -18.625 6.105 -11.704 1.00 61.09 349 GLU A O 1
ATOM 2787 N N . PRO A 1 350 ? -18.725 6.491 -9.491 1.00 70.69 350 PRO A N 1
ATOM 2788 C CA . PRO A 1 350 ? -20.180 6.427 -9.495 1.00 70.69 350 PRO A CA 1
ATOM 2789 C C . PRO A 1 350 ? -20.709 7.432 -10.526 1.00 70.69 350 PRO A C 1
ATOM 2791 O O . PRO A 1 350 ? -20.276 8.585 -10.528 1.00 70.69 350 PRO A O 1
ATOM 2794 N N . SER A 1 351 ? -21.586 6.984 -11.431 1.00 79.31 351 SER A N 1
ATOM 2795 C CA . SER A 1 351 ? -22.101 7.836 -12.507 1.00 79.31 351 SER A CA 1
ATOM 2796 C C . SER A 1 351 ? -22.715 9.109 -11.928 1.00 79.31 351 SER A C 1
ATOM 2798 O O . SER A 1 351 ? -23.202 9.102 -10.795 1.00 79.31 351 SER A O 1
ATOM 2800 N N . GLU A 1 352 ? -22.722 10.208 -12.684 1.00 83.44 352 GLU A N 1
ATOM 2801 C CA . GLU A 1 352 ? -23.351 11.449 -12.208 1.00 83.44 352 GLU A CA 1
ATOM 2802 C C . GLU A 1 352 ? -24.825 11.222 -11.831 1.00 83.44 352 GLU A C 1
ATOM 2804 O O . GLU A 1 352 ? -25.276 11.705 -10.796 1.00 83.44 352 GLU A O 1
ATOM 2809 N N . GLU A 1 353 ? -25.529 10.351 -12.560 1.00 83.19 353 GLU A N 1
ATOM 2810 C CA . GLU A 1 353 ? -26.875 9.884 -12.205 1.00 83.19 353 GLU A CA 1
ATOM 2811 C C . GLU A 1 353 ? -26.925 9.201 -10.830 1.00 83.19 353 GLU A C 1
ATOM 2813 O O . GLU A 1 353 ? -27.802 9.487 -10.013 1.00 83.19 353 GLU A O 1
ATOM 2818 N N . LEU A 1 354 ? -25.983 8.298 -10.536 1.00 80.56 354 LEU A N 1
ATOM 2819 C CA . LEU A 1 354 ? -25.900 7.632 -9.239 1.00 80.56 354 LEU A CA 1
ATOM 2820 C C . LEU A 1 354 ? -25.539 8.623 -8.128 1.00 80.56 354 LEU A C 1
ATOM 2822 O O . LEU A 1 354 ? -26.127 8.567 -7.045 1.00 80.56 354 LEU A O 1
ATOM 2826 N N . LYS A 1 355 ? -24.617 9.556 -8.391 1.00 86.56 355 LYS A N 1
ATOM 2827 C CA . LYS A 1 355 ? -24.245 10.611 -7.444 1.00 86.56 355 LYS A CA 1
ATOM 2828 C C . LYS A 1 355 ? -25.448 11.494 -7.110 1.00 86.56 355 LYS A C 1
ATOM 2830 O O . LYS A 1 355 ? -25.675 11.789 -5.936 1.00 86.56 355 LYS A O 1
ATOM 2835 N N . ASP A 1 356 ? -26.244 11.866 -8.107 1.00 89.00 356 ASP A N 1
ATOM 2836 C CA . ASP A 1 356 ? -27.459 12.657 -7.917 1.00 89.00 356 ASP A CA 1
ATOM 2837 C C . ASP A 1 356 ? -28.555 11.877 -7.193 1.00 89.00 356 ASP A C 1
ATOM 2839 O O . ASP A 1 356 ? -29.184 12.420 -6.282 1.00 89.00 356 ASP A O 1
ATOM 2843 N N . ARG A 1 357 ? -28.732 10.583 -7.491 1.00 91.00 357 ARG A N 1
ATOM 2844 C CA . ARG A 1 357 ? -29.646 9.706 -6.739 1.00 91.00 357 ARG A CA 1
ATOM 2845 C C . ARG A 1 357 ? -29.258 9.604 -5.263 1.00 91.00 357 ARG A C 1
ATOM 2847 O O . ARG A 1 357 ? -30.135 9.683 -4.405 1.00 91.00 357 ARG A O 1
ATOM 2854 N N . VAL A 1 358 ? -27.969 9.449 -4.951 1.00 90.88 358 VAL A N 1
ATOM 2855 C CA . VAL A 1 358 ? -27.471 9.389 -3.563 1.00 90.88 358 VAL A CA 1
ATOM 2856 C C . VAL A 1 358 ? -27.696 10.724 -2.850 1.00 90.88 358 VAL A C 1
ATOM 2858 O O . VAL A 1 358 ? -28.257 10.746 -1.756 1.00 90.88 358 VAL A O 1
ATOM 2861 N N . LYS A 1 359 ? -27.348 11.848 -3.490 1.00 92.31 359 LYS A N 1
ATOM 2862 C CA . LYS A 1 359 ? -27.588 13.191 -2.934 1.00 92.31 359 LYS A CA 1
ATOM 2863 C C . LYS A 1 359 ? -29.073 13.472 -2.725 1.00 92.31 359 LYS A C 1
ATOM 2865 O O . LYS A 1 359 ? -29.431 14.079 -1.720 1.00 92.31 359 LYS A O 1
ATOM 2870 N N . SER A 1 360 ? -29.930 13.024 -3.640 1.00 93.94 360 SER A N 1
ATOM 2871 C CA . SER A 1 360 ? -31.384 13.142 -3.526 1.00 93.94 360 SER A CA 1
ATOM 2872 C C . SER A 1 360 ? -31.927 12.325 -2.350 1.00 93.94 360 SER A C 1
ATOM 2874 O O . SER A 1 360 ? -32.631 12.887 -1.510 1.00 93.94 360 SER A O 1
ATOM 2876 N N . ARG A 1 361 ? -31.517 11.051 -2.216 1.00 94.62 361 ARG A N 1
ATOM 2877 C CA . ARG A 1 361 ? -31.854 10.186 -1.067 1.00 94.62 361 ARG A CA 1
ATOM 2878 C C . ARG A 1 361 ? -31.484 10.843 0.258 1.00 94.62 361 ARG A C 1
ATOM 2880 O O . ARG A 1 361 ? -32.271 10.838 1.198 1.00 94.62 361 ARG A O 1
ATOM 2887 N N . ASP A 1 362 ? -30.298 11.435 0.315 1.00 94.88 362 ASP A N 1
ATOM 2888 C CA . ASP A 1 362 ? -29.776 12.064 1.526 1.00 94.88 362 ASP A CA 1
ATOM 2889 C C . ASP A 1 362 ? -30.308 13.494 1.729 1.00 94.88 362 ASP A C 1
ATOM 2891 O O . ASP A 1 362 ? -29.862 14.200 2.632 1.00 94.88 362 ASP A O 1
ATOM 2895 N N . GLY A 1 363 ? -31.265 13.947 0.909 1.00 93.75 363 GLY A N 1
ATOM 2896 C CA . GLY A 1 363 ? -31.929 15.244 1.043 1.00 93.75 363 GLY A CA 1
ATOM 2897 C C . GLY A 1 363 ? -31.024 16.442 0.756 1.00 93.75 363 GLY A C 1
ATOM 2898 O O . GLY A 1 363 ? -31.215 17.504 1.346 1.00 93.75 363 GLY A O 1
ATOM 2899 N N . PHE A 1 364 ? -30.016 16.271 -0.105 1.00 93.31 364 PHE A N 1
ATOM 2900 C CA . PHE A 1 364 ? -29.002 17.271 -0.456 1.00 93.31 364 PHE A CA 1
ATOM 2901 C C . PHE A 1 364 ? -28.358 17.928 0.774 1.00 93.31 364 PHE A C 1
ATOM 2903 O O . PHE A 1 364 ? -28.113 19.138 0.800 1.00 93.31 364 PHE A O 1
ATOM 2910 N N . ARG A 1 365 ? -28.069 17.121 1.798 1.00 95.19 365 ARG A N 1
ATOM 2911 C CA . ARG A 1 365 ? -27.354 17.541 3.004 1.00 95.19 365 ARG A CA 1
ATOM 2912 C C . ARG A 1 365 ? -26.238 16.564 3.348 1.00 95.19 365 ARG A C 1
ATOM 2914 O O . ARG A 1 365 ? -26.303 15.382 3.035 1.00 95.19 365 ARG A O 1
ATOM 2921 N N . CYS A 1 366 ? -25.210 17.066 4.019 1.00 96.94 366 CYS A N 1
ATOM 2922 C CA . CYS A 1 366 ? -24.183 16.223 4.617 1.00 96.94 366 CYS A CA 1
ATOM 2923 C C . CYS A 1 366 ? -24.797 15.397 5.754 1.00 96.94 366 CYS A C 1
ATOM 2925 O O . CYS A 1 366 ? -25.273 15.983 6.725 1.00 96.94 366 CYS A O 1
ATOM 2927 N N . LEU A 1 367 ? -24.734 14.068 5.674 1.00 97.19 367 LEU A N 1
ATOM 2928 C CA . LEU A 1 367 ? -25.275 13.186 6.714 1.00 97.19 367 LEU A CA 1
ATOM 2929 C C . LEU A 1 367 ? -24.515 13.295 8.046 1.00 97.19 367 LEU A C 1
ATOM 2931 O O . LEU A 1 367 ? -25.102 13.126 9.106 1.00 97.19 367 LEU A O 1
ATOM 2935 N N . CYS A 1 368 ? -23.226 13.651 8.016 1.00 97.31 368 CYS A N 1
ATOM 2936 C CA . CYS A 1 368 ? -22.432 13.826 9.235 1.00 97.31 368 CYS A CA 1
ATOM 2937 C C . CYS A 1 368 ? -22.744 15.136 9.980 1.00 97.31 368 CYS A C 1
ATOM 2939 O O . CYS A 1 368 ? -22.910 15.115 11.192 1.00 97.31 368 CYS A O 1
ATOM 2941 N N . CYS A 1 369 ? -22.804 16.292 9.305 1.00 95.94 369 CYS A N 1
ATOM 2942 C CA . CYS A 1 369 ? -22.940 17.589 9.998 1.00 95.94 369 CYS A CA 1
ATOM 2943 C C . CYS A 1 369 ? -24.221 18.367 9.690 1.00 95.94 369 CYS A C 1
ATOM 2945 O O . CYS A 1 369 ? -24.479 19.358 10.358 1.00 95.94 369 CYS A O 1
ATOM 2947 N N . GLY A 1 370 ? -25.002 17.967 8.686 1.00 95.12 370 GLY A N 1
ATOM 2948 C CA . GLY A 1 370 ? -26.223 18.663 8.269 1.00 95.12 370 GLY A CA 1
ATOM 2949 C C . GLY A 1 370 ? -26.025 19.794 7.252 1.00 95.12 370 GLY A C 1
ATOM 2950 O O . GLY A 1 370 ? -27.003 20.401 6.827 1.00 95.12 370 GLY A O 1
ATOM 2951 N N . TYR A 1 371 ? -24.792 20.082 6.812 1.00 93.88 371 TYR A N 1
ATOM 2952 C CA . TYR A 1 371 ? -24.531 21.158 5.842 1.00 93.88 371 TYR A CA 1
ATOM 2953 C C . TYR A 1 371 ? -25.347 20.990 4.549 1.00 93.88 371 TYR A C 1
ATOM 2955 O O . TYR A 1 371 ? -25.238 19.952 3.899 1.00 93.88 371 TYR A O 1
ATOM 2963 N N . ASN A 1 372 ? -26.097 22.026 4.150 1.00 91.88 372 ASN A N 1
ATOM 2964 C CA . ASN A 1 372 ? -27.014 21.988 2.999 1.00 91.88 372 ASN A CA 1
ATOM 2965 C C . ASN A 1 372 ? -27.024 23.266 2.123 1.00 91.88 372 ASN A C 1
ATOM 2967 O O . ASN A 1 372 ? -27.808 23.359 1.184 1.00 91.88 372 ASN A O 1
ATOM 2971 N N . LYS A 1 373 ? -26.168 24.264 2.398 1.00 83.88 373 LYS A N 1
ATOM 2972 C CA . LYS A 1 373 ? -26.263 25.594 1.753 1.00 83.88 373 LYS A CA 1
ATOM 2973 C C . LYS A 1 373 ? -25.806 25.638 0.294 1.00 83.88 373 LYS A C 1
ATOM 2975 O O . LYS A 1 373 ? -26.343 26.413 -0.486 1.00 83.88 373 LYS A O 1
ATOM 2980 N N . LEU A 1 374 ? -24.788 24.858 -0.073 1.00 80.81 374 LEU A N 1
ATOM 2981 C CA . LEU A 1 374 ? -24.251 24.810 -1.436 1.00 80.81 374 LEU A CA 1
ATOM 2982 C C . LEU A 1 374 ? -24.091 23.356 -1.866 1.00 80.81 374 LEU A C 1
ATOM 2984 O O . LEU A 1 374 ? -23.213 22.655 -1.361 1.00 80.81 374 LEU A O 1
ATOM 2988 N N . ARG A 1 375 ? -24.904 22.924 -2.836 1.00 80.75 375 ARG A N 1
ATOM 2989 C CA . ARG A 1 375 ? -24.855 21.557 -3.383 1.00 80.75 375 ARG A CA 1
ATOM 2990 C C . ARG A 1 375 ? -23.482 21.211 -3.967 1.00 80.75 375 ARG A C 1
ATOM 2992 O O . ARG A 1 375 ? -23.038 20.079 -3.827 1.00 80.75 375 ARG A O 1
ATOM 2999 N N . SER A 1 376 ? -22.772 22.194 -4.527 1.00 75.56 376 SER A N 1
ATOM 3000 C CA . SER A 1 376 ? -21.408 22.034 -5.057 1.00 75.56 376 SER A CA 1
ATOM 3001 C C . SER A 1 376 ? -20.359 21.670 -4.000 1.00 75.56 376 SER A C 1
ATOM 3003 O O . SER A 1 376 ? -19.279 21.203 -4.344 1.00 75.56 376 SER A O 1
ATOM 3005 N N . LYS A 1 377 ? -20.655 21.861 -2.707 1.00 79.50 377 LYS A N 1
ATOM 3006 C CA . LYS A 1 377 ? -19.769 21.468 -1.598 1.00 79.50 377 LYS A CA 1
ATOM 3007 C C . LYS A 1 377 ? -20.089 20.082 -1.026 1.00 79.50 377 LYS A C 1
ATOM 3009 O O . LYS A 1 377 ? -19.435 19.671 -0.063 1.00 79.50 377 LYS A O 1
ATOM 3014 N N . LEU A 1 378 ? -21.081 19.388 -1.588 1.00 89.94 378 LEU A N 1
ATOM 3015 C CA . LEU A 1 378 ? -21.444 18.021 -1.228 1.00 89.94 378 LEU A CA 1
ATOM 3016 C C . LEU A 1 378 ? -20.795 17.023 -2.184 1.00 89.94 378 LEU A C 1
ATOM 3018 O O . LEU A 1 378 ? -20.803 17.191 -3.403 1.00 89.94 378 LEU A O 1
ATOM 3022 N N . GLN A 1 379 ? -20.264 15.965 -1.599 1.00 91.56 379 GLN A N 1
ATOM 3023 C CA . GLN A 1 379 ? -19.573 14.868 -2.249 1.00 91.56 379 GLN A CA 1
ATOM 3024 C C . GLN A 1 379 ? -20.281 13.563 -1.893 1.00 91.56 379 GLN A C 1
ATOM 3026 O O . GLN A 1 379 ? -20.936 13.466 -0.853 1.00 91.56 379 GLN A O 1
ATOM 3031 N N . VAL A 1 380 ? -20.146 12.576 -2.770 1.00 88.69 380 VAL A N 1
ATOM 3032 C CA . VAL A 1 380 ? -20.566 11.208 -2.486 1.00 88.69 380 VAL A CA 1
ATOM 3033 C C . VAL A 1 380 ? -19.350 10.459 -1.959 1.00 88.69 380 VAL A C 1
ATOM 3035 O O . VAL A 1 380 ? -18.326 10.396 -2.631 1.00 88.69 380 VAL A O 1
ATOM 3038 N N . ASP A 1 381 ? -19.470 9.974 -0.731 1.00 86.62 381 ASP A N 1
ATOM 3039 C CA . ASP A 1 381 ? -18.480 9.197 0.009 1.00 86.62 381 ASP A CA 1
ATOM 3040 C C . ASP A 1 381 ? -18.947 7.744 0.128 1.00 86.62 381 ASP A C 1
ATOM 3042 O O . ASP A 1 381 ? -20.148 7.465 0.122 1.00 86.62 381 ASP A O 1
ATOM 3046 N N . HIS A 1 382 ? -18.003 6.820 0.269 1.00 83.06 382 HIS A N 1
ATOM 3047 C CA . HIS A 1 382 ? -18.292 5.417 0.531 1.00 83.06 382 HIS A CA 1
ATOM 3048 C C . HIS A 1 382 ? -18.272 5.137 2.037 1.00 83.06 382 HIS A C 1
ATOM 3050 O O . HIS A 1 382 ? -17.262 5.385 2.691 1.00 83.06 382 HIS A O 1
ATOM 3056 N N . ILE A 1 383 ? -19.348 4.566 2.583 1.00 78.12 383 ILE A N 1
ATOM 3057 C CA . ILE A 1 383 ? -19.474 4.140 3.987 1.00 78.12 383 ILE A CA 1
ATOM 3058 C C . ILE A 1 383 ? -18.311 3.229 4.366 1.00 78.12 383 ILE A C 1
ATOM 3060 O O . ILE A 1 383 ? -17.526 3.590 5.241 1.00 78.12 383 ILE A O 1
ATOM 3064 N N . SER A 1 384 ? -18.174 2.112 3.647 1.00 68.88 384 SER A N 1
ATOM 3065 C CA . SER A 1 384 ? -16.941 1.339 3.596 1.00 68.88 384 SER A CA 1
ATOM 3066 C C . SER A 1 384 ? -16.062 1.955 2.511 1.00 68.88 384 SER A C 1
ATOM 3068 O O . SER A 1 384 ? -16.431 1.875 1.332 1.00 68.88 384 SER A O 1
ATOM 3070 N N . PRO A 1 385 ? -14.941 2.609 2.866 1.00 58.47 385 PRO A N 1
ATOM 3071 C CA . PRO A 1 385 ? -14.094 3.282 1.895 1.00 58.47 385 PRO A CA 1
ATOM 3072 C C . PRO A 1 385 ? -13.653 2.332 0.793 1.00 58.47 385 PRO A C 1
ATOM 3074 O O . PRO A 1 385 ? -13.391 1.152 1.036 1.00 58.47 385 PRO A O 1
ATOM 3077 N N . SER A 1 386 ? -13.469 2.856 -0.417 1.00 44.53 386 SER A N 1
ATOM 3078 C CA . SER A 1 386 ? -12.973 2.042 -1.528 1.00 44.53 386 SER A CA 1
ATOM 3079 C C . SER A 1 386 ? -11.611 1.409 -1.216 1.00 44.53 386 SER A C 1
ATOM 3081 O O . SER A 1 386 ? -11.340 0.322 -1.704 1.00 44.53 386 SER A O 1
ATOM 3083 N N . TYR A 1 387 ? -10.793 2.028 -0.350 1.00 38.09 387 TYR A N 1
ATOM 3084 C CA . TYR A 1 387 ? -9.546 1.453 0.182 1.00 38.09 387 TYR A CA 1
ATOM 3085 C C . TYR A 1 387 ? -9.747 0.089 0.878 1.00 38.09 387 TYR A C 1
ATOM 3087 O O . TYR A 1 387 ? -8.893 -0.782 0.759 1.00 38.09 387 TYR A O 1
ATOM 3095 N N . HIS A 1 388 ? -10.894 -0.124 1.534 1.00 38.09 388 HIS A N 1
ATOM 3096 C CA . HIS A 1 388 ? -11.280 -1.379 2.193 1.00 38.09 388 HIS A CA 1
ATOM 3097 C C . HIS A 1 388 ? -12.152 -2.289 1.301 1.00 38.09 388 HIS A C 1
ATOM 3099 O O . HIS A 1 388 ? -12.778 -3.225 1.793 1.00 38.09 388 HIS A O 1
ATOM 3105 N N . GLY A 1 389 ? -12.227 -2.023 -0.010 1.00 39.31 389 GLY A N 1
ATOM 3106 C CA . GLY A 1 389 ? -12.993 -2.837 -0.961 1.00 39.31 389 GLY A CA 1
ATOM 3107 C C . GLY A 1 389 ? -14.483 -2.487 -1.074 1.00 39.31 389 GLY A C 1
ATOM 3108 O O . GLY A 1 389 ? -15.254 -3.282 -1.612 1.00 39.31 389 GLY A O 1
ATOM 3109 N N . GLY A 1 390 ? -14.916 -1.315 -0.592 1.00 51.41 390 GLY A N 1
ATOM 3110 C CA . GLY A 1 390 ? -16.290 -0.839 -0.773 1.00 51.41 390 GLY A CA 1
ATOM 3111 C C . GLY A 1 390 ? -16.580 -0.353 -2.202 1.00 51.41 390 GLY A C 1
ATOM 3112 O O . GLY A 1 390 ? -15.933 0.570 -2.696 1.00 51.41 390 GLY A O 1
ATOM 3113 N N . GLY A 1 391 ? -17.571 -0.960 -2.867 1.00 51.91 391 GLY A N 1
ATOM 3114 C CA . GLY A 1 391 ? -17.980 -0.628 -4.244 1.00 51.91 391 GLY A CA 1
ATOM 3115 C C . GLY A 1 391 ? -18.992 0.523 -4.351 1.00 51.91 391 GLY A C 1
ATOM 3116 O O . GLY A 1 391 ? -19.526 0.986 -3.344 1.00 51.91 391 GLY A O 1
ATOM 3117 N N . ASN A 1 392 ? -19.319 0.949 -5.579 1.00 70.31 392 ASN A N 1
ATOM 3118 C CA . ASN A 1 392 ? -20.314 2.001 -5.874 1.00 70.31 392 ASN A CA 1
ATOM 3119 C C . ASN A 1 392 ? -21.774 1.534 -5.742 1.00 70.31 392 ASN A C 1
ATOM 3121 O O . ASN A 1 392 ? -22.666 2.064 -6.401 1.00 70.31 392 ASN A O 1
ATOM 3125 N N . HIS A 1 393 ? -22.048 0.524 -4.922 1.00 71.00 393 HIS A N 1
ATOM 3126 C CA . HIS A 1 393 ? -23.427 0.144 -4.650 1.00 71.00 393 HIS A CA 1
ATOM 3127 C C . HIS A 1 393 ? -24.122 1.307 -3.955 1.00 71.00 393 HIS A C 1
ATOM 3129 O O . HIS A 1 393 ? -23.563 1.897 -3.033 1.00 71.00 393 HIS A O 1
ATOM 3135 N N . PHE A 1 394 ? -25.346 1.615 -4.378 1.00 70.75 394 PHE A N 1
ATOM 3136 C CA . PHE A 1 394 ? -26.135 2.718 -3.833 1.00 70.75 394 PHE A CA 1
ATOM 3137 C C . PHE A 1 394 ? -26.156 2.730 -2.294 1.00 70.75 394 PHE A C 1
ATOM 3139 O O . PHE A 1 394 ? -26.078 3.795 -1.682 1.00 70.75 394 PHE A O 1
ATOM 3146 N N . ASP A 1 395 ? -26.178 1.549 -1.669 1.00 73.75 395 ASP A N 1
ATOM 3147 C CA . ASP A 1 395 ? -26.189 1.415 -0.215 1.00 73.75 395 ASP A CA 1
ATOM 3148 C C . ASP A 1 395 ? -24.860 1.678 0.483 1.00 73.75 395 ASP A C 1
ATOM 3150 O O . ASP A 1 395 ? -24.867 2.125 1.629 1.00 73.75 395 ASP A O 1
ATOM 3154 N N . ASN A 1 396 ? -23.741 1.471 -0.208 1.00 79.06 396 ASN A N 1
ATOM 3155 C CA . ASN A 1 396 ? -22.417 1.800 0.303 1.00 79.06 396 ASN A CA 1
ATOM 3156 C C . ASN A 1 396 ? -22.076 3.285 0.108 1.00 79.06 396 ASN A C 1
ATOM 3158 O O . ASN A 1 396 ? -21.038 3.731 0.573 1.00 79.06 396 ASN A O 1
ATOM 3162 N N . LEU A 1 397 ? -22.915 4.065 -0.575 1.00 86.00 397 LEU A N 1
ATOM 3163 C CA . LEU A 1 397 ? -22.680 5.486 -0.824 1.00 86.00 397 LEU A CA 1
ATOM 3164 C C . LEU A 1 397 ? -23.473 6.361 0.151 1.00 86.00 397 LEU A C 1
ATOM 3166 O O . LEU A 1 397 ? -24.603 6.031 0.511 1.00 86.00 397 LEU A O 1
ATOM 3170 N N . GLN A 1 398 ? -22.907 7.500 0.545 1.00 94.12 398 GLN A N 1
ATOM 3171 C CA . GLN A 1 398 ? -23.516 8.511 1.412 1.00 94.12 398 GLN A CA 1
ATOM 3172 C C . GLN A 1 398 ? -23.063 9.929 1.045 1.00 94.12 398 GLN A C 1
ATOM 3174 O O . GLN A 1 398 ? -21.980 10.137 0.508 1.00 94.12 398 GLN A O 1
ATOM 3179 N N . THR A 1 399 ? -23.880 10.930 1.353 1.00 97.06 399 THR A N 1
ATOM 3180 C CA . THR A 1 399 ? -23.593 12.333 1.042 1.00 97.06 399 THR A CA 1
ATOM 3181 C C . THR A 1 399 ? -22.879 13.015 2.201 1.00 97.06 399 THR A C 1
ATOM 3183 O O . THR A 1 399 ? -23.439 13.151 3.290 1.00 97.06 399 THR A O 1
ATOM 3186 N N . LEU A 1 400 ? -21.667 13.522 1.966 1.00 96.06 400 LEU A N 1
ATOM 3187 C CA . LEU A 1 400 ? -20.873 14.279 2.940 1.00 96.06 400 LEU A CA 1
ATOM 3188 C C . LEU A 1 400 ? -20.406 15.620 2.368 1.00 96.06 400 LEU A C 1
ATOM 3190 O O . LEU A 1 400 ? -20.252 15.788 1.164 1.00 96.06 400 LEU A O 1
ATOM 3194 N N . CYS A 1 401 ? -20.154 16.609 3.226 1.00 93.88 401 CYS A N 1
ATOM 3195 C CA . CYS A 1 401 ? -19.438 17.817 2.810 1.00 93.88 401 CYS A CA 1
ATOM 3196 C C . CYS A 1 401 ? -17.924 17.573 2.821 1.00 93.88 401 CYS A C 1
ATOM 3198 O O . CYS A 1 401 ? -17.444 16.700 3.545 1.00 93.88 401 CYS A O 1
ATOM 3200 N N . LYS A 1 402 ? -17.164 18.393 2.084 1.00 87.19 402 LYS A N 1
ATOM 3201 C CA . LYS A 1 402 ? -15.696 18.274 1.984 1.00 87.19 402 LYS A CA 1
ATOM 3202 C C . LYS A 1 402 ? -14.985 18.186 3.344 1.00 87.19 402 LYS A C 1
ATOM 3204 O O . LYS A 1 402 ? -14.035 17.428 3.484 1.00 87.19 402 LYS A O 1
ATOM 3209 N N . ASP A 1 403 ? -15.451 18.924 4.349 1.00 87.69 403 ASP A N 1
ATOM 3210 C CA . ASP A 1 403 ? -14.841 18.897 5.684 1.00 87.69 403 ASP A CA 1
ATOM 3211 C C . ASP A 1 403 ? -15.097 17.577 6.428 1.00 87.69 403 ASP A C 1
ATOM 3213 O O . ASP A 1 403 ? -14.233 17.107 7.158 1.00 87.69 403 ASP A O 1
ATOM 3217 N N . CYS A 1 404 ? -16.295 17.002 6.271 1.00 93.62 404 CYS A N 1
ATOM 3218 C CA . CYS A 1 404 ? -16.668 15.729 6.890 1.00 93.62 404 CYS A CA 1
ATOM 3219 C C . CYS A 1 404 ? -16.078 14.537 6.138 1.00 93.62 404 CYS A C 1
ATOM 3221 O O . CYS A 1 404 ? -15.823 13.516 6.758 1.00 93.62 404 CYS A O 1
ATOM 3223 N N . ASN A 1 405 ? -15.869 14.662 4.827 1.00 89.25 405 ASN A N 1
ATOM 3224 C CA . ASN A 1 405 ? -15.227 13.639 4.005 1.00 89.25 405 ASN A CA 1
ATOM 3225 C C . ASN A 1 405 ? -13.688 13.681 4.107 1.00 89.25 405 ASN A C 1
ATOM 3227 O O . ASN A 1 405 ? -13.002 12.702 3.845 1.00 89.25 405 ASN A O 1
ATOM 3231 N N . GLY A 1 406 ? -13.123 14.834 4.472 1.00 79.56 406 GLY A N 1
ATOM 3232 C CA . GLY A 1 406 ? -11.678 15.037 4.504 1.00 79.56 406 GLY A CA 1
ATOM 3233 C C . GLY A 1 406 ? -10.952 14.300 5.642 1.00 79.56 406 GLY A C 1
ATOM 3234 O O . GLY A 1 406 ? -11.587 13.710 6.514 1.00 79.56 406 GLY A O 1
ATOM 3235 N N . PRO A 1 407 ? -9.609 14.407 5.699 1.00 72.81 407 PRO A N 1
ATOM 3236 C CA . PRO A 1 407 ? -8.769 13.699 6.677 1.00 72.81 407 PRO A CA 1
ATOM 3237 C C . PRO A 1 407 ? -9.038 14.046 8.148 1.00 72.81 407 PRO A C 1
ATOM 3239 O O . PRO A 1 407 ? -8.690 13.279 9.033 1.00 72.81 407 PRO A O 1
ATOM 3242 N N . ALA A 1 408 ? -9.622 15.218 8.416 1.00 75.25 408 ALA A N 1
ATOM 3243 C CA . ALA A 1 408 ? -10.027 15.648 9.759 1.00 75.25 408 ALA A CA 1
ATOM 3244 C C . ALA A 1 408 ? -11.499 15.308 10.086 1.00 75.25 408 ALA A C 1
ATOM 3246 O O . ALA A 1 408 ? -12.008 15.728 11.126 1.00 75.25 408 ALA A O 1
ATOM 3247 N N . GLY A 1 409 ? -12.190 14.635 9.161 1.00 85.69 409 GLY A N 1
ATOM 3248 C CA . GLY A 1 409 ? -13.544 14.109 9.297 1.00 85.69 409 GLY A CA 1
ATOM 3249 C C . GLY A 1 409 ? -13.517 12.580 9.324 1.00 85.69 409 GLY A C 1
ATOM 3250 O O . GLY A 1 409 ? -12.762 12.003 10.093 1.00 85.69 409 GLY A O 1
ATOM 3251 N N . LYS A 1 410 ? -14.329 11.931 8.483 1.00 86.69 410 LYS A N 1
ATOM 3252 C CA . LYS A 1 410 ? -14.354 10.472 8.311 1.00 86.69 410 LYS A CA 1
ATOM 3253 C C . LYS A 1 410 ? -13.057 9.941 7.696 1.00 86.69 410 LYS A C 1
ATOM 3255 O O . LYS 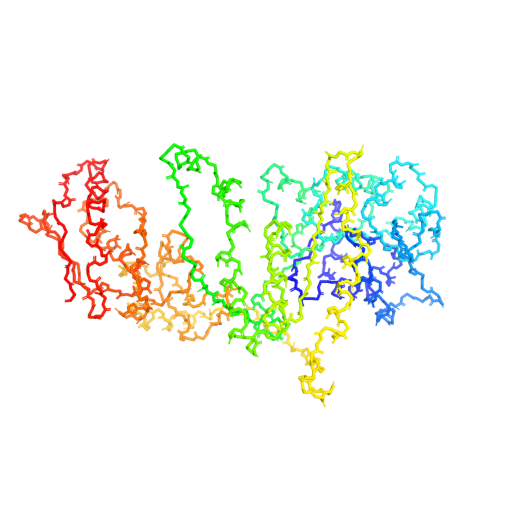A 1 410 ? -12.576 8.899 8.107 1.00 86.69 410 LYS A O 1
ATOM 3260 N N . GLY A 1 411 ? -12.489 10.623 6.700 1.00 82.00 411 GLY A N 1
ATOM 3261 C CA . GLY A 1 411 ? -11.295 10.136 6.007 1.00 82.00 411 GLY A CA 1
ATOM 3262 C C . GLY A 1 411 ? -11.452 8.689 5.512 1.00 82.00 411 GLY A C 1
ATOM 3263 O O . GLY A 1 411 ? -12.372 8.382 4.755 1.00 82.00 411 GLY A O 1
ATOM 3264 N N . ILE A 1 412 ? -10.557 7.804 5.958 1.00 70.88 412 ILE A N 1
ATOM 3265 C CA . ILE A 1 412 ? -10.553 6.371 5.611 1.00 70.88 412 ILE A CA 1
ATOM 3266 C C . ILE A 1 412 ? -11.267 5.489 6.643 1.00 70.88 412 ILE A C 1
ATOM 3268 O O . ILE A 1 412 ? -11.181 4.269 6.571 1.00 70.88 412 ILE A O 1
ATOM 3272 N N . ASP A 1 413 ? -11.959 6.077 7.614 1.00 74.00 413 ASP A N 1
ATOM 3273 C CA . ASP A 1 413 ? -12.718 5.307 8.585 1.00 74.00 413 ASP A CA 1
ATOM 3274 C C . ASP A 1 413 ? -13.978 4.699 7.954 1.00 74.00 413 ASP A C 1
ATOM 3276 O O . ASP A 1 413 ? -14.694 5.353 7.190 1.00 74.00 413 ASP A O 1
ATOM 3280 N N . ASN A 1 414 ? -14.294 3.456 8.324 1.00 81.31 414 ASN A N 1
ATOM 3281 C CA . ASN A 1 414 ? -15.582 2.839 8.018 1.00 81.31 414 ASN A CA 1
ATOM 3282 C C . ASN A 1 414 ? -16.646 3.399 8.978 1.00 81.31 414 ASN A C 1
ATOM 3284 O O . ASN A 1 414 ? -16.662 3.056 10.165 1.00 81.31 414 ASN A O 1
ATOM 3288 N N . ILE A 1 415 ? -17.461 4.338 8.487 1.00 86.94 415 ILE A N 1
ATOM 3289 C CA . ILE A 1 415 ? -18.490 5.046 9.263 1.00 86.94 415 ILE A CA 1
ATOM 3290 C C . ILE A 1 415 ? -19.727 5.244 8.392 1.00 86.94 415 ILE A C 1
ATOM 3292 O O . ILE A 1 415 ? -19.659 5.876 7.334 1.00 86.94 415 ILE A O 1
ATOM 3296 N N . SER A 1 416 ? -20.872 4.767 8.880 1.00 91.88 416 SER A N 1
ATOM 3297 C CA . SER A 1 416 ? -22.181 5.033 8.283 1.00 91.88 416 SER A CA 1
ATOM 3298 C C . SER A 1 416 ? -22.884 6.157 9.036 1.00 91.88 416 SER A C 1
ATOM 3300 O O . SER A 1 416 ? -23.370 5.957 10.148 1.00 91.88 416 SER A O 1
ATOM 3302 N N . PHE A 1 417 ? -23.018 7.329 8.411 1.00 96.06 417 PHE A N 1
ATOM 3303 C CA . PHE A 1 417 ? -23.868 8.407 8.934 1.00 96.06 417 PHE A CA 1
ATOM 3304 C C . PHE A 1 417 ? -25.333 8.263 8.499 1.00 96.06 417 PHE A C 1
ATOM 3306 O O . PHE A 1 417 ? -26.134 9.170 8.697 1.00 96.06 417 PHE A O 1
ATOM 3313 N N . ARG A 1 418 ? -25.698 7.128 7.890 1.00 91.38 418 ARG A N 1
ATOM 3314 C CA . ARG A 1 418 ? -27.099 6.771 7.616 1.00 91.38 418 ARG A CA 1
ATOM 3315 C C . ARG A 1 418 ? -27.791 6.168 8.842 1.00 91.38 418 ARG A C 1
ATOM 3317 O O . ARG A 1 418 ? -29.014 6.096 8.864 1.00 91.38 418 ARG A O 1
ATOM 3324 N N . ASN A 1 419 ? -27.010 5.730 9.828 1.00 91.25 419 ASN A N 1
ATOM 33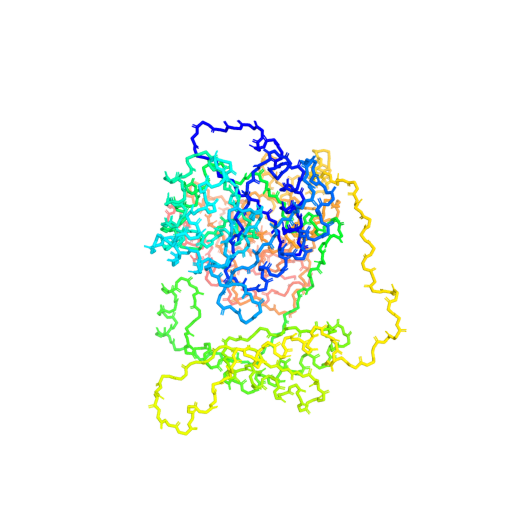25 C CA . ASN A 1 419 ? -27.499 5.110 11.052 1.00 91.25 419 ASN A CA 1
ATOM 3326 C C . ASN A 1 419 ? -27.500 6.140 12.181 1.00 91.25 419 ASN A C 1
ATOM 3328 O O . ASN A 1 419 ? -26.527 6.876 12.334 1.00 91.25 419 ASN A O 1
ATOM 3332 N N . ASN A 1 420 ? -28.549 6.141 13.001 1.00 95.31 420 ASN A N 1
ATOM 3333 C CA . ASN A 1 420 ? -28.678 7.071 14.126 1.00 95.31 420 ASN A CA 1
ATOM 3334 C C . ASN A 1 420 ? -28.195 6.483 15.456 1.00 95.31 420 ASN A C 1
ATOM 3336 O O . ASN A 1 420 ? -28.122 7.201 16.444 1.00 95.31 420 ASN A O 1
ATOM 3340 N N . GLN A 1 421 ? -27.862 5.193 15.489 1.00 92.56 421 GLN A N 1
ATOM 3341 C CA . GLN A 1 421 ? -27.371 4.500 16.674 1.00 92.56 421 GLN A CA 1
ATOM 3342 C C . GLN A 1 421 ? -25.933 4.041 16.444 1.00 92.56 421 GLN A C 1
ATOM 3344 O O . GLN A 1 421 ? -25.597 3.528 15.374 1.00 92.56 421 GLN A O 1
ATOM 3349 N N . THR A 1 422 ? -25.074 4.265 17.437 1.00 90.56 422 THR A N 1
ATOM 3350 C CA . THR A 1 422 ? -23.683 3.814 17.402 1.00 90.56 422 THR A CA 1
ATOM 3351 C C . THR A 1 422 ? -23.591 2.289 17.452 1.00 90.56 422 THR A C 1
ATOM 3353 O O . THR A 1 422 ? -24.363 1.627 18.141 1.00 90.56 422 THR A O 1
ATOM 3356 N N . THR A 1 423 ? -22.622 1.725 16.732 1.00 82.88 423 THR A N 1
ATOM 3357 C CA . THR A 1 423 ? -22.248 0.305 16.842 1.00 82.88 423 THR A CA 1
ATOM 3358 C C . THR A 1 423 ? -21.141 0.078 17.872 1.00 82.88 423 THR A C 1
ATOM 3360 O O . THR A 1 423 ? -20.693 -1.051 18.057 1.00 82.88 423 THR A O 1
ATOM 3363 N N . LEU A 1 424 ? -20.642 1.145 18.504 1.00 84.12 424 LEU A N 1
ATOM 3364 C CA . LEU A 1 424 ? -19.614 1.051 19.529 1.00 84.12 424 LEU A CA 1
ATOM 3365 C C . LEU A 1 424 ? -20.206 0.456 20.808 1.00 84.12 424 LEU A C 1
ATOM 3367 O O . LEU A 1 424 ? -21.314 0.795 21.212 1.00 84.12 424 LEU A O 1
ATOM 3371 N N . THR A 1 425 ? -19.435 -0.398 21.476 1.00 85.19 425 THR A N 1
ATOM 3372 C CA . THR A 1 425 ? -19.804 -0.986 22.773 1.00 85.19 425 THR A CA 1
ATOM 3373 C C . THR A 1 425 ? -19.201 -0.227 23.958 1.00 85.19 425 THR A C 1
ATOM 3375 O O . THR A 1 425 ? -19.667 -0.369 25.085 1.00 85.19 425 THR A O 1
ATOM 3378 N N . THR A 1 426 ? -18.189 0.614 23.716 1.00 87.69 426 THR A N 1
ATOM 3379 C CA . THR A 1 426 ? -17.495 1.425 24.730 1.00 87.69 426 THR A CA 1
ATOM 3380 C C . THR A 1 426 ? -17.198 2.829 24.205 1.00 87.69 426 THR A C 1
ATOM 3382 O O . THR A 1 426 ? -16.954 2.987 23.008 1.00 87.69 426 THR A O 1
ATOM 3385 N N . SER A 1 427 ? -17.122 3.822 25.099 1.00 89.75 427 SER A N 1
ATOM 3386 C CA . SER A 1 427 ? -16.756 5.203 24.751 1.00 89.75 427 SER A CA 1
ATOM 3387 C C . SER A 1 427 ? -15.376 5.283 24.084 1.00 89.75 427 SER A C 1
ATOM 3389 O O . SER A 1 427 ? -14.427 4.689 24.603 1.00 89.75 427 SER A O 1
ATOM 3391 N N . PRO A 1 428 ? -15.212 6.043 22.987 1.00 87.56 428 PRO A N 1
ATOM 3392 C CA . PRO A 1 428 ? -13.894 6.456 22.518 1.00 87.56 428 PRO A CA 1
ATOM 3393 C C . PRO A 1 428 ? -13.153 7.255 23.598 1.00 87.56 428 PRO A C 1
ATOM 3395 O O . PRO A 1 428 ? -13.769 8.018 24.339 1.00 87.56 428 PRO A O 1
ATOM 3398 N N . SER A 1 429 ? -11.828 7.116 23.658 1.00 80.38 429 SER A N 1
ATOM 3399 C CA . SER A 1 429 ? -10.978 7.824 24.629 1.00 80.38 429 SER A CA 1
ATOM 3400 C C . SER A 1 429 ? -10.757 9.300 24.288 1.00 80.38 429 SER A C 1
ATOM 3402 O O . SER A 1 429 ? -10.394 10.092 25.154 1.00 80.38 429 SER A O 1
ATOM 3404 N N . ARG A 1 430 ? -10.965 9.689 23.023 1.00 85.75 430 ARG A N 1
ATOM 3405 C CA . ARG A 1 430 ? -10.707 11.044 22.533 1.00 85.75 430 ARG A CA 1
ATOM 3406 C C . ARG A 1 430 ? -11.877 11.579 21.723 1.00 85.75 430 ARG A C 1
ATOM 3408 O O . ARG A 1 430 ? -12.358 10.926 20.800 1.00 85.75 430 ARG A O 1
ATOM 3415 N N . LEU A 1 431 ? -12.249 12.826 22.003 1.00 88.81 431 LEU A N 1
ATOM 3416 C CA . LEU A 1 431 ? -13.197 13.579 21.193 1.00 88.81 431 LEU A CA 1
ATOM 3417 C C . LEU A 1 431 ? -12.517 14.084 19.901 1.00 88.81 431 LEU A C 1
ATOM 3419 O O . LEU A 1 431 ? -11.493 14.771 19.986 1.00 88.81 431 LEU A O 1
ATOM 3423 N N . PRO A 1 432 ? -13.045 13.788 18.697 1.00 87.69 432 PRO A N 1
ATOM 3424 C CA . PRO A 1 432 ? -12.562 14.385 17.457 1.00 87.69 432 PRO A CA 1
ATOM 3425 C C . PRO A 1 432 ? -12.821 15.889 17.467 1.00 87.69 432 PRO A C 1
ATOM 3427 O O . PRO A 1 432 ? -13.959 16.325 17.605 1.00 87.69 432 PRO A O 1
ATOM 3430 N N . LEU A 1 433 ? -11.780 16.703 17.296 1.00 83.06 433 LEU A N 1
ATOM 3431 C CA . LEU A 1 433 ? -11.913 18.156 17.376 1.00 83.06 433 LEU A CA 1
ATOM 3432 C C . LEU A 1 433 ? -11.577 18.833 16.034 1.00 83.06 433 LEU A C 1
ATOM 3434 O O . LEU A 1 433 ? -10.435 19.269 15.832 1.00 83.06 433 LEU A O 1
ATOM 3438 N N . PRO A 1 434 ? -12.555 18.962 15.116 1.00 84.31 434 PRO A N 1
ATOM 3439 C CA . PRO A 1 434 ? -12.372 19.641 13.835 1.00 84.31 434 PRO A CA 1
ATOM 3440 C C . PRO A 1 434 ? -12.057 21.138 14.013 1.00 84.31 434 PRO A C 1
ATOM 3442 O O . PRO A 1 434 ? -12.121 21.695 15.111 1.00 84.31 434 PRO A O 1
ATOM 3445 N N . LYS A 1 435 ? -11.684 21.827 12.928 1.00 88.19 435 LYS A N 1
ATOM 3446 C CA . LYS A 1 435 ? -11.401 23.273 12.983 1.00 88.19 435 LYS A CA 1
ATOM 3447 C C . LYS A 1 435 ? -12.668 24.046 13.402 1.00 88.19 435 LYS A C 1
ATOM 3449 O O . LYS A 1 435 ? -13.700 23.865 12.750 1.00 88.19 435 LYS A O 1
ATOM 3454 N N . PRO A 1 436 ? -12.617 24.875 14.464 1.00 92.19 436 PRO A N 1
ATOM 3455 C CA . PRO A 1 436 ? -13.771 25.660 14.884 1.00 92.19 436 PRO A CA 1
ATOM 3456 C C . PRO A 1 436 ? -14.071 26.788 13.879 1.00 92.19 436 PRO A C 1
ATOM 3458 O O . PRO A 1 436 ? -13.182 27.182 13.116 1.00 92.19 436 PRO A O 1
ATOM 3461 N N . PRO A 1 437 ? -15.301 27.332 13.866 1.00 92.12 437 PRO A N 1
ATOM 3462 C CA . PRO A 1 437 ? -15.623 28.558 13.140 1.00 92.12 437 PRO A CA 1
ATOM 3463 C C . PRO A 1 437 ? -14.695 29.721 13.527 1.00 92.12 437 PRO A C 1
ATOM 3465 O O . PRO A 1 437 ? -14.382 29.908 14.701 1.00 92.12 437 PRO A O 1
ATOM 3468 N N . THR A 1 438 ? -14.287 30.524 12.544 1.00 91.31 438 THR A N 1
ATOM 3469 C CA . THR A 1 438 ? -13.388 31.679 12.721 1.00 91.31 438 THR A CA 1
ATOM 3470 C C . THR A 1 438 ? -13.962 32.942 12.079 1.00 91.31 438 THR A C 1
ATOM 3472 O O . THR A 1 438 ? -14.897 32.872 11.273 1.00 91.31 438 THR A O 1
ATOM 3475 N N . GLY A 1 439 ? -13.408 34.108 12.436 1.00 92.19 439 GLY A N 1
ATOM 3476 C CA . GLY A 1 439 ? -13.849 35.407 11.917 1.00 92.19 439 GLY A CA 1
ATOM 3477 C C . GLY A 1 439 ? -15.363 35.578 12.053 1.00 92.19 439 GLY A C 1
ATOM 3478 O O . GLY A 1 439 ? -15.958 35.084 13.006 1.00 92.19 439 GLY A O 1
ATOM 3479 N N . VAL A 1 440 ? -16.019 36.168 11.051 1.00 86.19 440 VAL A N 1
ATOM 3480 C CA . VAL A 1 440 ? -17.478 36.411 11.062 1.00 86.19 440 VAL A CA 1
ATOM 3481 C C . VAL A 1 440 ? -18.336 35.155 11.276 1.00 86.19 440 VAL A C 1
ATOM 3483 O O . VAL A 1 440 ? -19.473 35.243 11.741 1.00 86.19 440 VAL A O 1
ATOM 3486 N N . HIS A 1 441 ? -17.809 33.966 10.969 1.00 89.19 441 HIS A N 1
ATOM 3487 C CA . HIS A 1 441 ? -18.522 32.707 11.165 1.00 89.19 441 HIS A CA 1
ATOM 3488 C C . HIS A 1 441 ? -18.594 32.279 12.634 1.00 89.19 441 HIS A C 1
ATOM 3490 O O . HIS A 1 441 ? -19.517 31.548 12.986 1.00 89.19 441 HIS A O 1
ATOM 3496 N N . ALA A 1 442 ? -17.706 32.772 13.502 1.00 91.00 442 ALA A N 1
ATOM 3497 C CA . ALA A 1 442 ? -17.736 32.484 14.936 1.00 91.00 442 ALA A CA 1
ATOM 3498 C C . ALA A 1 442 ? -18.934 33.122 15.668 1.00 91.00 442 ALA A C 1
ATOM 3500 O O . ALA A 1 442 ? -19.280 32.688 16.766 1.00 91.00 442 ALA A O 1
ATOM 3501 N N . LYS A 1 443 ? -19.637 34.083 15.052 1.00 88.69 443 LYS A N 1
ATOM 3502 C CA . LYS A 1 443 ? -20.913 34.620 15.564 1.00 88.69 443 LYS A CA 1
ATOM 3503 C C . LYS A 1 443 ? -22.124 33.742 15.217 1.00 88.69 443 LYS A C 1
ATOM 3505 O O . LYS A 1 443 ? -23.175 33.870 15.839 1.00 88.69 443 LYS A O 1
ATOM 3510 N N . SER A 1 444 ? -22.010 32.874 14.212 1.00 90.25 444 SER A N 1
ATOM 3511 C CA . SER A 1 444 ? -23.150 32.162 13.626 1.00 90.25 444 SER A CA 1
ATOM 3512 C C . SER A 1 444 ? -23.526 30.919 14.433 1.00 90.25 444 SER A C 1
ATOM 3514 O O . SER A 1 444 ? -22.751 29.966 14.501 1.00 90.25 444 SER A O 1
ATOM 3516 N N . ALA A 1 445 ? -24.746 30.903 14.981 1.00 91.81 445 ALA A N 1
ATOM 3517 C CA . ALA A 1 445 ? -25.317 29.724 15.636 1.00 91.81 445 ALA A CA 1
ATOM 3518 C C . ALA A 1 445 ? -25.338 28.508 14.694 1.00 91.81 445 ALA A C 1
ATOM 3520 O O . ALA A 1 445 ? -24.909 27.429 15.082 1.00 91.81 445 ALA A O 1
ATOM 3521 N N . GLU A 1 446 ? -25.707 28.709 13.425 1.00 92.19 446 GLU A N 1
ATOM 3522 C CA . GLU A 1 446 ? -25.703 27.653 12.402 1.00 92.19 446 GLU A CA 1
ATOM 3523 C C . GLU A 1 446 ? -24.309 27.017 12.237 1.00 92.19 446 GLU A C 1
ATOM 3525 O O . GLU A 1 446 ? -24.168 25.800 12.166 1.00 92.19 446 GLU A O 1
ATOM 3530 N N . ARG A 1 447 ? -23.238 27.823 12.214 1.00 93.44 447 ARG A N 1
ATOM 3531 C CA . ARG A 1 447 ? -21.867 27.300 12.077 1.00 93.44 447 ARG A CA 1
ATOM 3532 C C . ARG A 1 447 ? -21.420 26.504 13.299 1.00 93.44 447 ARG A C 1
ATOM 3534 O O . ARG A 1 447 ? -20.706 25.516 13.135 1.00 93.44 447 ARG A O 1
ATOM 3541 N N . TRP A 1 448 ? -21.847 26.916 14.489 1.00 95.25 448 TRP A N 1
ATOM 3542 C CA . TRP A 1 448 ? -21.598 26.176 15.723 1.00 95.25 448 TRP A CA 1
ATOM 3543 C C . TRP A 1 448 ? -22.410 24.883 15.803 1.00 95.25 448 TRP A C 1
ATOM 3545 O O . TRP A 1 448 ? -21.861 23.864 16.212 1.00 95.25 448 TRP A O 1
ATOM 3555 N N . GLU A 1 449 ? -23.654 24.874 15.324 1.00 95.81 449 GLU A N 1
ATOM 3556 C CA . GLU A 1 449 ? -24.440 23.646 15.190 1.00 95.81 449 GLU A CA 1
ATOM 3557 C C . GLU A 1 449 ? -23.742 22.637 14.264 1.00 95.81 449 GLU A C 1
ATOM 3559 O O . GLU A 1 449 ? -23.535 21.489 14.658 1.00 95.81 449 GLU A O 1
ATOM 3564 N N . LEU A 1 450 ? -23.298 23.061 13.072 1.00 94.81 450 LEU A N 1
ATOM 3565 C CA . LEU A 1 450 ? -22.555 22.189 12.149 1.00 94.81 450 LEU A CA 1
ATOM 3566 C C . LEU A 1 450 ? -21.279 21.623 12.794 1.00 94.81 450 LEU A C 1
ATOM 3568 O O . LEU A 1 450 ? -20.928 20.462 12.571 1.00 94.81 450 LEU A O 1
ATOM 3572 N N . PHE A 1 451 ? -20.574 22.443 13.579 1.00 95.81 451 PHE A N 1
ATOM 3573 C CA . PHE A 1 451 ? -19.373 22.041 14.308 1.00 95.81 451 PHE A CA 1
ATOM 3574 C C . PHE A 1 451 ? -19.675 20.988 15.384 1.00 95.81 451 PHE A C 1
ATOM 3576 O O . PHE A 1 451 ? -18.965 19.983 15.462 1.00 95.81 451 PHE A O 1
ATOM 3583 N N . LEU A 1 452 ? -20.733 21.181 16.177 1.00 96.88 452 LEU A N 1
ATOM 3584 C CA . LEU A 1 452 ? -21.146 20.241 17.223 1.00 96.88 452 LEU A CA 1
ATOM 3585 C C . LEU A 1 452 ? -21.624 18.919 16.631 1.00 96.88 452 LEU A C 1
ATOM 3587 O O . LEU A 1 452 ? -21.129 17.869 17.033 1.00 96.88 452 LEU A O 1
ATOM 3591 N N . ARG A 1 453 ? -22.509 18.966 15.624 1.00 97.69 453 ARG A N 1
ATOM 3592 C CA . ARG A 1 453 ? -22.978 17.766 14.914 1.00 97.69 453 ARG A CA 1
ATOM 3593 C C . ARG A 1 453 ? -21.806 16.968 14.360 1.00 97.69 453 ARG A C 1
ATOM 3595 O O . ARG A 1 453 ? -21.727 15.773 14.601 1.00 97.69 453 ARG A O 1
ATOM 3602 N N . ARG A 1 454 ? -20.848 17.625 13.691 1.00 96.56 454 ARG A N 1
ATOM 3603 C CA . ARG A 1 454 ? -19.644 16.965 13.158 1.00 96.56 454 ARG A CA 1
ATOM 3604 C C . ARG A 1 454 ? -18.824 16.291 14.256 1.00 96.56 454 ARG A C 1
ATOM 3606 O O . ARG A 1 454 ? -18.492 15.121 14.127 1.00 96.56 454 ARG A O 1
ATOM 3613 N N . THR A 1 455 ? -18.497 17.039 15.306 1.00 96.19 455 THR A N 1
ATOM 3614 C CA . THR A 1 455 ? -17.683 16.567 16.435 1.00 96.19 455 THR A CA 1
ATOM 3615 C C . THR A 1 455 ? -18.306 15.334 17.090 1.00 96.19 455 THR A C 1
ATOM 3617 O O . THR A 1 455 ? -17.645 14.312 17.254 1.00 96.19 455 THR A O 1
ATOM 3620 N N . ILE A 1 456 ? -19.601 15.405 17.400 1.00 97.25 456 ILE A N 1
ATOM 3621 C CA . ILE A 1 456 ? -20.312 14.354 18.131 1.00 97.25 456 ILE A CA 1
ATOM 3622 C C . ILE A 1 456 ? -20.607 13.146 17.236 1.00 97.25 456 ILE A C 1
ATOM 3624 O O . ILE A 1 456 ? -20.391 12.014 17.655 1.00 97.25 456 ILE A O 1
ATOM 3628 N N . ASN A 1 457 ? -21.025 13.354 15.987 1.00 97.50 457 ASN A N 1
ATOM 3629 C CA . ASN A 1 457 ? -21.297 12.245 15.069 1.00 97.50 457 ASN A CA 1
ATOM 3630 C C . ASN A 1 457 ? -20.019 11.470 14.707 1.00 97.50 457 ASN A C 1
ATOM 3632 O O . ASN A 1 457 ? -20.059 10.253 14.547 1.00 97.50 457 ASN A O 1
ATOM 3636 N N . LEU A 1 458 ? -18.864 12.144 14.624 1.00 94.81 458 LEU A N 1
ATOM 3637 C CA . LEU A 1 458 ? -17.573 11.463 14.475 1.00 94.81 458 LEU A CA 1
ATOM 3638 C C . LEU A 1 458 ? -17.198 10.668 15.731 1.00 94.81 458 LEU A C 1
ATOM 3640 O O . LEU A 1 458 ? -16.731 9.542 15.605 1.00 94.81 458 LEU A O 1
ATOM 3644 N N . PHE A 1 459 ? -17.439 11.220 16.924 1.00 95.56 459 PHE A N 1
ATOM 3645 C CA . PHE A 1 459 ? -17.193 10.530 18.193 1.00 95.56 459 PHE A CA 1
ATOM 3646 C C . PHE A 1 459 ? -18.007 9.236 18.306 1.00 95.56 459 PHE A C 1
ATOM 3648 O O . PHE A 1 459 ? -17.449 8.173 18.544 1.00 95.56 459 PHE A O 1
ATOM 3655 N N . PHE A 1 460 ? -19.312 9.294 18.038 1.00 95.50 460 PHE A N 1
ATOM 3656 C CA . PHE A 1 460 ? -20.175 8.110 18.073 1.00 95.50 460 PHE A CA 1
ATOM 3657 C C . PHE A 1 460 ? -20.062 7.214 16.828 1.00 95.50 460 PHE A C 1
ATOM 3659 O O . PHE A 1 460 ? -20.646 6.132 16.810 1.00 95.50 460 PHE A O 1
ATOM 3666 N N . ARG A 1 461 ? -19.324 7.633 15.790 1.00 94.00 461 ARG A N 1
ATOM 3667 C CA . ARG A 1 461 ? -19.215 6.944 14.489 1.00 94.00 461 ARG A CA 1
ATOM 3668 C C . ARG A 1 461 ? -20.583 6.621 13.857 1.00 94.00 461 ARG A C 1
ATOM 3670 O O . ARG A 1 461 ? -20.764 5.564 13.256 1.00 94.00 461 ARG A O 1
ATOM 3677 N N . CYS A 1 462 ? -21.542 7.536 13.981 1.00 95.44 462 CYS A N 1
ATOM 3678 C CA . CYS A 1 462 ? -22.882 7.460 13.386 1.00 95.44 462 CYS A CA 1
ATOM 3679 C C . CYS A 1 462 ? -23.539 8.858 13.380 1.00 95.44 462 CYS A C 1
ATOM 3681 O O . CYS A 1 462 ? -22.958 9.822 13.879 1.00 95.44 462 CYS A O 1
ATOM 3683 N N . ALA A 1 463 ? -24.746 9.010 12.833 1.00 96.62 463 ALA A N 1
ATOM 3684 C CA . ALA A 1 463 ? -25.530 10.245 12.946 1.00 96.62 463 ALA A CA 1
ATOM 3685 C C . ALA A 1 463 ? -26.251 10.339 14.308 1.00 96.62 463 ALA A C 1
ATOM 3687 O O . ALA A 1 463 ? -27.475 10.372 14.375 1.00 96.62 463 ALA A O 1
ATOM 3688 N N . ALA A 1 464 ? -25.483 10.372 15.400 1.00 97.44 464 ALA A N 1
ATOM 3689 C CA . ALA A 1 464 ? -25.987 10.332 16.774 1.00 97.44 464 ALA A CA 1
ATOM 3690 C C . ALA A 1 464 ? -26.802 11.563 17.200 1.00 97.44 464 ALA A C 1
ATOM 3692 O O . ALA A 1 464 ? -27.645 11.448 18.081 1.00 97.44 464 ALA A O 1
ATOM 3693 N N . VAL A 1 465 ? -26.545 12.748 16.639 1.00 97.81 465 VAL A N 1
ATOM 3694 C CA . VAL A 1 465 ? -27.201 13.996 17.068 1.00 97.81 465 VAL A CA 1
ATOM 3695 C C . VAL A 1 465 ? -28.555 14.190 16.382 1.00 97.81 465 VAL A C 1
ATOM 3697 O O . VAL A 1 465 ? -28.606 14.409 15.169 1.00 97.81 465 VAL A O 1
ATOM 3700 N N . ASP A 1 466 ? -29.625 14.234 17.176 1.00 97.00 466 ASP A N 1
ATOM 3701 C CA . ASP A 1 466 ? -30.980 14.601 16.753 1.00 97.00 466 ASP A CA 1
ATOM 3702 C C . ASP A 1 466 ? -31.090 16.129 16.600 1.00 97.00 466 ASP A C 1
ATOM 3704 O O . ASP A 1 466 ? -31.086 16.669 15.483 1.00 97.00 466 ASP A O 1
ATOM 3708 N N . THR A 1 467 ? -31.034 16.861 17.717 1.00 96.56 467 THR A N 1
ATOM 3709 C CA . THR A 1 467 ? -31.162 18.326 17.740 1.00 96.56 467 THR A CA 1
ATOM 3710 C C . THR A 1 467 ? -29.995 19.016 18.439 1.00 96.56 467 THR A C 1
ATOM 3712 O O . THR A 1 467 ? -29.355 18.474 19.340 1.00 96.56 467 THR A O 1
ATOM 3715 N N . VAL A 1 468 ? -29.721 20.249 18.012 1.00 96.69 468 VAL A N 1
ATOM 3716 C CA . VAL A 1 468 ? -28.796 21.172 18.674 1.00 96.69 468 VAL A CA 1
ATOM 3717 C C . VAL A 1 468 ? -29.502 22.513 18.803 1.00 96.69 468 VAL A C 1
ATOM 3719 O O . VAL A 1 468 ? -29.889 23.110 17.802 1.00 96.69 468 VAL A O 1
ATOM 3722 N N . GLU A 1 469 ? -29.656 23.005 20.025 1.00 94.75 469 GLU A N 1
ATOM 3723 C CA . GLU A 1 469 ? -30.290 24.290 20.299 1.00 94.75 469 GLU A CA 1
ATOM 3724 C C . GLU A 1 469 ? -29.257 25.303 20.794 1.00 94.75 469 GLU A C 1
ATOM 3726 O O . GLU A 1 469 ? -28.677 25.162 21.875 1.00 94.75 469 GLU A O 1
ATOM 3731 N N . ILE A 1 470 ? -29.050 26.351 19.991 1.00 93.38 470 ILE A N 1
ATOM 3732 C CA . ILE A 1 470 ? -28.164 27.480 20.289 1.00 93.38 470 ILE A CA 1
ATOM 3733 C C . ILE A 1 470 ? -29.000 28.759 20.228 1.00 93.38 470 ILE A C 1
ATOM 3735 O O . ILE A 1 470 ? -29.433 29.187 19.157 1.00 93.38 470 ILE A O 1
ATOM 3739 N N . GLY A 1 471 ? -29.240 29.383 21.381 1.00 83.50 471 GLY A N 1
ATOM 3740 C CA . GLY A 1 471 ? -29.986 30.637 21.451 1.00 83.50 471 GLY A CA 1
ATOM 3741 C C . GLY A 1 471 ? -29.176 31.819 20.919 1.00 83.50 471 GLY A C 1
ATOM 3742 O O . GLY A 1 471 ? -27.974 31.911 21.139 1.00 83.50 471 GLY A O 1
ATOM 3743 N N . GLY A 1 472 ? -29.836 32.767 20.251 1.00 75.06 472 GLY A N 1
ATOM 3744 C CA . GLY A 1 472 ? -29.180 33.992 19.773 1.00 75.06 472 GLY A CA 1
ATOM 3745 C C . GLY A 1 472 ? -28.954 35.057 20.855 1.00 75.06 472 GLY A C 1
ATOM 3746 O O . GLY A 1 472 ? -28.108 35.929 20.668 1.00 75.06 472 GLY A O 1
ATOM 3747 N N . ARG A 1 473 ? -29.723 35.016 21.957 1.00 72.94 473 ARG A N 1
ATOM 3748 C CA . ARG A 1 473 ? -29.673 35.929 23.119 1.00 72.94 473 ARG A CA 1
ATOM 3749 C C . ARG A 1 473 ? -30.205 35.225 24.378 1.00 72.94 473 ARG A C 1
ATOM 3751 O O . ARG A 1 473 ? -30.865 34.190 24.276 1.00 72.94 473 ARG A O 1
ATOM 3758 N N . GLY A 1 474 ? -29.970 35.815 25.552 1.00 74.75 474 GLY A N 1
ATOM 3759 C CA . GLY A 1 474 ? -30.525 35.342 26.827 1.00 74.75 474 GLY A CA 1
ATOM 3760 C C . GLY A 1 474 ? -29.924 34.011 27.312 1.00 74.75 474 GLY A C 1
ATOM 3761 O O . GLY A 1 474 ? -28.854 33.618 26.849 1.00 74.75 474 GLY A O 1
ATOM 3762 N N . PRO A 1 475 ? -30.597 33.281 28.221 1.00 74.12 475 PRO A N 1
ATOM 3763 C CA . PRO A 1 475 ? -30.041 32.078 28.853 1.00 74.12 475 PRO A CA 1
ATOM 3764 C C . PRO A 1 475 ? -29.604 30.988 27.863 1.00 74.12 475 PRO A C 1
ATOM 3766 O O . PRO A 1 475 ? -28.593 30.329 28.076 1.00 74.12 475 PRO A O 1
ATOM 3769 N N . ARG A 1 476 ? -30.310 30.841 26.734 1.00 77.31 476 ARG A N 1
ATOM 3770 C CA . ARG A 1 476 ? -29.997 29.848 25.688 1.00 77.31 476 ARG A CA 1
ATOM 3771 C C . ARG A 1 476 ? -28.773 30.196 24.829 1.00 77.31 476 ARG A C 1
ATOM 3773 O O . ARG A 1 476 ? -28.267 29.334 24.120 1.00 77.31 476 ARG A O 1
ATOM 3780 N N . PHE A 1 477 ? -28.280 31.435 24.878 1.00 86.12 477 PHE A N 1
ATOM 3781 C CA . PHE A 1 477 ? -26.992 31.796 24.267 1.00 86.12 477 PHE A CA 1
ATOM 3782 C C . PHE A 1 477 ? -25.812 31.265 25.088 1.00 86.12 477 PHE A C 1
ATOM 3784 O O . PHE A 1 477 ? -24.792 30.870 24.527 1.00 86.12 477 PHE A O 1
ATOM 3791 N N . ARG A 1 478 ? -25.981 31.211 26.414 1.00 90.19 478 ARG A N 1
ATOM 3792 C CA . ARG A 1 478 ? -24.980 30.730 27.372 1.00 90.19 478 ARG A CA 1
ATOM 3793 C C . ARG A 1 478 ? -25.122 29.241 27.686 1.00 90.19 478 ARG A C 1
ATOM 3795 O O . ARG A 1 478 ? -24.125 28.598 27.996 1.00 90.19 478 ARG A O 1
ATOM 3802 N N . HIS A 1 479 ? -26.321 28.676 27.556 1.00 94.69 479 HIS A N 1
ATOM 3803 C CA . HIS A 1 479 ? -26.597 27.257 27.774 1.00 94.69 479 HIS A CA 1
ATOM 3804 C C . HIS A 1 479 ? -27.072 26.594 26.481 1.00 94.69 479 HIS A C 1
ATOM 3806 O O . HIS A 1 479 ? -28.208 26.805 26.056 1.00 94.69 479 HIS A O 1
ATOM 3812 N N . TRP A 1 480 ? -26.206 25.792 25.866 1.00 96.38 480 TRP A N 1
ATOM 3813 C CA . TRP A 1 480 ? -26.534 25.054 24.645 1.00 96.38 480 TRP A CA 1
ATOM 3814 C C . TRP A 1 480 ? -27.051 23.661 24.997 1.00 96.38 480 TRP A C 1
ATOM 3816 O O . TRP A 1 480 ? -26.573 23.032 25.947 1.00 96.38 480 TRP A O 1
ATOM 3826 N N . GLN A 1 481 ? -28.031 23.178 24.238 1.00 96.44 481 GLN A N 1
ATOM 3827 C CA . GLN A 1 481 ? -28.647 21.869 24.458 1.00 96.44 481 GLN A CA 1
ATOM 3828 C C . GLN A 1 481 ? -28.443 20.977 23.239 1.00 96.44 481 GLN A C 1
ATOM 3830 O O . GLN A 1 481 ? -28.563 21.432 22.103 1.00 96.44 481 GLN A O 1
ATOM 3835 N N . ILE A 1 482 ? -28.112 19.713 23.482 1.00 97.69 482 ILE A N 1
ATOM 3836 C CA . ILE A 1 482 ? -27.886 18.708 22.448 1.00 97.69 482 ILE A CA 1
ATOM 3837 C C . ILE A 1 482 ? -28.722 17.486 22.799 1.00 97.69 482 ILE A C 1
ATOM 3839 O O . ILE A 1 482 ? -28.570 16.926 23.885 1.00 97.69 482 ILE A O 1
ATOM 3843 N N . ARG A 1 483 ? -29.581 17.062 21.874 1.00 97.75 483 ARG A N 1
ATOM 3844 C CA . ARG A 1 483 ? -30.305 15.798 21.982 1.00 97.75 483 ARG A CA 1
ATOM 3845 C C . ARG A 1 483 ? -29.659 14.761 21.073 1.00 97.75 483 ARG A C 1
ATOM 3847 O O . ARG A 1 483 ? -29.425 15.038 19.895 1.00 97.75 483 ARG A O 1
ATOM 3854 N N . LEU A 1 484 ? -29.345 13.593 21.617 1.00 97.94 484 LEU A N 1
ATOM 3855 C CA . LEU A 1 484 ? -28.916 12.428 20.852 1.00 97.94 484 LEU A CA 1
ATOM 3856 C C . LEU A 1 484 ? -30.139 11.596 20.460 1.00 97.94 484 LEU A C 1
ATOM 3858 O O . LEU A 1 484 ? -31.166 11.651 21.124 1.00 97.94 484 LEU A O 1
ATOM 3862 N N . PHE A 1 485 ? -30.035 10.815 19.391 1.00 97.25 485 PHE A N 1
ATOM 3863 C CA . PHE A 1 485 ? -31.013 9.768 19.126 1.00 97.25 485 PHE A CA 1
ATOM 3864 C C . PHE A 1 485 ? -30.919 8.661 20.191 1.00 97.25 485 PHE A C 1
ATOM 3866 O O . PHE A 1 485 ? -29.813 8.391 20.684 1.00 97.25 485 PHE A O 1
ATOM 3873 N N . PRO A 1 486 ? -32.034 7.963 20.491 1.00 93.94 486 PRO A N 1
ATOM 3874 C CA . PRO A 1 486 ? -32.039 6.839 21.419 1.00 93.94 486 PRO A CA 1
ATOM 3875 C C . PRO A 1 486 ? -30.980 5.783 21.077 1.00 93.94 486 PRO A C 1
ATOM 3877 O O . PRO A 1 486 ? -30.738 5.477 19.909 1.00 93.94 486 PRO A O 1
ATOM 3880 N N . GLY A 1 487 ? -30.360 5.210 22.110 1.00 89.62 487 GLY A N 1
ATOM 3881 C CA . GLY A 1 487 ? -29.324 4.182 21.964 1.00 89.62 487 GLY A CA 1
ATOM 3882 C C . GLY A 1 487 ? -27.888 4.712 21.872 1.00 89.62 487 GLY A C 1
ATOM 3883 O O . GLY A 1 487 ? -26.967 3.906 21.764 1.00 89.62 487 GLY A O 1
ATOM 3884 N N . ASN A 1 488 ? -27.675 6.029 21.959 1.00 94.69 488 ASN A N 1
ATOM 3885 C CA . ASN A 1 488 ? -26.350 6.637 22.107 1.00 94.69 488 ASN A CA 1
ATOM 3886 C C . ASN A 1 488 ? -26.181 7.162 23.537 1.00 94.69 488 ASN A C 1
ATOM 3888 O O . ASN A 1 488 ? -26.876 8.090 23.939 1.00 94.69 488 ASN A O 1
ATOM 3892 N N . ASN A 1 489 ? -25.261 6.573 24.302 1.00 94.12 489 ASN A N 1
ATOM 3893 C CA . ASN A 1 489 ? -25.085 6.883 25.722 1.00 94.12 489 ASN A CA 1
ATOM 3894 C C . ASN A 1 489 ? -24.479 8.284 25.929 1.00 94.12 489 ASN A C 1
ATOM 3896 O O . ASN A 1 489 ? -23.293 8.500 25.670 1.00 94.12 489 ASN A O 1
ATOM 3900 N N . GLU A 1 490 ? -25.257 9.236 26.449 1.00 93.81 490 GLU A N 1
ATOM 3901 C CA . GLU A 1 490 ? -24.799 10.608 26.680 1.00 93.81 490 GLU A CA 1
ATOM 3902 C C . GLU A 1 490 ? -23.712 10.709 27.759 1.00 93.81 490 GLU A C 1
ATOM 3904 O O . GLU A 1 490 ? -22.942 11.675 27.775 1.00 93.81 490 GLU A O 1
ATOM 3909 N N . ALA A 1 491 ? -23.589 9.707 28.640 1.00 94.56 491 ALA A N 1
ATOM 3910 C CA . ALA A 1 491 ? -22.531 9.665 29.645 1.00 94.56 491 ALA A CA 1
ATOM 3911 C C . ALA A 1 491 ? -21.131 9.595 29.019 1.00 94.56 491 ALA A C 1
ATOM 3913 O O . ALA A 1 491 ? -20.183 10.070 29.639 1.00 94.56 491 ALA A O 1
ATOM 3914 N N . TRP A 1 492 ? -21.002 9.090 27.786 1.00 95.69 492 TRP A N 1
ATOM 3915 C CA . TRP A 1 492 ? -19.726 9.032 27.062 1.00 95.69 492 TRP A CA 1
ATOM 3916 C C . TRP A 1 492 ? -19.175 10.417 26.719 1.00 95.69 492 TRP A C 1
ATOM 3918 O O . TRP A 1 492 ? -17.966 10.609 26.680 1.00 95.69 492 TRP A O 1
ATOM 3928 N N . LEU A 1 493 ? -20.044 11.411 26.512 1.00 94.19 493 LEU A N 1
ATOM 3929 C CA . LEU A 1 493 ? -19.604 12.776 26.224 1.00 94.19 493 LEU A CA 1
ATOM 3930 C C . LEU A 1 493 ? -19.259 13.572 27.482 1.00 94.19 493 LEU A C 1
ATOM 3932 O O . LEU A 1 493 ? -18.455 14.497 27.385 1.00 94.19 493 LEU A O 1
ATOM 3936 N N . LYS A 1 494 ? -19.845 13.241 28.645 1.00 91.94 494 LYS A N 1
ATOM 3937 C CA . LYS A 1 494 ? -19.717 14.032 29.886 1.00 91.94 494 LYS A CA 1
ATOM 3938 C C . LYS A 1 494 ? -18.263 14.382 30.247 1.00 91.94 494 LYS A C 1
ATOM 3940 O O . LYS A 1 494 ? -18.035 15.559 30.527 1.00 91.94 494 LYS A O 1
ATOM 3945 N N . PRO A 1 495 ? -17.283 13.455 30.181 1.00 94.19 495 PRO A N 1
ATOM 3946 C CA . PRO A 1 495 ? -15.886 13.769 30.489 1.00 94.19 495 PRO A CA 1
ATOM 3947 C C . PRO A 1 495 ? -15.248 14.777 29.523 1.00 94.19 495 PRO A C 1
ATOM 3949 O O . PRO A 1 495 ? -14.333 15.493 29.903 1.00 94.19 495 PRO A O 1
ATOM 3952 N N . HIS A 1 496 ? -15.739 14.861 28.284 1.00 94.44 496 HIS A N 1
ATOM 3953 C CA . HIS A 1 496 ? -15.168 15.701 27.227 1.00 94.44 496 HIS A CA 1
ATOM 3954 C C . HIS A 1 496 ? -15.838 17.078 27.100 1.00 94.44 496 HIS A C 1
ATOM 3956 O O . HIS A 1 496 ? -15.355 17.936 26.357 1.00 94.44 496 HIS A O 1
ATOM 3962 N N . LEU A 1 497 ? -16.965 17.307 27.787 1.00 95.06 497 LEU A N 1
ATOM 3963 C CA . LEU A 1 497 ? -17.703 18.571 27.700 1.00 95.06 497 LEU A CA 1
ATOM 3964 C C . LEU A 1 497 ? -16.897 19.791 28.180 1.00 95.06 497 LEU A C 1
ATOM 3966 O O . LEU A 1 497 ? -16.982 20.809 27.491 1.00 95.06 497 LEU A O 1
ATOM 3970 N N . PRO A 1 498 ? -16.120 19.740 29.284 1.00 94.94 498 PRO A N 1
ATOM 3971 C CA . PRO A 1 498 ? -15.331 20.891 29.729 1.00 94.94 498 PRO A CA 1
ATOM 3972 C C . PRO A 1 498 ? -14.348 21.383 28.658 1.00 94.94 498 PRO A C 1
ATOM 3974 O O . PRO A 1 498 ? -14.371 22.561 28.300 1.00 94.94 498 PRO A O 1
ATOM 3977 N N . ASP A 1 499 ? -13.576 20.471 28.063 1.00 93.56 499 ASP A N 1
ATOM 3978 C CA . ASP A 1 499 ? -12.599 20.796 27.016 1.00 93.56 499 ASP A CA 1
ATOM 3979 C C . ASP A 1 499 ? -13.270 21.328 25.747 1.00 93.56 499 ASP A C 1
ATOM 3981 O O . ASP A 1 499 ? -12.797 22.277 25.113 1.00 93.56 499 ASP A O 1
ATOM 3985 N N . LEU A 1 500 ? -14.408 20.734 25.369 1.00 95.31 500 LEU A N 1
ATOM 3986 C CA . LEU A 1 500 ? -15.186 21.187 24.222 1.00 95.31 500 LEU A CA 1
ATOM 3987 C C . LEU A 1 500 ? -15.708 22.614 24.434 1.00 95.31 500 LEU A C 1
ATOM 3989 O O . LEU A 1 500 ? -15.591 23.444 23.530 1.00 95.31 500 LEU A O 1
ATOM 3993 N N . ILE A 1 501 ? -16.253 22.911 25.619 1.00 96.50 501 ILE A N 1
ATOM 3994 C CA . ILE A 1 501 ? -16.729 24.250 25.992 1.00 96.50 501 ILE A CA 1
ATOM 3995 C C . ILE A 1 501 ? -15.573 25.245 25.940 1.00 96.50 501 ILE A C 1
ATOM 3997 O O . ILE A 1 501 ? -15.691 26.271 25.268 1.00 96.50 501 ILE A O 1
ATOM 4001 N N . GLN A 1 502 ? -14.449 24.926 26.582 1.00 95.44 502 GLN A N 1
ATOM 4002 C CA . GLN A 1 502 ? -13.278 25.796 26.624 1.00 95.44 502 GLN A CA 1
ATOM 4003 C C . GLN A 1 502 ? -12.793 26.145 25.212 1.00 95.44 502 GLN A C 1
ATOM 4005 O O . GLN A 1 502 ? -12.639 27.317 24.866 1.00 95.44 502 GLN A O 1
ATOM 4010 N N . ARG A 1 503 ? -12.682 25.146 24.331 1.00 94.62 503 ARG A N 1
ATOM 4011 C CA . ARG A 1 503 ? -12.275 25.357 22.937 1.00 94.62 503 ARG A CA 1
ATOM 4012 C C . ARG A 1 503 ? -13.244 26.239 22.146 1.00 94.62 503 ARG A C 1
ATOM 4014 O O . ARG A 1 503 ? -12.804 27.032 21.308 1.00 94.62 503 ARG A O 1
ATOM 4021 N N . ILE A 1 504 ? -14.552 26.088 22.361 1.00 95.88 504 ILE A N 1
ATOM 4022 C CA . ILE A 1 504 ? -15.567 26.932 21.713 1.00 95.88 504 ILE A CA 1
ATOM 4023 C C . ILE A 1 504 ? -15.411 28.383 22.180 1.00 95.88 504 ILE A C 1
ATOM 4025 O O . ILE A 1 504 ? -15.383 29.290 21.344 1.00 95.88 504 ILE A O 1
ATOM 4029 N N . ARG A 1 505 ? -15.257 28.598 23.492 1.00 95.88 505 ARG A N 1
ATOM 4030 C CA . ARG A 1 505 ? -15.085 29.928 24.093 1.00 95.88 505 ARG A CA 1
ATOM 4031 C C . ARG A 1 505 ? -13.857 30.637 23.533 1.00 95.88 505 ARG A C 1
ATOM 4033 O O . ARG A 1 505 ? -14.002 31.710 22.954 1.00 95.88 505 ARG A O 1
ATOM 4040 N N . GLU A 1 506 ? -12.699 29.984 23.566 1.00 95.56 506 GLU A N 1
ATOM 4041 C CA . GLU A 1 506 ? -11.447 30.532 23.029 1.00 95.56 506 GLU A CA 1
ATOM 4042 C C . GLU A 1 506 ? -11.540 30.865 21.537 1.00 95.56 506 GLU A C 1
ATOM 4044 O O . GLU A 1 506 ? -10.985 31.852 21.056 1.00 95.56 506 GLU A O 1
ATOM 4049 N N . ALA A 1 507 ? -12.218 30.027 20.748 1.00 95.00 507 ALA A N 1
ATOM 4050 C CA . ALA A 1 507 ? -12.400 30.286 19.325 1.00 95.00 507 ALA A CA 1
ATOM 4051 C C . ALA A 1 507 ? -13.283 31.516 19.057 1.00 95.00 507 ALA A C 1
ATOM 4053 O O . ALA A 1 507 ? -13.016 32.253 18.107 1.00 95.00 507 ALA A O 1
ATOM 4054 N N . ARG A 1 508 ? -14.301 31.765 19.890 1.00 94.56 508 ARG A N 1
ATOM 4055 C CA . ARG A 1 508 ? -15.139 32.970 19.798 1.00 94.56 508 ARG A CA 1
ATOM 4056 C C . ARG A 1 508 ? -14.397 34.218 20.253 1.00 94.56 508 ARG A C 1
ATOM 4058 O O . ARG A 1 508 ? -14.456 35.219 19.544 1.00 94.56 508 ARG A O 1
ATOM 4065 N N . GLU A 1 509 ? -13.655 34.134 21.354 1.00 95.44 509 GLU A N 1
ATOM 4066 C CA . GLU A 1 509 ? -12.825 35.233 21.862 1.00 95.44 509 GLU A CA 1
ATOM 4067 C C . GLU A 1 509 ? -11.762 35.643 20.842 1.00 95.44 509 GLU A C 1
ATOM 4069 O O . GLU A 1 509 ? -11.673 36.816 20.485 1.00 95.44 509 GLU A O 1
ATOM 4074 N N . ARG A 1 510 ? -11.033 34.675 20.266 1.00 94.25 510 ARG A N 1
ATOM 4075 C CA . ARG A 1 510 ? -10.064 34.932 19.182 1.00 94.25 510 ARG A CA 1
ATOM 4076 C C . ARG A 1 510 ? -10.688 35.598 17.955 1.00 94.25 510 ARG A C 1
ATOM 4078 O O . ARG A 1 510 ? -9.986 36.259 17.199 1.00 94.25 510 ARG A O 1
ATOM 4085 N N . ALA A 1 511 ? -11.986 35.409 17.731 1.00 92.12 511 ALA A N 1
ATOM 4086 C CA . ALA A 1 511 ? -12.726 36.039 16.643 1.00 92.12 511 ALA A CA 1
ATOM 4087 C C . ALA A 1 511 ? -13.375 37.385 17.036 1.00 92.12 511 ALA A C 1
ATOM 4089 O O . ALA A 1 511 ? -14.085 37.964 16.215 1.00 92.12 511 ALA A O 1
ATOM 4090 N N . GLY A 1 512 ? -13.138 37.882 18.256 1.00 92.31 512 GLY A N 1
ATOM 4091 C CA . GLY A 1 512 ? -13.665 39.154 18.755 1.00 92.31 512 GLY A CA 1
ATOM 4092 C C . GLY A 1 512 ? -15.113 39.092 19.252 1.00 92.31 512 GLY A C 1
ATOM 4093 O O . GLY A 1 512 ? -15.796 40.114 19.265 1.00 92.31 512 GLY A O 1
ATOM 4094 N N . TYR A 1 513 ? -15.610 37.909 19.627 1.00 91.38 513 TYR A N 1
ATOM 4095 C CA . TYR A 1 513 ? -16.963 37.723 20.158 1.00 91.38 513 TYR A CA 1
ATOM 4096 C C . TYR A 1 513 ? -16.959 37.275 21.616 1.00 91.38 513 TYR A C 1
ATOM 4098 O O . TYR A 1 513 ? -16.011 36.662 22.095 1.00 91.38 513 TYR A O 1
ATOM 4106 N N . GLU A 1 514 ? -18.079 37.527 22.294 1.00 90.00 514 GLU A N 1
ATOM 4107 C CA . GLU A 1 514 ? -18.320 37.076 23.663 1.00 90.00 514 GLU A CA 1
ATOM 4108 C C . GLU A 1 514 ? -18.115 35.558 23.814 1.00 90.00 514 GLU A C 1
ATOM 4110 O O . GLU A 1 514 ? -18.623 34.756 23.009 1.00 90.00 514 GLU A O 1
ATOM 4115 N N . ALA A 1 515 ? -17.386 35.194 24.871 1.00 90.81 515 ALA A N 1
ATOM 4116 C CA . ALA A 1 515 ? -17.110 33.827 25.279 1.00 90.81 515 ALA A CA 1
ATOM 4117 C C . ALA A 1 515 ? -18.397 33.130 25.738 1.00 90.81 515 ALA A C 1
ATOM 4119 O O . ALA A 1 515 ? -18.947 33.423 26.798 1.00 90.81 515 ALA A O 1
ATOM 4120 N N . ALA A 1 516 ? -18.882 32.209 24.911 1.00 90.50 516 ALA A N 1
ATOM 4121 C CA . ALA A 1 516 ? -20.059 31.384 25.157 1.00 90.50 516 ALA A CA 1
ATOM 4122 C C . ALA A 1 516 ? -19.888 30.046 24.408 1.00 90.50 516 ALA A C 1
ATOM 4124 O O . ALA A 1 516 ? -19.200 30.027 23.389 1.00 90.50 516 ALA A O 1
ATOM 4125 N N . PRO A 1 517 ? -20.496 28.932 24.841 1.00 94.56 517 PRO A N 1
ATOM 4126 C CA . PRO A 1 517 ? -21.392 28.796 25.985 1.00 94.56 517 PRO A CA 1
ATOM 4127 C C . PRO A 1 517 ? -20.645 28.748 27.326 1.00 94.56 517 PRO A C 1
ATOM 4129 O O . PRO A 1 517 ? -19.429 28.578 27.380 1.00 94.56 517 PRO A O 1
ATOM 4132 N N . ASP A 1 518 ? -21.395 28.885 28.414 1.00 94.06 518 ASP A N 1
ATOM 4133 C CA . ASP A 1 518 ? -20.955 28.553 29.775 1.00 94.06 518 ASP A CA 1
ATOM 4134 C C . ASP A 1 518 ? -21.256 27.082 30.102 1.00 94.06 518 ASP A C 1
ATOM 4136 O O . ASP A 1 518 ? -20.571 26.462 30.910 1.00 94.06 518 ASP A O 1
ATOM 4140 N N . LYS A 1 519 ? -22.278 26.502 29.454 1.00 94.56 519 LYS A N 1
ATOM 4141 C CA . LYS A 1 519 ? -22.698 25.115 29.666 1.00 94.56 519 LYS A CA 1
ATOM 4142 C C . LYS A 1 519 ? -23.210 24.476 28.379 1.00 94.56 519 LYS A C 1
ATOM 4144 O O . LYS A 1 519 ? -23.979 25.088 27.638 1.00 94.56 519 LYS A O 1
ATOM 4149 N N . ILE A 1 520 ? -22.854 23.212 28.169 1.00 96.88 520 ILE A N 1
ATOM 4150 C CA . ILE A 1 520 ? -23.490 22.321 27.195 1.00 96.88 520 ILE A CA 1
ATOM 4151 C C . ILE A 1 520 ? -24.193 21.212 27.977 1.00 96.88 520 ILE A C 1
ATOM 4153 O O . ILE A 1 520 ? -23.593 20.598 28.854 1.00 96.88 520 ILE A O 1
ATOM 4157 N N . THR A 1 521 ? -25.471 20.977 27.686 1.00 95.81 521 THR A N 1
ATOM 4158 C CA . THR A 1 521 ? -26.244 19.862 28.255 1.00 95.81 521 THR A CA 1
ATOM 4159 C C . THR A 1 521 ? -26.551 18.862 27.152 1.00 95.81 521 THR A C 1
ATOM 4161 O O . THR A 1 521 ? -27.043 19.261 26.098 1.00 95.81 521 THR A O 1
ATOM 4164 N N . VAL A 1 522 ? -26.258 17.584 27.394 1.00 96.12 522 VAL A N 1
ATOM 4165 C CA . VAL A 1 522 ? -26.524 16.489 26.453 1.00 96.12 522 VAL A CA 1
ATOM 4166 C C . VAL A 1 522 ? -27.551 15.542 27.067 1.00 96.12 522 VAL A C 1
ATOM 4168 O O . VAL A 1 522 ? -27.411 15.173 28.232 1.00 96.12 522 VAL A O 1
ATOM 4171 N N . THR A 1 523 ? -28.567 15.174 26.293 1.00 95.00 523 THR A N 1
ATOM 4172 C CA . THR A 1 523 ? -29.641 14.235 26.666 1.00 95.00 523 THR A CA 1
ATOM 4173 C C . THR A 1 523 ? -29.849 13.229 25.538 1.00 95.00 523 THR A C 1
ATOM 4175 O O . THR A 1 523 ? -29.745 13.635 24.381 1.00 95.00 523 THR A O 1
ATOM 4178 N N . SER A 1 524 ? -30.164 11.969 25.836 1.00 84.62 524 SER A N 1
ATOM 4179 C CA . SER A 1 524 ? -30.568 10.958 24.842 1.00 84.62 524 SER A CA 1
ATOM 4180 C C . SER A 1 524 ? -32.072 10.734 24.820 1.00 84.62 524 SER A C 1
ATOM 4182 O O . SER A 1 524 ? -32.646 10.738 25.934 1.00 84.62 524 SER A O 1
#

pLDDT: mean 80.9, std 17.12, range [26.78, 98.19]

Radius of gyration: 29.39 Å; chains: 1; bounding box: 67×73×67 Å